Protein AF-L8GTN5-F1 (afdb_monomer_lite)

Radius of gyration: 28.07 Å; chains: 1; bounding box: 106×65×86 Å

Secondary structure (DSSP, 8-state):
--------PPPP--------SS-----TT-HHHHHHHHHHHHHHHHHHHHHHHHHHHHHH-TTS---HHHHHHHHHHHHHHHHHHHH-TT-TTTTEEETT-HHHIIIIITSTTHHHHHHHHT-EE-TTSSEEE--TTT--HHHHHHHHHHHHHHHHHHHHHHHHHHHH----PPP-PPP------SSS-EEEEEE-TTSSS---EEEEETTGGG-TTEEEEEEE-EESSSHHHHHHHHHHHHHHHHHHHHHHHTT---S-HHHHHHHHHHHHHHHHHHHHHHHHHHHT---EE-EEEEEEETTEEEEEEESS-EEEEEETTS-EEE-S----TTSHHHHHHHHHTT--EEEPTTS-EEETTTBS-SB-EE-TTSTTTSB-PPEEEEEEPPTTEEEEEEE-HHHHTTS-HHHHHHHHHHHHHHHHHHHHHHHHHHHHHHHHHHHSSSS-----------------THHHHHHHHHHHHHHHHHHHHHHT--S-EEEEEEE---

pLDDT: mean 77.97, std 21.87, range [24.56, 98.94]

InterPro domains:
  IPR000222 PPM-type phosphatase, divalent cation binding [PS01032] (220-228)
  IPR001932 PPM-type phosphatase-like domain [PF00481] (194-435)
  IPR001932 PPM-type phosphatase-like domain [PS51746] (189-500)
  IPR001932 PPM-type phosphatase-like domain [SM00331] (203-500)
  IPR001932 PPM-type phosphatase-like domain [SM00332] (179-498)
  IPR001932 PPM-type phosphatase-like domain [cd00143] (190-500)
  IPR015655 Protein phosphatase 2C [PTHR47992] (162-500)
  IPR018997 PUB domain [PF09409] (69-130)
  IPR036339 PUB-like domain superfamily [SSF143503] (65-163)
  IPR036457 PPM-type phosphatase-like domain superfamily [G3DSA:3.60.40.10] (186-502)
  IPR036457 PPM-type phosphatase-like domain superfamily [SSF81606] (179-501)

Organism: Acanthamoeba castellanii (strain ATCC 30010 / Neff) (NCBI:txid1257118)

Structure (mmCIF, N/CA/C/O backbone):
data_AF-L8GTN5-F1
#
_entry.id   AF-L8GTN5-F1
#
loop_
_atom_site.group_PDB
_atom_site.id
_atom_site.type_symbol
_atom_site.label_atom_id
_atom_site.label_alt_id
_atom_site.label_comp_id
_atom_site.label_asym_id
_atom_site.label_entity_id
_atom_site.label_seq_id
_atom_site.pdbx_PDB_ins_code
_atom_site.Cartn_x
_atom_site.Cartn_y
_atom_site.Cartn_z
_atom_site.occupancy
_atom_site.B_iso_or_equiv
_atom_site.auth_seq_id
_atom_site.auth_comp_id
_atom_site.auth_asym_id
_atom_site.auth_atom_id
_atom_site.pdbx_PDB_model_num
ATOM 1 N N . MET A 1 1 ? -70.036 39.574 10.432 1.00 33.78 1 MET A N 1
ATOM 2 C CA . MET A 1 1 ? -70.385 38.708 11.567 1.00 33.78 1 MET A CA 1
ATOM 3 C C . MET A 1 1 ? -69.488 37.499 11.488 1.00 33.78 1 MET A C 1
ATOM 5 O O . MET A 1 1 ? -69.437 36.847 10.454 1.00 33.78 1 MET A O 1
ATOM 9 N N . ASP A 1 2 ? -68.700 37.401 12.543 1.00 31.66 2 ASP A N 1
ATOM 10 C CA . ASP A 1 2 ? -67.784 36.365 13.017 1.00 31.66 2 ASP A CA 1
ATOM 11 C C . ASP A 1 2 ? -68.094 34.918 12.585 1.00 31.66 2 ASP A C 1
ATOM 13 O O . ASP A 1 2 ? -69.255 34.544 12.477 1.00 31.66 2 ASP A O 1
ATOM 17 N N . GLU A 1 3 ? -67.070 34.087 12.346 1.00 28.59 3 GLU A N 1
ATOM 18 C CA . GLU A 1 3 ? -66.428 33.228 13.370 1.00 28.59 3 GLU A CA 1
ATOM 19 C C . GLU A 1 3 ? -65.273 32.398 12.743 1.00 28.59 3 GLU A C 1
ATOM 21 O O . GLU A 1 3 ? -65.421 31.800 11.684 1.00 28.59 3 GLU A O 1
ATOM 26 N N . VAL A 1 4 ? -64.019 32.585 13.180 1.00 31.89 4 VAL A N 1
ATOM 27 C CA . VAL A 1 4 ? -63.239 31.791 14.170 1.00 31.89 4 VAL A CA 1
ATOM 28 C C . VAL A 1 4 ? -62.642 30.453 13.656 1.00 31.89 4 VAL A C 1
ATOM 30 O O . VAL A 1 4 ? -63.261 29.401 13.667 1.00 31.89 4 VAL A O 1
ATOM 33 N N . SER A 1 5 ? -61.358 30.540 13.271 1.00 32.38 5 SER A N 1
ATOM 34 C CA . SER A 1 5 ? -60.182 29.716 13.655 1.00 32.38 5 SER A CA 1
ATOM 35 C C . SER A 1 5 ? -60.332 28.230 14.058 1.00 32.38 5 SER A C 1
ATOM 37 O O . SER A 1 5 ? -60.869 27.930 15.119 1.00 32.38 5 SER A O 1
ATOM 39 N N . SER A 1 6 ? -59.603 27.326 13.370 1.00 28.22 6 SER A N 1
ATOM 40 C CA . SER A 1 6 ? -58.582 26.468 14.022 1.00 28.22 6 SER A CA 1
ATOM 41 C C . SER A 1 6 ? -57.629 25.721 13.051 1.00 28.22 6 SER A C 1
ATOM 43 O O . SER A 1 6 ? -58.028 24.919 12.220 1.00 28.22 6 SER A O 1
ATOM 45 N N . LYS A 1 7 ? -56.333 26.038 13.212 1.00 32.94 7 LYS A N 1
ATOM 46 C CA . LYS A 1 7 ? -55.079 25.247 13.128 1.00 32.94 7 LYS A CA 1
ATOM 47 C C . LYS A 1 7 ? -54.987 23.970 12.263 1.00 32.94 7 LYS A C 1
ATOM 49 O O . LYS A 1 7 ? -55.591 22.959 12.592 1.00 32.94 7 LYS A O 1
ATOM 54 N N . GLN A 1 8 ? -53.952 23.926 11.410 1.00 27.81 8 GLN A N 1
ATOM 55 C CA . GLN A 1 8 ? -53.071 22.751 11.279 1.00 27.81 8 GLN A CA 1
ATOM 56 C C . GLN A 1 8 ? -51.621 23.141 10.924 1.00 27.81 8 GLN A C 1
ATOM 58 O O . GLN A 1 8 ? -51.354 24.211 10.387 1.00 27.81 8 GLN A O 1
ATOM 63 N N . ALA A 1 9 ? -50.693 22.298 11.374 1.00 27.42 9 ALA A N 1
ATOM 64 C CA . ALA A 1 9 ? -49.322 22.604 11.771 1.00 27.42 9 ALA A CA 1
ATOM 65 C C . ALA A 1 9 ? -48.277 22.642 10.637 1.00 27.42 9 ALA A C 1
ATOM 67 O O . ALA A 1 9 ? -48.402 21.980 9.612 1.00 27.42 9 ALA A O 1
ATOM 68 N N . THR A 1 10 ? -47.190 23.375 10.883 1.00 31.31 10 THR A N 1
ATOM 69 C CA . THR A 1 10 ? -45.965 23.417 10.073 1.00 31.31 10 THR A CA 1
ATOM 70 C C . THR A 1 10 ? -45.092 22.167 10.256 1.00 31.31 10 THR A C 1
ATOM 72 O O . THR A 1 10 ? -44.859 21.747 11.392 1.00 31.31 10 THR A O 1
ATOM 75 N N . PRO A 1 11 ? -44.455 21.661 9.182 1.00 27.81 11 PRO A N 1
ATOM 76 C CA . PRO A 1 11 ? -43.176 20.968 9.274 1.00 27.81 11 PRO A CA 1
ATOM 77 C C . PRO A 1 11 ? -42.029 21.896 8.855 1.00 27.81 11 PRO A C 1
ATOM 79 O O . PRO A 1 11 ? -42.092 22.633 7.871 1.00 27.81 11 PRO A O 1
ATOM 82 N N . LYS A 1 12 ? -40.971 21.858 9.664 1.00 30.52 12 LYS A N 1
ATOM 83 C CA . LYS A 1 12 ? -39.757 22.671 9.587 1.00 30.52 12 LYS A CA 1
ATOM 84 C C . LYS A 1 12 ? -38.970 22.438 8.289 1.00 30.52 12 LYS A C 1
ATOM 86 O O . LYS A 1 12 ? -38.785 21.308 7.853 1.00 30.52 12 LYS A O 1
ATOM 91 N N . ARG A 1 13 ? -38.426 23.539 7.755 1.00 31.92 13 ARG A N 1
ATOM 92 C CA . ARG A 1 13 ? -37.366 23.611 6.735 1.00 31.92 13 ARG A CA 1
ATOM 93 C C . ARG A 1 13 ? -36.226 22.626 7.024 1.00 31.92 13 ARG A C 1
ATOM 95 O O . ARG A 1 13 ? -35.460 22.857 7.953 1.00 31.92 13 ARG A O 1
ATOM 102 N N . VAL A 1 14 ? -36.039 21.642 6.149 1.00 33.94 14 VAL A N 1
ATOM 103 C CA . VAL A 1 14 ? -34.734 21.026 5.862 1.00 33.94 14 VAL A CA 1
ATOM 104 C C . VAL A 1 14 ? -34.723 20.672 4.376 1.00 33.94 14 VAL A C 1
ATOM 106 O O . VAL A 1 14 ? -35.337 19.686 3.999 1.00 33.94 14 VAL A O 1
ATOM 109 N N . ALA A 1 15 ? -34.093 21.507 3.542 1.00 34.38 15 ALA A N 1
ATOM 110 C CA . ALA A 1 15 ? -33.506 21.151 2.237 1.00 34.38 15 ALA A CA 1
ATOM 111 C C . ALA A 1 15 ? -33.200 22.422 1.426 1.00 34.38 15 ALA A C 1
ATOM 113 O O . ALA A 1 15 ? -34.005 22.863 0.613 1.00 34.38 15 ALA A O 1
ATOM 114 N N . ALA A 1 16 ? -32.025 23.011 1.638 1.00 32.19 16 ALA A N 1
ATOM 115 C CA . ALA A 1 16 ? -31.361 23.858 0.645 1.00 32.19 16 ALA A CA 1
ATOM 116 C C . ALA A 1 16 ? -29.897 24.021 1.068 1.00 32.19 16 ALA A C 1
ATOM 118 O O . ALA A 1 16 ? -29.564 24.903 1.851 1.00 32.19 16 ALA A O 1
ATOM 119 N N . GLY A 1 17 ? -29.033 23.114 0.614 1.00 32.00 17 GLY A N 1
ATOM 120 C CA . GLY A 1 17 ? -27.616 23.149 0.980 1.00 32.00 17 GLY A CA 1
ATOM 121 C C . GLY A 1 17 ? -26.791 22.004 0.405 1.00 32.00 17 GLY A C 1
ATOM 122 O O . GLY A 1 17 ? -25.992 21.425 1.123 1.00 32.00 17 GLY A O 1
ATOM 123 N N . LYS A 1 18 ? -27.009 21.630 -0.861 1.00 34.88 18 LYS A N 1
ATOM 124 C CA . LYS A 1 18 ? -26.117 20.734 -1.620 1.00 34.88 18 LYS A CA 1
ATOM 125 C C . LYS A 1 18 ? -26.179 21.101 -3.101 1.00 34.88 18 LYS A C 1
ATOM 127 O O . LYS A 1 18 ? -26.994 20.546 -3.827 1.00 34.88 18 LYS A O 1
ATOM 132 N N . LYS A 1 19 ? -25.379 22.088 -3.513 1.00 36.09 19 LYS A N 1
ATOM 133 C CA . LYS A 1 19 ? -24.941 22.351 -4.901 1.00 36.09 19 LYS A CA 1
ATOM 134 C C . LYS A 1 19 ? -24.068 23.611 -4.907 1.00 36.09 19 LYS A C 1
ATOM 136 O O . LYS A 1 19 ? -24.586 24.698 -5.110 1.00 36.09 19 LYS A O 1
ATOM 141 N N . ALA A 1 20 ? -22.775 23.452 -4.622 1.00 35.47 20 ALA A N 1
ATOM 142 C CA . ALA A 1 20 ? -21.685 24.346 -5.044 1.00 35.47 20 ALA A CA 1
ATOM 143 C C . ALA A 1 20 ? -20.375 23.890 -4.377 1.00 35.47 20 ALA A C 1
ATOM 145 O O . ALA A 1 20 ? -20.091 24.297 -3.258 1.00 35.47 20 ALA A O 1
ATOM 146 N N . ILE A 1 21 ? -19.588 23.032 -5.038 1.00 37.06 21 ILE A N 1
ATOM 147 C CA . ILE A 1 21 ? -18.191 22.758 -4.624 1.00 37.06 21 ILE A CA 1
ATOM 148 C C . ILE A 1 21 ? -17.182 23.039 -5.763 1.00 37.06 21 ILE A C 1
ATOM 150 O O . ILE A 1 21 ? -15.985 23.093 -5.527 1.00 37.06 21 ILE A O 1
ATOM 154 N N . PHE A 1 22 ? -17.619 23.353 -6.990 1.00 35.91 22 PHE A N 1
ATOM 155 C CA . PHE A 1 22 ? -16.702 23.535 -8.131 1.00 35.91 22 PHE A CA 1
ATOM 156 C C . PHE A 1 22 ? -16.869 24.863 -8.870 1.00 35.91 22 PHE A C 1
ATOM 158 O O . PHE A 1 22 ? -17.058 24.891 -10.081 1.00 35.91 22 PHE A O 1
ATOM 165 N N . ALA A 1 23 ? -16.783 25.980 -8.150 1.00 29.61 23 ALA A N 1
ATOM 166 C CA . ALA A 1 23 ? -16.740 27.296 -8.782 1.00 29.61 23 ALA A CA 1
ATOM 167 C C . ALA A 1 23 ? -15.725 28.206 -8.087 1.00 29.61 23 ALA A C 1
ATOM 169 O O . ALA A 1 23 ? -16.105 29.044 -7.281 1.00 29.61 23 ALA A O 1
ATOM 170 N N . GLN A 1 24 ? -14.442 28.042 -8.414 1.00 32.06 24 GLN A N 1
ATOM 171 C CA . GLN A 1 24 ? -13.442 29.112 -8.345 1.00 32.06 24 GLN A CA 1
ATOM 172 C C . GLN A 1 24 ? -12.302 28.786 -9.325 1.00 32.06 24 GLN A C 1
ATOM 174 O O . GLN A 1 24 ? -11.584 27.802 -9.169 1.00 32.06 24 GLN A O 1
ATOM 179 N N . SER A 1 25 ? -12.201 29.578 -10.393 1.00 33.53 25 SER A N 1
ATOM 180 C CA . SER A 1 25 ? -11.211 29.455 -11.469 1.00 33.53 25 SER A CA 1
ATOM 181 C C . SER A 1 25 ? -9.885 30.130 -11.100 1.00 33.53 25 SER A C 1
ATOM 183 O O . SER A 1 25 ? -9.908 31.254 -10.601 1.00 33.53 25 SER A O 1
ATOM 185 N N . TRP A 1 26 ? -8.751 29.501 -11.427 1.00 33.72 26 TRP A N 1
ATOM 186 C CA . TRP A 1 26 ? -7.403 30.082 -11.308 1.00 33.72 26 TRP A CA 1
ATOM 187 C C . TRP A 1 26 ? -6.815 30.464 -12.688 1.00 33.72 26 TRP A C 1
ATOM 189 O O . TRP A 1 26 ? -7.203 29.863 -13.694 1.00 33.72 26 TRP A O 1
ATOM 199 N N . PRO A 1 27 ? -5.897 31.452 -12.783 1.00 32.97 27 PRO A N 1
ATOM 200 C CA . PRO A 1 27 ? -5.349 31.924 -14.060 1.00 32.97 27 PRO A CA 1
ATOM 201 C C . PRO A 1 27 ? -4.318 30.960 -14.683 1.00 32.97 27 PRO A C 1
ATOM 203 O O . PRO A 1 27 ? -3.435 30.444 -14.006 1.00 32.97 27 PRO A O 1
ATOM 206 N N . ARG A 1 28 ? -4.387 30.798 -16.012 1.00 38.88 28 ARG A N 1
ATOM 207 C CA . ARG A 1 28 ? -3.631 29.862 -16.881 1.00 38.88 28 ARG A CA 1
ATOM 208 C C . ARG A 1 28 ? -2.089 29.978 -16.921 1.00 38.88 28 ARG A C 1
ATOM 210 O O . ARG A 1 28 ? -1.481 29.289 -17.734 1.00 38.88 28 ARG A O 1
ATOM 217 N N . GLN A 1 29 ? -1.431 30.828 -16.132 1.00 37.62 29 GLN A N 1
ATOM 218 C CA . GLN A 1 29 ? -0.026 31.202 -16.392 1.00 37.62 29 GLN A CA 1
ATOM 219 C C . GLN A 1 29 ? 1.077 30.484 -15.589 1.00 37.62 29 GLN A C 1
ATOM 221 O O . GLN A 1 29 ? 2.242 30.768 -15.844 1.00 37.62 29 GLN A O 1
ATOM 226 N N . ASP A 1 30 ? 0.796 29.520 -14.706 1.00 50.03 30 ASP A N 1
ATOM 227 C CA . ASP A 1 30 ? 1.814 29.114 -13.712 1.00 50.03 30 ASP A CA 1
ATOM 228 C C . ASP A 1 30 ? 2.223 27.631 -13.642 1.00 50.03 30 ASP A C 1
ATOM 230 O O . ASP A 1 30 ? 2.991 27.278 -12.755 1.00 50.03 30 ASP A O 1
ATOM 234 N N . LEU A 1 31 ? 1.834 26.737 -14.559 1.00 38.81 31 LEU A N 1
ATOM 235 C CA . LEU A 1 31 ? 2.206 25.311 -14.424 1.00 38.81 31 LEU A CA 1
ATOM 236 C C . LEU A 1 31 ? 3.718 25.043 -14.573 1.00 38.81 31 LEU A C 1
ATOM 238 O O . LEU A 1 31 ? 4.304 24.390 -13.719 1.00 38.81 31 LEU A O 1
ATOM 242 N N . GLN A 1 32 ? 4.395 25.619 -15.572 1.00 40.66 32 GLN A N 1
ATOM 243 C CA . GLN A 1 32 ? 5.855 25.453 -15.749 1.00 40.66 32 GLN A CA 1
ATOM 244 C C . GLN A 1 32 ? 6.697 26.212 -14.705 1.00 40.66 32 GLN A C 1
ATOM 246 O O . GLN A 1 32 ? 7.874 25.917 -14.490 1.00 40.66 32 GLN A O 1
ATOM 251 N N . SER A 1 33 ? 6.115 27.249 -14.104 1.00 40.44 33 SER A N 1
ATOM 252 C CA . SER A 1 33 ? 6.691 28.027 -13.001 1.00 40.44 33 SER A CA 1
ATOM 253 C C . SER A 1 33 ? 6.568 27.243 -11.693 1.00 40.44 33 SER A C 1
ATOM 255 O O . SER A 1 33 ? 7.528 27.159 -10.927 1.00 40.44 33 SER A O 1
ATOM 257 N N . LEU A 1 34 ? 5.426 26.583 -11.485 1.00 40.50 34 LEU A N 1
ATOM 258 C CA . LEU A 1 34 ? 5.172 25.699 -10.357 1.00 40.50 34 LEU A CA 1
ATOM 259 C C . LEU A 1 34 ? 6.001 24.413 -10.445 1.00 40.50 34 LEU A C 1
ATOM 261 O O . LEU A 1 34 ? 6.627 24.057 -9.459 1.00 40.50 34 LEU A O 1
ATOM 265 N N . GLU A 1 35 ? 6.096 23.765 -11.610 1.00 41.09 35 GLU A N 1
ATOM 266 C CA . GLU A 1 35 ? 6.927 22.565 -11.813 1.00 41.09 35 GLU A CA 1
ATOM 267 C C . GLU A 1 35 ? 8.406 22.834 -11.512 1.00 41.09 35 GLU A C 1
ATOM 269 O O . GLU A 1 35 ? 9.045 22.043 -10.821 1.00 41.09 35 GLU A O 1
ATOM 274 N N . ARG A 1 36 ? 8.940 23.982 -11.952 1.00 45.09 36 ARG A N 1
ATOM 275 C CA . ARG A 1 36 ? 10.305 24.404 -11.603 1.00 45.09 36 ARG A CA 1
ATOM 276 C C . ARG A 1 36 ? 10.455 24.694 -10.115 1.00 45.09 36 ARG A C 1
ATOM 278 O O . ARG A 1 36 ? 11.366 24.163 -9.493 1.00 45.09 36 ARG A O 1
ATOM 285 N N . LYS A 1 37 ? 9.533 25.455 -9.516 1.00 42.50 37 LYS A N 1
ATOM 286 C CA . LYS A 1 37 ? 9.549 25.727 -8.068 1.00 42.50 37 LYS A CA 1
ATOM 287 C C . LYS A 1 37 ? 9.463 24.447 -7.239 1.00 42.50 37 LYS A C 1
ATOM 289 O O . LYS A 1 37 ? 10.162 24.346 -6.240 1.00 42.50 37 LYS A O 1
ATOM 294 N N . VAL A 1 38 ? 8.644 23.480 -7.649 1.00 42.56 38 VAL A N 1
ATOM 295 C CA . VAL A 1 38 ? 8.499 22.180 -6.984 1.00 42.56 38 VAL A CA 1
ATOM 296 C C . VAL A 1 38 ? 9.764 21.346 -7.161 1.00 42.56 38 VAL A C 1
ATOM 298 O O . VAL A 1 38 ? 10.240 20.795 -6.179 1.00 42.56 38 VAL A O 1
ATOM 301 N N . ALA A 1 39 ? 10.356 21.295 -8.358 1.00 42.84 39 ALA A N 1
ATOM 302 C CA . ALA A 1 39 ? 11.611 20.579 -8.600 1.00 42.84 39 ALA A CA 1
ATOM 303 C C . ALA A 1 39 ? 12.788 21.170 -7.804 1.00 42.84 39 ALA A C 1
ATOM 305 O O . ALA A 1 39 ? 13.573 20.425 -7.217 1.00 42.84 39 ALA A O 1
ATOM 306 N N . ASP A 1 40 ? 12.884 22.499 -7.730 1.00 43.62 40 ASP A N 1
ATOM 307 C CA . ASP A 1 40 ? 13.907 23.198 -6.947 1.00 43.62 40 ASP A CA 1
ATOM 308 C C . ASP A 1 40 ? 13.683 23.011 -5.439 1.00 43.62 40 ASP A C 1
ATOM 310 O O . ASP A 1 40 ? 14.633 22.775 -4.692 1.00 43.62 40 ASP A O 1
ATOM 314 N N . GLN A 1 41 ? 12.424 23.036 -4.982 1.00 43.22 41 GLN A N 1
ATOM 315 C CA . GLN A 1 41 ? 12.063 22.701 -3.602 1.00 43.22 41 GLN A CA 1
ATOM 316 C C . GLN A 1 41 ? 12.355 21.236 -3.271 1.00 43.22 41 GLN A C 1
ATOM 318 O O . GLN A 1 41 ? 12.826 20.968 -2.170 1.00 43.22 41 GLN A O 1
ATOM 323 N N . LEU A 1 42 ? 12.140 20.304 -4.206 1.00 41.84 42 LEU A N 1
ATOM 324 C CA . LEU A 1 42 ? 12.462 18.888 -4.033 1.00 41.84 42 LEU A CA 1
ATOM 325 C C . LEU A 1 42 ? 13.968 18.680 -3.901 1.00 41.84 42 LEU A C 1
ATOM 327 O O . LEU A 1 42 ? 14.400 18.001 -2.979 1.00 41.84 42 LEU A O 1
ATOM 331 N N . LYS A 1 43 ? 14.771 19.295 -4.778 1.00 47.91 43 LYS A N 1
ATOM 332 C CA . LYS A 1 43 ? 16.237 19.209 -4.714 1.00 47.91 43 LYS A CA 1
ATOM 333 C C . LYS A 1 43 ? 16.783 19.813 -3.423 1.00 47.91 43 LYS A C 1
ATOM 335 O O . LYS A 1 43 ? 17.645 19.214 -2.785 1.00 47.91 43 LYS A O 1
ATOM 340 N N . ALA A 1 44 ? 16.260 20.969 -3.012 1.00 45.81 44 ALA A N 1
ATOM 341 C CA . ALA A 1 44 ? 16.634 21.600 -1.750 1.00 45.81 44 ALA A CA 1
ATOM 342 C C . ALA A 1 44 ? 16.227 20.740 -0.541 1.00 45.81 44 ALA A C 1
ATOM 344 O O . ALA A 1 44 ? 17.033 20.552 0.366 1.00 45.81 44 ALA A O 1
ATOM 345 N N . ALA A 1 45 ? 15.021 20.163 -0.551 1.00 47.06 45 ALA A N 1
ATOM 346 C CA . ALA A 1 45 ? 14.549 19.255 0.492 1.00 47.06 45 ALA A CA 1
ATOM 347 C C . ALA A 1 45 ? 15.351 17.943 0.531 1.00 47.06 45 ALA A C 1
ATOM 349 O O . ALA A 1 45 ? 15.654 17.454 1.611 1.00 47.06 45 ALA A O 1
ATOM 350 N N . GLN A 1 46 ? 15.751 17.394 -0.619 1.00 54.03 46 GLN A N 1
ATOM 351 C CA . GLN A 1 46 ? 16.599 16.201 -0.715 1.00 54.03 46 GLN A CA 1
ATOM 352 C C . GLN A 1 46 ? 18.005 16.457 -0.158 1.00 54.03 46 GLN A C 1
ATOM 354 O O . GLN A 1 46 ? 18.509 15.645 0.616 1.00 54.03 46 GLN A O 1
ATOM 359 N N . ALA A 1 47 ? 18.622 17.595 -0.490 1.00 54.00 47 ALA A N 1
ATOM 360 C CA . ALA A 1 47 ? 19.929 17.980 0.047 1.00 54.00 47 ALA A CA 1
ATOM 361 C C . ALA A 1 47 ? 19.873 18.236 1.566 1.00 54.00 47 ALA A C 1
ATOM 363 O O . ALA A 1 47 ? 20.707 17.725 2.312 1.00 54.00 47 ALA A O 1
ATOM 364 N N . ALA A 1 48 ? 18.846 18.957 2.023 1.00 55.25 48 ALA A N 1
ATOM 365 C CA . ALA A 1 48 ? 18.540 19.177 3.434 1.00 55.25 48 ALA A CA 1
ATOM 366 C C . ALA A 1 48 ? 18.372 17.860 4.203 1.00 55.25 48 ALA A C 1
ATOM 368 O O . ALA A 1 48 ? 19.014 17.646 5.229 1.00 55.25 48 ALA A O 1
ATOM 369 N N . ASN A 1 49 ? 17.554 16.949 3.674 1.00 59.31 49 ASN A N 1
ATOM 370 C CA . ASN A 1 49 ? 17.294 15.655 4.289 1.00 59.31 49 ASN A CA 1
ATOM 371 C C . ASN A 1 49 ? 18.560 14.785 4.321 1.00 59.31 49 ASN A C 1
ATOM 373 O O . ASN A 1 49 ? 18.830 14.141 5.324 1.00 59.31 49 ASN A O 1
ATOM 377 N N . THR A 1 50 ? 19.396 14.832 3.278 1.00 67.50 50 THR A N 1
ATOM 378 C CA . THR A 1 50 ? 20.682 14.111 3.241 1.00 67.50 50 THR A CA 1
ATOM 379 C C . THR A 1 50 ? 21.622 14.569 4.359 1.00 67.50 50 THR A C 1
ATOM 381 O O . THR A 1 50 ? 22.262 13.741 5.004 1.00 67.50 50 THR A O 1
ATOM 384 N N . LEU A 1 51 ? 21.680 15.876 4.630 1.00 61.97 51 LEU A N 1
ATOM 385 C CA . LEU A 1 51 ? 22.525 16.436 5.686 1.00 61.97 51 LEU A CA 1
ATOM 386 C C . LEU A 1 51 ? 22.016 16.065 7.089 1.00 61.97 51 LEU A C 1
ATOM 388 O O . LEU A 1 51 ? 22.811 15.704 7.954 1.00 61.97 51 LEU A O 1
ATOM 392 N N . VAL A 1 52 ? 20.695 16.089 7.295 1.00 64.69 52 VAL A N 1
ATOM 393 C CA . VAL A 1 52 ? 20.063 15.662 8.556 1.00 64.69 52 VAL A CA 1
ATOM 394 C C . VAL A 1 52 ? 20.250 14.162 8.799 1.00 64.69 52 VAL A C 1
ATOM 396 O O . VAL A 1 52 ? 20.581 13.764 9.914 1.00 64.69 52 VAL A O 1
ATOM 399 N N . GLU A 1 53 ? 20.086 13.326 7.771 1.00 65.50 53 GLU A N 1
ATOM 400 C CA . GLU A 1 53 ? 20.290 11.876 7.878 1.00 65.50 53 GLU A CA 1
ATOM 401 C C . GLU A 1 53 ? 21.761 11.516 8.102 1.00 65.50 53 GLU A C 1
ATOM 403 O O . GLU A 1 53 ? 22.043 10.619 8.891 1.00 65.50 53 GLU A O 1
ATOM 408 N N . SER A 1 54 ? 22.705 12.232 7.478 1.00 69.50 54 SER A N 1
ATOM 409 C CA . SER A 1 54 ? 24.137 12.052 7.749 1.00 69.50 54 SER A CA 1
ATOM 410 C C . SER A 1 54 ? 24.461 12.373 9.206 1.00 69.50 54 SER A C 1
ATOM 412 O O . SER A 1 54 ? 25.053 11.546 9.891 1.00 69.50 54 SER A O 1
ATOM 414 N N . ALA A 1 55 ? 23.995 13.520 9.711 1.00 65.75 55 ALA A N 1
ATOM 415 C CA . ALA A 1 55 ? 24.217 13.912 11.100 1.00 65.75 55 ALA A CA 1
ATOM 416 C C . ALA A 1 55 ? 23.590 12.910 12.087 1.00 65.75 55 ALA A C 1
ATOM 418 O O . ALA A 1 55 ? 24.224 12.515 13.060 1.00 65.75 55 ALA A O 1
ATOM 419 N N . LEU A 1 56 ? 22.365 12.438 11.824 1.00 69.38 56 LEU A N 1
ATOM 420 C CA . LEU A 1 56 ? 21.718 11.412 12.651 1.00 69.38 56 LEU A CA 1
ATOM 421 C C . LEU A 1 56 ? 22.411 10.057 12.578 1.00 69.38 56 LEU A C 1
ATOM 423 O O . LEU A 1 56 ? 22.411 9.329 13.568 1.00 69.38 56 LEU A O 1
ATOM 427 N N . LYS A 1 57 ? 22.958 9.696 11.417 1.00 73.19 57 LYS A N 1
ATOM 428 C CA . LYS A 1 57 ? 23.734 8.472 11.248 1.00 73.19 57 LYS A CA 1
ATOM 429 C C . LYS A 1 57 ? 24.997 8.535 12.099 1.00 73.19 57 LYS A C 1
ATOM 431 O O . LYS A 1 57 ? 25.215 7.607 12.871 1.00 73.19 57 LYS A O 1
ATOM 436 N N . ASP A 1 58 ? 25.738 9.637 12.033 1.00 67.81 58 ASP A N 1
ATOM 437 C CA . ASP A 1 58 ? 26.964 9.850 12.812 1.00 67.81 58 ASP A CA 1
ATOM 438 C C . ASP A 1 58 ? 26.679 9.816 14.322 1.00 67.81 58 ASP A C 1
ATOM 440 O O . ASP A 1 58 ? 27.390 9.154 15.082 1.00 67.81 58 ASP A O 1
ATOM 444 N N . MET A 1 59 ? 25.560 10.413 14.751 1.00 64.88 59 MET A N 1
ATOM 445 C CA . MET A 1 59 ? 25.094 10.320 16.137 1.00 64.88 59 MET A CA 1
ATOM 446 C C . MET A 1 59 ? 24.672 8.895 16.551 1.00 64.88 59 MET A C 1
ATOM 448 O O . MET A 1 59 ? 24.585 8.612 17.737 1.00 64.88 59 MET A O 1
ATOM 452 N N . LYS A 1 60 ? 24.357 7.992 15.615 1.00 67.69 60 LYS A N 1
ATOM 453 C CA . LYS A 1 60 ? 23.906 6.615 15.904 1.00 67.69 60 LYS A CA 1
ATOM 454 C C . LYS A 1 60 ? 25.021 5.574 15.790 1.00 67.69 60 LYS A C 1
ATOM 456 O O . LYS A 1 60 ? 24.793 4.416 16.150 1.00 67.69 60 LYS A O 1
ATOM 461 N N . GLU A 1 61 ? 26.193 5.925 15.259 1.00 66.50 61 GLU A N 1
ATOM 462 C CA . GLU A 1 61 ? 27.241 4.938 14.992 1.00 66.50 61 GLU A CA 1
ATOM 463 C C . GLU A 1 61 ? 27.888 4.404 16.289 1.00 66.50 61 GLU A C 1
ATOM 465 O O . GLU A 1 61 ? 28.217 5.189 17.177 1.00 66.50 61 GLU A O 1
ATOM 470 N N . PRO A 1 62 ? 28.168 3.089 16.409 1.00 46.72 62 PRO A N 1
ATOM 471 C CA . PRO A 1 62 ? 28.751 2.483 17.618 1.00 46.72 62 PRO A CA 1
ATOM 472 C C . PRO A 1 62 ? 30.149 2.994 18.008 1.00 46.72 62 PRO A C 1
ATOM 474 O O . PRO A 1 62 ? 30.568 2.831 19.150 1.00 46.72 62 PRO A O 1
ATOM 477 N N . ASN A 1 63 ? 30.880 3.604 17.070 1.00 51.47 63 ASN A N 1
ATOM 478 C CA . ASN A 1 63 ? 32.255 4.083 17.264 1.00 51.47 63 ASN A CA 1
ATOM 479 C C . ASN A 1 63 ? 32.335 5.535 17.767 1.00 51.47 63 ASN A C 1
ATOM 481 O O . ASN A 1 63 ? 33.426 6.074 17.935 1.00 51.47 63 ASN A O 1
ATOM 485 N N . SER A 1 64 ? 31.189 6.170 18.007 1.00 58.50 64 SER A N 1
ATOM 486 C CA . SER A 1 64 ? 31.060 7.593 18.345 1.00 58.50 64 SER A CA 1
ATOM 487 C C . SER A 1 64 ? 31.316 7.922 19.826 1.00 58.50 64 SER A C 1
ATOM 489 O O . SER A 1 64 ? 31.194 9.079 20.229 1.00 58.50 64 SER A O 1
ATOM 491 N N . GLY A 1 65 ? 31.678 6.924 20.642 1.00 59.09 65 GLY A N 1
ATOM 492 C CA . GLY A 1 65 ? 32.193 7.109 22.003 1.00 59.09 65 GLY A CA 1
ATOM 493 C C . GLY A 1 65 ? 31.185 7.578 23.060 1.00 59.09 65 GLY A C 1
ATOM 494 O O . GLY A 1 65 ? 31.597 7.782 24.199 1.00 59.09 65 GLY A O 1
ATOM 495 N N . HIS A 1 66 ? 29.902 7.727 22.719 1.00 68.19 66 HIS A N 1
ATOM 496 C CA . HIS A 1 66 ? 28.843 8.154 23.635 1.00 68.19 66 HIS A CA 1
ATOM 497 C C . HIS A 1 66 ? 27.805 7.045 23.873 1.00 68.19 66 HIS A C 1
ATOM 499 O O . HIS A 1 66 ? 27.601 6.141 23.063 1.00 68.19 66 HIS A O 1
ATOM 505 N N . THR A 1 67 ? 27.155 7.091 25.030 1.00 71.06 67 THR A N 1
ATOM 506 C CA . THR A 1 67 ? 26.118 6.152 25.463 1.00 71.06 67 THR A CA 1
ATOM 507 C C . THR A 1 67 ? 24.756 6.487 24.850 1.00 71.06 67 THR A C 1
ATOM 509 O O . THR A 1 67 ? 24.483 7.612 24.432 1.00 71.06 67 THR A O 1
ATOM 512 N N . ALA A 1 68 ? 23.839 5.516 24.862 1.00 65.69 68 ALA A N 1
ATOM 513 C CA . ALA A 1 68 ? 22.456 5.719 24.423 1.00 65.69 68 ALA A CA 1
ATOM 514 C C . ALA A 1 68 ? 21.720 6.819 25.222 1.00 65.69 68 ALA A C 1
ATOM 516 O O . ALA A 1 68 ? 20.863 7.513 24.675 1.00 65.69 68 ALA A O 1
ATOM 517 N N . GLU A 1 69 ? 22.068 6.994 26.501 1.00 68.00 69 GLU A N 1
ATOM 518 C CA . GLU A 1 69 ? 21.520 8.047 27.362 1.00 68.00 69 GLU A CA 1
ATOM 519 C C . GLU A 1 69 ? 22.052 9.432 26.969 1.00 68.00 69 GLU A C 1
ATOM 521 O O . GLU A 1 69 ? 21.278 10.388 26.897 1.00 68.00 69 GLU A O 1
ATOM 526 N N . GLU A 1 70 ? 23.345 9.535 26.650 1.00 74.06 70 GLU A N 1
ATOM 527 C CA . GLU A 1 70 ? 23.966 10.770 26.153 1.00 74.06 70 GLU A CA 1
ATOM 528 C C . GLU A 1 70 ? 23.392 11.170 24.787 1.00 74.06 70 GLU A C 1
ATOM 530 O O . GLU A 1 70 ? 23.043 12.334 24.589 1.00 74.06 70 GLU A O 1
ATOM 535 N N . PHE A 1 71 ? 23.171 10.205 23.887 1.00 77.62 71 PHE A N 1
ATOM 536 C CA . PHE A 1 71 ? 22.473 10.427 22.616 1.00 77.62 71 PHE A CA 1
ATOM 537 C C . PHE A 1 71 ? 21.060 10.994 22.830 1.00 77.62 71 PHE A C 1
ATOM 539 O O . PHE A 1 71 ? 20.680 12.003 22.231 1.00 77.62 71 PHE A O 1
ATOM 546 N N . GLN A 1 72 ? 20.273 10.396 23.730 1.00 77.31 72 GLN A N 1
ATOM 547 C CA . GLN A 1 72 ? 18.918 10.870 24.022 1.00 77.31 72 GLN A CA 1
ATOM 548 C C . GLN A 1 72 ? 18.920 12.288 24.611 1.00 77.31 72 GLN A C 1
ATOM 550 O O . GLN A 1 72 ? 18.090 13.125 24.242 1.00 77.31 72 GLN A O 1
ATOM 555 N N . GLN A 1 73 ? 19.847 12.573 25.524 1.00 80.00 73 GLN A N 1
ATOM 556 C CA . GLN A 1 73 ? 19.983 13.893 26.136 1.00 80.00 73 GLN A CA 1
ATOM 557 C C . GLN A 1 73 ? 20.417 14.950 25.115 1.00 80.00 73 GLN A C 1
ATOM 559 O O . GLN A 1 73 ? 19.925 16.082 25.182 1.00 80.00 73 GLN A O 1
ATOM 564 N N . ALA A 1 74 ? 21.253 14.584 24.140 1.00 81.44 74 ALA A N 1
ATOM 565 C CA . ALA A 1 74 ? 21.606 15.441 23.013 1.00 81.44 74 ALA A CA 1
ATOM 566 C C . ALA A 1 74 ? 20.374 15.812 22.190 1.00 81.44 74 ALA A C 1
ATOM 568 O O . ALA A 1 74 ? 20.087 16.997 22.016 1.00 81.44 74 ALA A O 1
ATOM 569 N N . LEU A 1 75 ? 19.584 14.817 21.773 1.00 82.56 75 LEU A N 1
ATOM 570 C CA . LEU A 1 75 ? 18.361 15.036 20.998 1.00 82.56 75 LEU A CA 1
ATOM 571 C C . LEU A 1 75 ? 17.351 15.931 21.740 1.00 82.56 75 LEU A C 1
ATOM 573 O O . LEU A 1 75 ? 16.799 16.856 21.146 1.00 82.56 75 LEU A O 1
ATOM 577 N N . GLN A 1 76 ? 17.128 15.703 23.041 1.00 82.56 76 GLN A N 1
ATOM 578 C CA . GLN A 1 76 ? 16.226 16.536 23.859 1.00 82.56 76 GLN A CA 1
ATOM 579 C C . GLN A 1 76 ? 16.716 17.979 23.964 1.00 82.56 76 GLN A C 1
ATOM 581 O O . GLN A 1 76 ? 15.921 18.921 23.910 1.00 82.56 76 GLN A O 1
ATOM 586 N N . THR A 1 77 ? 18.025 18.160 24.118 1.00 84.75 77 THR A N 1
ATOM 587 C CA . THR A 1 77 ? 18.636 19.484 24.271 1.00 84.75 77 THR A CA 1
ATOM 588 C C . THR A 1 77 ? 18.589 20.263 22.969 1.00 84.75 77 THR A C 1
ATOM 590 O O . THR A 1 77 ? 18.187 21.424 22.975 1.00 84.75 77 THR A O 1
ATOM 593 N N . LEU A 1 78 ? 18.904 19.606 21.850 1.00 85.88 78 LEU A N 1
ATOM 594 C CA . LEU A 1 78 ? 18.755 20.173 20.514 1.00 85.88 78 LEU A CA 1
ATOM 595 C C . LEU A 1 78 ? 17.304 20.568 20.244 1.00 85.88 78 LEU A C 1
ATOM 597 O O . LEU A 1 78 ? 17.045 21.712 19.882 1.00 85.88 78 LEU A O 1
ATOM 601 N N . LEU A 1 79 ? 16.348 19.669 20.501 1.00 87.88 79 LEU A N 1
ATOM 602 C CA . LEU A 1 79 ? 14.929 19.961 20.309 1.00 87.88 79 LEU A CA 1
ATOM 603 C C . LEU A 1 79 ? 14.490 21.164 21.152 1.00 87.88 79 LEU A C 1
ATOM 605 O O . LEU A 1 79 ? 13.774 22.032 20.662 1.00 87.88 79 LEU A O 1
ATOM 609 N N . THR A 1 80 ? 14.960 21.249 22.397 1.00 87.56 80 THR A N 1
ATOM 610 C CA . THR A 1 80 ? 14.682 22.387 23.282 1.00 87.56 80 THR A CA 1
ATOM 611 C C . THR A 1 80 ? 15.226 23.692 22.700 1.00 87.56 80 THR A C 1
ATOM 613 O O . THR A 1 80 ? 14.511 24.692 22.677 1.00 87.56 80 THR A O 1
ATOM 616 N N . TYR A 1 81 ? 16.463 23.703 22.196 1.00 88.62 81 TYR A N 1
ATOM 617 C CA . TYR A 1 81 ? 17.038 24.893 21.563 1.00 88.62 81 TYR A CA 1
ATOM 618 C C . TYR A 1 81 ? 16.242 25.327 20.333 1.00 88.62 81 TYR A C 1
ATOM 620 O O . TYR A 1 81 ? 15.881 26.498 20.224 1.00 88.62 81 TYR A O 1
ATOM 628 N N . LEU A 1 82 ? 15.908 24.390 19.446 1.00 91.50 82 LEU A N 1
ATOM 629 C CA . LEU A 1 82 ? 15.181 24.698 18.217 1.00 91.50 82 LEU A CA 1
ATOM 630 C C . LEU A 1 82 ? 13.736 25.147 18.486 1.00 91.50 82 LEU A C 1
ATOM 632 O O . LEU A 1 82 ? 13.280 26.125 17.892 1.00 91.50 82 LEU A O 1
ATOM 636 N N . LEU A 1 83 ? 13.028 24.506 19.422 1.00 85.62 83 LEU A N 1
ATOM 637 C CA . LEU A 1 83 ? 11.681 24.924 19.826 1.00 85.62 83 LEU A CA 1
ATOM 638 C C . LEU A 1 83 ? 11.684 26.313 20.466 1.00 85.62 83 LEU A C 1
ATOM 640 O O . LEU A 1 83 ? 10.803 27.112 20.165 1.00 85.62 83 LEU A O 1
ATOM 644 N N . ASN A 1 84 ? 12.684 26.639 21.288 1.00 91.06 84 ASN A N 1
ATOM 645 C CA . ASN A 1 84 ? 12.798 27.977 21.867 1.00 91.06 84 ASN A CA 1
ATOM 646 C C . ASN A 1 84 ? 12.971 29.053 20.785 1.00 91.06 84 ASN A C 1
ATOM 648 O O . ASN A 1 84 ? 12.348 30.107 20.873 1.00 91.06 84 ASN A O 1
ATOM 652 N N . ILE A 1 85 ? 13.751 28.777 19.733 1.00 90.75 85 ILE A N 1
ATOM 653 C CA . ILE A 1 85 ? 13.899 29.682 18.580 1.00 90.75 85 ILE A CA 1
ATOM 654 C C . ILE A 1 85 ? 12.576 29.807 17.811 1.00 90.75 85 ILE A C 1
ATOM 656 O O . ILE A 1 85 ? 12.192 30.910 17.429 1.00 90.75 85 ILE A O 1
ATOM 660 N N . LYS A 1 86 ? 11.859 28.694 17.602 1.00 89.62 86 LYS A N 1
ATOM 661 C CA . LYS A 1 86 ? 10.566 28.674 16.897 1.00 89.62 86 LYS A CA 1
ATOM 662 C C . LYS A 1 86 ? 9.469 29.424 17.657 1.00 89.62 86 LYS A C 1
ATOM 664 O O . LYS A 1 86 ? 8.667 30.116 17.036 1.00 89.62 86 LYS A O 1
ATOM 669 N N . HIS A 1 87 ? 9.422 29.283 18.979 1.00 87.50 87 HIS A N 1
ATOM 670 C CA . HIS A 1 87 ? 8.402 29.903 19.828 1.00 87.50 87 HIS A CA 1
ATOM 671 C C . HIS A 1 87 ? 8.706 31.361 20.186 1.00 87.50 87 HIS A C 1
ATOM 673 O O . HIS A 1 87 ? 7.769 32.117 20.428 1.00 87.50 87 HIS A O 1
ATOM 679 N N . HIS A 1 88 ? 9.983 31.755 20.191 1.00 89.31 88 HIS A N 1
ATOM 680 C CA . HIS A 1 88 ? 10.433 33.101 20.562 1.00 89.31 88 HIS A CA 1
ATOM 681 C C . HIS A 1 88 ? 11.424 33.677 19.532 1.00 89.31 88 HIS A C 1
ATOM 683 O O . HIS A 1 88 ? 12.579 33.964 19.873 1.00 89.31 88 HIS A O 1
ATOM 689 N N . PRO A 1 89 ? 11.015 33.837 18.258 1.00 85.88 89 PRO A N 1
ATOM 690 C CA . PRO A 1 89 ? 11.908 34.245 17.173 1.00 85.88 89 PRO A CA 1
ATOM 691 C C . PRO A 1 89 ? 12.499 35.649 17.356 1.00 85.88 89 PRO A C 1
ATOM 693 O O . PRO A 1 89 ? 13.545 35.948 16.792 1.00 85.88 89 PRO A O 1
ATOM 696 N N . GLU A 1 90 ? 11.870 36.517 18.140 1.00 86.94 90 GLU A N 1
ATOM 697 C CA . GLU A 1 90 ? 12.343 37.865 18.473 1.00 86.94 90 GLU A CA 1
ATOM 698 C C . GLU A 1 90 ? 13.436 37.895 19.555 1.00 86.94 90 GLU A C 1
ATOM 700 O O . GLU A 1 90 ? 14.125 38.903 19.722 1.00 86.94 90 GLU A O 1
ATOM 705 N N . SER A 1 91 ? 13.617 36.804 20.303 1.00 89.88 91 SER A N 1
ATOM 706 C CA . SER A 1 91 ? 14.532 36.768 21.440 1.00 89.88 91 SER A CA 1
ATOM 707 C C . SER A 1 91 ? 15.951 36.390 21.018 1.00 89.88 91 SER A C 1
ATOM 709 O O . SER A 1 91 ? 16.249 35.244 20.679 1.00 89.88 91 SER A O 1
ATOM 711 N N . ASN A 1 92 ? 16.878 37.343 21.141 1.00 85.88 92 ASN A N 1
ATOM 712 C CA . ASN A 1 92 ? 18.306 37.094 20.915 1.00 85.88 92 ASN A CA 1
ATOM 713 C C . ASN A 1 92 ? 18.929 36.159 21.962 1.00 85.88 92 ASN A C 1
ATOM 715 O O . ASN A 1 92 ? 20.009 35.620 21.734 1.00 85.88 92 ASN A O 1
ATOM 719 N N . HIS A 1 93 ? 18.260 35.938 23.098 1.00 87.94 93 HIS A N 1
ATOM 720 C CA . HIS A 1 93 ? 18.740 35.028 24.133 1.00 87.94 93 HIS A CA 1
ATOM 721 C C . HIS A 1 93 ? 18.810 33.575 23.636 1.00 87.94 93 HIS A C 1
ATOM 723 O O . HIS A 1 93 ? 19.808 32.904 23.871 1.00 87.94 93 HIS A O 1
ATOM 729 N N . TYR A 1 94 ? 17.797 33.104 22.897 1.00 88.88 94 TYR A N 1
ATOM 730 C CA . TYR A 1 94 ? 17.745 31.722 22.393 1.00 88.88 94 TYR A CA 1
ATOM 731 C C . TYR A 1 94 ? 18.585 31.489 21.130 1.00 88.88 94 TYR A C 1
ATOM 733 O O . TYR A 1 94 ? 18.774 30.350 20.713 1.00 88.88 94 TYR A O 1
ATOM 741 N N . LYS A 1 95 ? 19.113 32.562 20.534 1.00 90.19 95 LYS A N 1
ATOM 742 C CA . LYS A 1 95 ? 19.965 32.532 19.337 1.00 90.19 95 LYS A CA 1
ATOM 743 C C . LYS A 1 95 ? 21.459 32.529 19.661 1.00 90.19 95 LYS A C 1
ATOM 745 O O . LYS A 1 95 ? 22.271 32.646 18.747 1.00 90.19 95 LYS A O 1
ATOM 750 N N . ARG A 1 96 ? 21.828 32.430 20.942 1.00 89.62 96 ARG A N 1
ATOM 751 C CA . ARG A 1 96 ? 23.219 32.446 21.413 1.00 89.62 96 ARG A CA 1
ATOM 752 C C . ARG A 1 96 ? 23.466 31.269 22.348 1.00 89.62 96 ARG A C 1
ATOM 754 O O . ARG A 1 96 ? 22.750 31.095 23.332 1.00 89.62 96 ARG A O 1
ATOM 761 N N . ILE A 1 97 ? 24.489 30.472 22.056 1.00 85.56 97 ILE A N 1
ATOM 762 C CA . ILE A 1 97 ? 24.864 29.296 22.845 1.00 85.56 97 ILE A CA 1
ATOM 763 C C . ILE A 1 97 ? 26.357 29.383 23.158 1.00 85.56 97 ILE A C 1
ATOM 765 O O . ILE A 1 97 ? 27.197 29.206 22.280 1.00 85.56 97 ILE A O 1
ATOM 769 N N . GLY A 1 98 ? 26.695 29.646 24.421 1.00 81.88 98 GLY A N 1
ATOM 770 C CA . GLY A 1 98 ? 28.090 29.670 24.861 1.00 81.88 98 GLY A CA 1
ATOM 771 C C . GLY A 1 98 ? 28.719 28.278 24.780 1.00 81.88 98 GLY A C 1
ATOM 772 O O . GLY A 1 98 ? 28.206 27.334 25.382 1.00 81.88 98 GLY A O 1
ATOM 773 N N . VAL A 1 99 ? 29.853 28.152 24.094 1.00 77.12 99 VAL A N 1
ATOM 774 C CA . VAL A 1 99 ? 30.573 26.882 23.892 1.00 77.12 99 VAL A CA 1
ATOM 775 C C . VAL A 1 99 ? 31.123 26.335 25.216 1.00 77.12 99 VAL A C 1
ATOM 777 O O . VAL A 1 99 ? 31.218 25.128 25.418 1.00 77.12 99 VAL A O 1
ATOM 780 N N . HIS A 1 100 ? 31.409 27.218 26.177 1.00 75.12 100 HIS A N 1
ATOM 781 C CA . HIS A 1 100 ? 31.822 26.843 27.531 1.00 75.12 100 HIS A CA 1
ATOM 782 C C . HIS A 1 100 ? 30.659 26.483 28.463 1.00 75.12 100 HIS A C 1
ATOM 784 O O . HIS A 1 100 ? 30.906 26.076 29.600 1.00 75.12 100 HIS A O 1
ATOM 790 N N . ASN A 1 101 ? 29.402 26.622 28.020 1.00 78.88 101 ASN A N 1
ATOM 791 C CA . ASN A 1 101 ? 28.253 26.223 28.823 1.00 78.88 101 ASN A CA 1
ATOM 792 C C . ASN A 1 101 ? 28.360 24.720 29.111 1.00 78.88 101 ASN A C 1
ATOM 794 O O . ASN A 1 101 ? 28.344 23.933 28.161 1.00 78.88 101 ASN A O 1
ATOM 798 N N . PRO A 1 102 ? 28.420 24.300 30.390 1.00 70.56 102 PRO A N 1
ATOM 799 C CA . PRO A 1 102 ? 28.548 22.893 30.728 1.00 70.56 102 PRO A CA 1
ATOM 800 C C . PRO A 1 102 ? 27.470 22.062 30.036 1.00 70.56 102 PRO A C 1
ATOM 802 O O . PRO A 1 102 ? 27.816 21.104 29.360 1.00 70.56 102 PRO A O 1
ATOM 805 N N . ASN A 1 103 ? 26.197 22.482 30.096 1.00 70.06 103 ASN A N 1
ATOM 806 C CA . ASN A 1 103 ? 25.073 21.780 29.465 1.00 70.06 103 ASN A CA 1
ATOM 807 C C . ASN A 1 103 ? 25.233 21.602 27.963 1.00 70.06 103 ASN A C 1
ATOM 809 O O . ASN A 1 103 ? 24.897 20.541 27.456 1.00 70.06 103 ASN A O 1
ATOM 813 N N . PHE A 1 104 ? 25.761 22.599 27.264 1.00 78.06 104 PHE A N 1
ATOM 814 C CA . PHE A 1 104 ? 26.036 22.466 25.841 1.00 78.06 104 PHE A CA 1
ATOM 815 C C . PHE A 1 104 ? 27.201 21.503 25.588 1.00 78.06 104 PHE A C 1
ATOM 817 O O . PHE A 1 104 ? 27.093 20.588 24.773 1.00 78.06 104 PHE A O 1
ATOM 824 N N . LYS A 1 105 ? 28.287 21.655 26.349 1.00 72.75 105 LYS A N 1
ATOM 825 C CA . LYS A 1 105 ? 29.500 20.850 26.215 1.00 72.75 105 LYS A CA 1
ATOM 826 C C . LYS A 1 105 ? 29.255 19.361 26.472 1.00 72.75 105 LYS A C 1
ATOM 828 O O . LYS A 1 105 ? 29.755 18.528 25.727 1.00 72.75 105 LYS A O 1
ATOM 833 N N . TRP A 1 106 ? 28.497 19.023 27.516 1.00 71.25 106 TRP A N 1
ATOM 834 C CA . TRP A 1 106 ? 28.285 17.630 27.920 1.00 71.25 106 TRP A CA 1
ATOM 835 C C . TRP A 1 106 ? 27.071 16.969 27.268 1.00 71.25 106 TRP A C 1
ATOM 837 O O . TRP A 1 106 ? 27.072 15.747 27.152 1.00 71.25 106 TRP A O 1
ATOM 847 N N . LYS A 1 107 ? 26.050 17.736 26.853 1.00 76.12 107 LYS A N 1
ATOM 848 C CA . LYS A 1 107 ? 24.872 17.164 26.179 1.00 76.12 107 LYS A CA 1
ATOM 849 C C . LYS A 1 107 ? 24.964 17.186 24.665 1.00 76.12 107 LYS A C 1
ATOM 851 O O . LYS A 1 107 ? 24.357 16.337 24.040 1.00 76.12 107 LYS A O 1
ATOM 856 N N . VAL A 1 108 ? 25.613 18.184 24.070 1.00 76.50 108 VAL A N 1
ATOM 857 C CA . VAL A 1 108 ? 25.543 18.414 22.618 1.00 76.50 108 VAL A CA 1
ATOM 858 C C . VAL A 1 108 ? 26.918 18.259 21.983 1.00 76.50 108 VAL A C 1
ATOM 860 O O . VAL A 1 108 ? 27.071 17.474 21.063 1.00 76.50 108 VAL A O 1
ATOM 863 N N . GLN A 1 109 ? 27.948 18.936 22.492 1.00 76.38 109 GLN A N 1
ATOM 864 C CA . GLN A 1 109 ? 29.282 18.895 21.877 1.00 76.38 109 GLN A CA 1
ATOM 865 C C . GLN A 1 109 ? 29.981 17.527 21.994 1.00 76.38 109 GLN A C 1
ATOM 867 O O . GLN A 1 109 ? 30.819 17.190 21.164 1.00 76.38 109 GLN A O 1
ATOM 872 N N . SER A 1 110 ? 29.655 16.749 23.025 1.00 71.94 110 SER A N 1
ATOM 873 C CA . SER A 1 110 ? 30.172 15.393 23.255 1.00 71.94 110 SER A CA 1
ATOM 874 C C . SER A 1 110 ? 29.609 14.345 22.289 1.00 71.94 110 SER A C 1
ATOM 876 O O . SER A 1 110 ? 30.139 13.238 22.233 1.00 71.94 110 SER A O 1
ATOM 878 N N . VAL A 1 111 ? 28.555 14.678 21.536 1.00 73.62 111 VAL A N 1
ATOM 879 C CA . VAL A 1 111 ? 27.858 13.762 20.631 1.00 73.62 111 VAL A CA 1
ATOM 880 C C . VAL A 1 111 ? 28.131 14.176 19.185 1.00 73.62 111 VAL A C 1
ATOM 882 O O . VAL A 1 111 ? 27.710 15.240 18.733 1.00 73.62 111 VAL A O 1
ATOM 885 N N . SER A 1 112 ? 28.863 13.330 18.456 1.00 74.50 112 SER A N 1
ATOM 886 C CA . SER A 1 112 ? 29.217 13.561 17.047 1.00 74.50 112 SER A CA 1
ATOM 887 C C . SER A 1 112 ? 27.961 13.730 16.188 1.00 74.50 112 SER A C 1
ATOM 889 O O . SER A 1 112 ? 27.038 12.938 16.327 1.00 74.50 112 SER A O 1
ATOM 891 N N . GLY A 1 113 ? 27.898 14.762 15.339 1.00 70.31 113 GLY A N 1
ATOM 892 C CA . GLY A 1 113 ? 26.732 15.069 14.498 1.00 70.31 113 GLY A CA 1
ATOM 893 C C . GLY A 1 113 ? 25.732 16.054 15.125 1.00 70.31 113 GLY A C 1
ATOM 894 O O . GLY A 1 113 ? 24.913 16.645 14.418 1.00 70.31 113 GLY A O 1
ATOM 895 N N . ALA A 1 114 ? 25.784 16.286 16.442 1.00 76.00 114 ALA A N 1
ATOM 896 C CA . ALA A 1 114 ? 24.813 17.136 17.134 1.00 76.00 114 ALA A CA 1
ATOM 897 C C . ALA A 1 114 ? 25.043 18.643 16.893 1.00 76.00 114 ALA A C 1
ATOM 899 O O . ALA A 1 114 ? 24.089 19.421 16.815 1.00 76.00 114 ALA A O 1
ATOM 900 N N . VAL A 1 115 ? 26.300 19.078 16.751 1.00 77.31 115 VAL A N 1
ATOM 901 C CA . VAL A 1 115 ? 26.640 20.486 16.470 1.00 77.31 115 VAL A CA 1
ATOM 902 C C . VAL A 1 115 ? 26.307 20.831 15.019 1.00 77.31 115 VAL A C 1
ATOM 904 O O . VAL A 1 115 ? 25.805 21.916 14.730 1.00 77.31 115 VAL A O 1
ATOM 907 N N . GLU A 1 116 ? 26.515 19.882 14.112 1.00 79.81 116 GLU A N 1
ATOM 908 C CA . GLU A 1 116 ? 26.244 19.965 12.682 1.00 79.81 116 GLU A CA 1
ATOM 909 C C . GLU A 1 116 ? 24.767 20.286 12.409 1.00 79.81 116 GLU A C 1
ATOM 911 O O . GLU A 1 116 ? 24.467 21.075 11.513 1.00 79.81 116 GLU A O 1
ATOM 916 N N . MET A 1 117 ? 23.846 19.788 13.243 1.00 79.88 117 MET A N 1
ATOM 917 C CA . MET A 1 117 ? 22.423 20.147 13.177 1.00 79.88 117 MET A CA 1
ATOM 918 C C . MET A 1 117 ? 22.166 21.625 13.482 1.00 79.88 117 MET A C 1
ATOM 920 O O . MET A 1 117 ? 21.345 22.260 12.824 1.00 79.88 117 MET A O 1
ATOM 924 N N . LEU A 1 118 ? 22.879 22.211 14.447 1.00 79.19 118 LEU A N 1
ATOM 925 C CA . LEU A 1 118 ? 22.763 23.643 14.739 1.00 79.19 118 LEU A CA 1
ATOM 926 C C . LEU A 1 118 ? 23.348 24.476 13.594 1.00 79.19 118 LEU A C 1
ATOM 928 O O . LEU A 1 118 ? 22.752 25.471 13.174 1.00 79.19 118 LEU A O 1
ATOM 932 N N . LEU A 1 119 ? 24.479 24.045 13.033 1.00 79.19 119 LEU A N 1
ATOM 933 C CA . LEU A 1 119 ? 25.081 24.702 11.871 1.00 79.19 119 LEU A CA 1
ATOM 934 C C . LEU A 1 119 ? 24.142 24.677 10.654 1.00 79.19 119 LEU A C 1
ATOM 936 O O . LEU A 1 119 ? 24.056 25.676 9.932 1.00 79.19 119 LEU A O 1
ATOM 940 N N . ALA A 1 120 ? 23.401 23.582 10.471 1.00 74.31 120 ALA A N 1
ATOM 941 C CA . ALA A 1 120 ? 22.412 23.411 9.410 1.00 74.31 120 ALA A CA 1
ATOM 942 C C . ALA A 1 120 ? 21.227 24.387 9.517 1.00 74.31 120 ALA A C 1
ATOM 944 O O . ALA A 1 120 ? 20.727 24.854 8.498 1.00 74.31 120 ALA A O 1
ATOM 945 N N . VAL A 1 121 ? 20.811 24.745 10.738 1.00 79.62 121 VAL A N 1
ATOM 946 C CA . VAL A 1 121 ? 19.773 25.770 10.986 1.00 79.62 121 VAL A CA 1
ATOM 947 C C . VAL A 1 121 ? 20.281 27.188 10.707 1.00 79.62 121 VAL A C 1
ATOM 949 O O . VAL A 1 121 ? 19.483 28.092 10.459 1.00 79.62 121 VAL A O 1
ATOM 952 N N . GLY A 1 122 ? 21.603 27.388 10.730 1.00 77.25 122 GLY A N 1
ATOM 953 C CA . GLY A 1 122 ? 22.232 28.681 10.463 1.00 77.25 122 GLY A CA 1
ATOM 954 C C . GLY A 1 122 ? 23.134 29.207 11.577 1.00 77.25 122 GLY A C 1
ATOM 955 O O . GLY A 1 122 ? 23.651 30.316 11.446 1.00 77.25 122 GLY A O 1
ATOM 956 N N . PHE A 1 123 ? 23.352 28.449 12.660 1.00 82.56 123 PHE A N 1
ATOM 957 C CA . PHE A 1 123 ? 24.291 28.862 13.706 1.00 82.56 123 PHE A CA 1
ATOM 958 C C . PHE A 1 123 ? 25.712 28.952 13.154 1.00 82.56 123 PHE A C 1
ATOM 960 O O . PHE A 1 123 ? 26.132 28.134 12.332 1.00 82.56 123 PHE A O 1
ATOM 967 N N . ARG A 1 124 ? 26.472 29.943 13.612 1.00 83.31 124 ARG A N 1
ATOM 968 C CA . ARG A 1 124 ? 27.885 30.130 13.272 1.00 83.31 124 ARG A CA 1
ATOM 969 C C . ARG A 1 124 ? 28.665 30.471 14.533 1.00 83.31 124 ARG A C 1
ATOM 971 O O . ARG A 1 124 ? 28.122 31.082 15.445 1.00 83.31 124 ARG A O 1
ATOM 978 N N . LEU A 1 125 ? 29.931 30.075 14.584 1.00 81.62 125 LEU A N 1
ATOM 979 C CA . LEU A 1 125 ? 30.822 30.478 15.666 1.00 81.62 125 LEU A CA 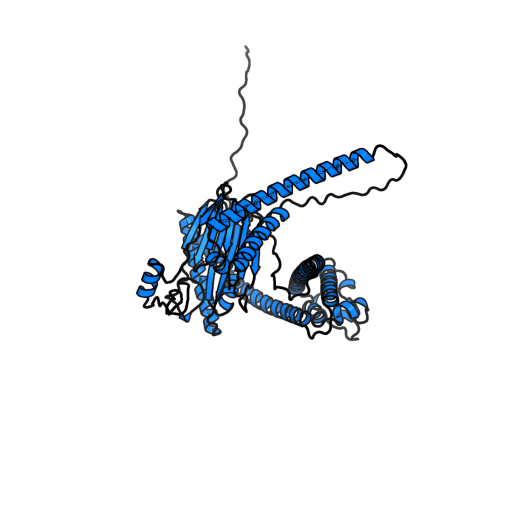1
ATOM 980 C C . LEU A 1 125 ? 31.156 31.968 15.517 1.00 81.62 125 LEU A C 1
ATOM 982 O O . LEU A 1 125 ? 31.419 32.428 14.403 1.00 81.62 125 LEU A O 1
ATOM 986 N N . ASN A 1 126 ? 31.120 32.720 16.614 1.00 80.50 126 ASN A N 1
ATOM 987 C CA . ASN A 1 126 ? 31.540 34.117 16.620 1.00 80.50 126 ASN A CA 1
ATOM 988 C C . ASN A 1 126 ? 33.063 34.247 16.406 1.00 80.50 126 ASN A C 1
ATOM 990 O O . ASN A 1 126 ? 33.812 33.270 16.441 1.00 80.50 126 ASN A O 1
ATOM 994 N N . SER A 1 127 ? 33.536 35.476 16.195 1.00 76.56 127 SER A N 1
ATOM 995 C CA . SER A 1 127 ? 34.956 35.764 15.944 1.00 76.56 127 SER A CA 1
ATOM 996 C C . SER A 1 127 ? 35.891 35.379 17.094 1.00 76.56 127 SER A C 1
ATOM 998 O O . SER A 1 127 ? 37.076 35.162 16.862 1.00 76.56 127 SER A O 1
ATOM 1000 N N . GLU A 1 128 ? 35.371 35.310 18.320 1.00 76.88 128 GLU A N 1
ATOM 1001 C CA . GLU A 1 128 ? 36.126 34.970 19.534 1.00 76.88 128 GLU A CA 1
ATOM 1002 C C . GLU A 1 128 ? 36.179 33.455 19.792 1.00 76.88 128 GLU A C 1
ATOM 1004 O O . GLU A 1 128 ? 37.015 32.988 20.563 1.00 76.88 128 GLU A O 1
ATOM 1009 N N . GLY A 1 129 ? 35.345 32.668 19.106 1.00 74.19 129 GLY A N 1
ATOM 1010 C CA . GLY A 1 129 ? 35.352 31.211 19.193 1.00 74.19 129 GLY A CA 1
ATOM 1011 C C . GLY A 1 129 ? 34.619 30.629 20.405 1.00 74.19 129 GLY A C 1
ATOM 1012 O O . GLY A 1 129 ? 34.666 29.417 20.619 1.00 74.19 129 GLY A O 1
ATOM 1013 N N . ASP A 1 130 ? 33.951 31.458 21.203 1.00 76.94 130 ASP A N 1
ATOM 1014 C CA . ASP A 1 130 ? 33.385 31.090 22.502 1.00 76.94 130 ASP A CA 1
ATOM 1015 C C . ASP A 1 130 ? 31.847 30.987 22.501 1.00 76.94 130 ASP A C 1
ATOM 1017 O O . ASP A 1 130 ? 31.256 30.497 23.471 1.00 76.94 130 ASP A O 1
ATOM 1021 N N . CYS A 1 131 ? 31.185 31.382 21.407 1.00 83.06 131 CYS A N 1
ATOM 1022 C CA . CYS A 1 131 ? 29.728 31.397 21.284 1.00 83.06 131 CYS A CA 1
ATOM 1023 C C . CYS A 1 131 ? 29.251 31.006 19.875 1.00 83.06 131 CYS A C 1
ATOM 1025 O O . CYS A 1 131 ? 29.745 31.522 18.872 1.00 83.06 131 CYS A O 1
ATOM 1027 N N . LEU A 1 132 ? 28.246 30.127 19.794 1.00 84.31 132 LEU A N 1
ATOM 1028 C CA . LEU A 1 132 ? 27.464 29.897 18.578 1.00 84.31 132 LEU A CA 1
ATOM 1029 C C . LEU A 1 132 ? 26.312 30.903 18.506 1.00 84.31 132 LEU A C 1
ATOM 1031 O O . LEU A 1 132 ? 25.483 30.964 19.414 1.00 84.31 132 LEU A O 1
ATOM 1035 N N . GLU A 1 133 ? 26.229 31.644 17.404 1.00 86.19 133 GLU A N 1
ATOM 1036 C CA . GLU A 1 133 ? 25.242 32.698 17.177 1.00 86.19 133 GLU A CA 1
ATOM 1037 C C . GLU A 1 133 ? 24.434 32.453 15.897 1.00 86.19 133 GLU A C 1
ATOM 1039 O O . GLU A 1 133 ? 24.969 32.068 14.855 1.00 86.19 133 GLU A O 1
ATOM 1044 N N . LEU A 1 134 ? 23.124 32.687 15.978 1.00 88.94 134 LEU A N 1
ATOM 1045 C CA . LEU A 1 134 ? 22.185 32.582 14.865 1.00 88.94 134 LEU A CA 1
ATOM 1046 C C . LEU A 1 134 ? 21.660 33.975 14.502 1.00 88.94 134 LEU A C 1
ATOM 1048 O O . LEU A 1 134 ? 20.818 34.536 15.202 1.00 88.94 134 LEU A O 1
ATOM 1052 N N . LEU A 1 135 ? 22.151 34.534 13.396 1.00 87.69 135 LEU A N 1
ATOM 1053 C CA . LEU A 1 135 ? 21.639 35.794 12.851 1.00 87.69 135 LEU A CA 1
ATOM 1054 C C . LEU A 1 135 ? 20.345 35.550 12.068 1.00 87.69 135 LEU A C 1
ATOM 1056 O O . LEU A 1 135 ? 20.211 34.528 11.397 1.00 87.69 135 LEU A O 1
ATOM 1060 N N . ASP A 1 136 ? 19.426 36.517 12.073 1.00 84.19 136 ASP A N 1
ATOM 1061 C CA . ASP A 1 136 ? 18.162 36.414 11.322 1.00 84.19 136 ASP A CA 1
ATOM 1062 C C . ASP A 1 136 ? 18.372 36.203 9.819 1.00 84.19 136 ASP A C 1
ATOM 1064 O O . ASP A 1 136 ? 17.595 35.503 9.176 1.00 84.19 136 ASP A O 1
ATOM 1068 N N . SER A 1 137 ? 19.453 36.758 9.266 1.00 82.19 137 SER A N 1
ATOM 1069 C CA . SER A 1 137 ? 19.858 36.564 7.871 1.00 82.19 137 SER A CA 1
ATOM 1070 C C . SER A 1 137 ? 20.352 35.149 7.562 1.00 82.19 137 SER A C 1
ATOM 1072 O O . SER A 1 137 ? 20.413 34.776 6.394 1.00 82.19 137 SER A O 1
ATOM 1074 N N . HIS A 1 138 ? 20.747 34.381 8.579 1.00 79.81 138 HIS A N 1
ATOM 1075 C CA . HIS A 1 138 ? 21.288 33.028 8.436 1.00 79.81 138 HIS A CA 1
ATOM 1076 C C . HIS A 1 138 ? 20.277 31.942 8.804 1.00 79.81 138 HIS A C 1
ATOM 1078 O O . HIS A 1 138 ? 20.526 30.778 8.505 1.00 79.81 138 HIS A O 1
ATOM 1084 N N . LEU A 1 139 ? 19.159 32.304 9.444 1.00 84.25 139 LEU A N 1
ATOM 1085 C CA . LEU A 1 139 ? 18.132 31.356 9.848 1.00 84.25 139 LEU A CA 1
ATOM 1086 C C . LEU A 1 139 ? 17.443 30.736 8.631 1.00 84.25 139 LEU A C 1
ATOM 1088 O O . LEU A 1 139 ? 16.617 31.368 7.965 1.00 84.25 139 LEU A O 1
ATOM 1092 N N . ASP A 1 140 ? 17.703 29.452 8.415 1.00 80.56 140 ASP A N 1
ATOM 1093 C CA . ASP A 1 140 ? 16.909 28.642 7.507 1.00 80.56 140 ASP A CA 1
ATOM 1094 C C . ASP A 1 140 ? 15.684 28.089 8.250 1.00 80.56 140 ASP A C 1
ATOM 1096 O O . ASP A 1 140 ? 15.738 27.090 8.969 1.00 80.56 140 ASP A O 1
ATOM 1100 N N . LYS A 1 141 ? 14.542 28.765 8.074 1.00 79.94 141 LYS A N 1
ATOM 1101 C CA . LYS A 1 141 ? 13.267 28.376 8.701 1.00 79.94 141 LYS A CA 1
ATOM 1102 C C . LYS A 1 141 ? 12.791 26.987 8.267 1.00 79.94 141 LYS A C 1
ATOM 1104 O O . LYS A 1 141 ? 12.157 26.300 9.059 1.00 79.94 141 LYS A O 1
ATOM 1109 N N . ARG A 1 142 ? 13.097 26.563 7.035 1.00 73.00 142 ARG A N 1
ATOM 1110 C CA . ARG A 1 142 ? 12.696 25.240 6.534 1.00 73.00 142 ARG A CA 1
ATOM 1111 C C . ARG A 1 142 ? 13.526 24.150 7.198 1.00 73.00 142 ARG A C 1
ATOM 1113 O O . ARG A 1 142 ? 12.969 23.138 7.607 1.00 73.00 142 ARG A O 1
ATOM 1120 N N . MET A 1 143 ? 14.829 24.382 7.354 1.00 75.06 143 MET A N 1
ATOM 1121 C CA . MET A 1 143 ? 15.709 23.486 8.108 1.00 75.06 143 MET A CA 1
ATOM 1122 C C . MET A 1 143 ? 15.349 23.432 9.589 1.00 75.06 143 MET A C 1
ATOM 1124 O O . MET A 1 143 ? 15.382 22.352 10.174 1.00 75.06 143 MET A O 1
ATOM 1128 N N . LEU A 1 144 ? 14.965 24.566 10.185 1.00 82.12 144 LEU A N 1
ATOM 1129 C CA . LEU A 1 144 ? 14.487 24.622 11.567 1.00 82.12 144 LEU A CA 1
ATOM 1130 C C . LEU A 1 144 ? 13.268 23.711 11.771 1.00 82.12 144 LEU A C 1
ATOM 1132 O O . LEU A 1 144 ? 13.272 22.888 12.685 1.00 82.12 144 LEU A O 1
ATOM 1136 N N . ASP A 1 145 ? 12.250 23.832 10.915 1.00 77.62 145 ASP A N 1
ATOM 1137 C CA . ASP A 1 145 ? 11.041 23.007 10.999 1.00 77.62 145 ASP A CA 1
ATOM 1138 C C . ASP A 1 145 ? 11.339 21.522 10.735 1.00 77.62 145 ASP A C 1
ATOM 1140 O O . ASP A 1 145 ? 10.909 20.666 11.507 1.00 77.62 145 ASP A O 1
ATOM 1144 N N . LEU A 1 146 ? 12.147 21.215 9.712 1.00 74.62 146 LEU A N 1
ATOM 1145 C CA . LEU A 1 146 ? 12.547 19.844 9.375 1.00 74.62 146 LEU A CA 1
ATOM 1146 C C . LEU A 1 146 ? 13.290 19.154 10.531 1.00 74.62 146 LEU A C 1
ATOM 1148 O O . LEU A 1 146 ? 13.026 17.991 10.838 1.00 74.62 146 LEU A O 1
ATOM 1152 N N . LEU A 1 147 ? 14.217 19.864 11.180 1.00 76.19 147 LEU A N 1
ATOM 1153 C CA . LEU A 1 147 ? 14.986 19.330 12.303 1.00 76.19 147 LEU A CA 1
ATOM 1154 C C . LEU A 1 147 ? 14.135 19.160 13.560 1.00 76.19 147 LEU A C 1
ATOM 1156 O O . LEU A 1 147 ? 14.295 18.156 14.247 1.00 76.19 147 LEU A O 1
ATOM 1160 N N . ILE A 1 148 ? 13.215 20.083 13.856 1.00 78.12 148 ILE A N 1
ATOM 1161 C CA . ILE A 1 148 ? 12.278 19.928 14.981 1.00 78.12 148 ILE A CA 1
ATOM 1162 C C . ILE A 1 148 ? 11.444 18.661 14.796 1.00 78.12 148 ILE A C 1
ATOM 1164 O O . ILE A 1 148 ? 11.433 17.808 15.686 1.00 78.12 148 ILE A O 1
ATOM 1168 N N . ASP A 1 149 ? 10.822 18.505 13.626 1.00 72.06 149 ASP A N 1
ATOM 1169 C CA . ASP A 1 149 ? 10.003 17.336 13.314 1.00 72.06 149 ASP A CA 1
ATOM 1170 C C . ASP A 1 149 ? 10.833 16.051 13.400 1.00 72.06 149 ASP A C 1
ATOM 1172 O O . ASP A 1 149 ? 10.387 15.042 13.954 1.00 72.06 149 ASP A O 1
ATOM 1176 N N . ARG A 1 150 ? 12.074 16.070 12.896 1.00 76.75 150 ARG A N 1
ATOM 1177 C CA . ARG A 1 150 ? 12.923 14.880 12.919 1.00 76.75 150 ARG A CA 1
ATOM 1178 C C . ARG A 1 150 ? 13.409 14.520 14.322 1.00 76.75 150 ARG A C 1
ATOM 1180 O O . ARG A 1 150 ? 13.348 13.349 14.691 1.00 76.75 150 ARG A O 1
ATOM 1187 N N . LEU A 1 151 ? 13.838 15.489 15.127 1.00 77.81 151 LEU A N 1
ATOM 1188 C CA . LEU A 1 151 ? 14.255 15.255 16.513 1.00 77.81 151 LEU A CA 1
ATOM 1189 C C . LEU A 1 151 ? 13.089 14.742 17.371 1.00 77.81 151 LEU A C 1
ATOM 1191 O O . LEU A 1 151 ? 13.279 13.847 18.193 1.00 77.81 151 LEU A O 1
ATOM 1195 N N . GLN A 1 152 ? 11.872 15.251 17.151 1.00 78.69 152 GLN A N 1
ATOM 1196 C CA . GLN A 1 152 ? 10.661 14.740 17.802 1.00 78.69 152 GLN A CA 1
ATOM 1197 C C . GLN A 1 152 ? 10.387 13.274 17.437 1.00 78.69 152 GLN A C 1
ATOM 1199 O O . GLN A 1 152 ? 10.087 12.469 18.326 1.00 78.69 152 GLN A O 1
ATOM 1204 N N . ARG A 1 153 ? 10.544 12.901 16.159 1.00 68.06 153 ARG A N 1
ATOM 1205 C CA . ARG A 1 153 ? 10.427 11.504 15.698 1.00 68.06 153 ARG A CA 1
ATOM 1206 C C . ARG A 1 153 ? 11.477 10.600 16.351 1.00 68.06 153 ARG A C 1
ATOM 1208 O O . ARG A 1 153 ? 11.124 9.552 16.886 1.00 68.06 153 ARG A O 1
ATOM 1215 N N . GLU A 1 154 ? 12.741 11.018 16.375 1.00 71.56 154 GLU A N 1
ATOM 1216 C CA . GLU A 1 154 ? 13.850 10.244 16.960 1.00 71.56 154 GLU A CA 1
ATOM 1217 C C . GLU A 1 154 ? 13.709 10.060 18.479 1.00 71.56 154 GLU A C 1
ATOM 1219 O O . GLU A 1 154 ? 13.945 8.974 19.011 1.00 71.56 154 GLU A O 1
ATOM 1224 N N . LEU A 1 155 ? 13.246 11.087 19.194 1.00 70.19 155 LEU A N 1
ATOM 1225 C CA . LEU A 1 155 ? 12.961 10.971 20.625 1.00 70.19 155 LEU A CA 1
ATOM 1226 C C . LEU A 1 155 ? 11.799 10.021 20.898 1.00 70.19 155 LEU A C 1
ATOM 1228 O O . LEU A 1 155 ? 11.876 9.213 21.824 1.00 70.19 155 LEU A O 1
ATOM 1232 N N . THR A 1 156 ? 10.749 10.081 20.081 1.00 65.94 156 THR A N 1
ATOM 1233 C CA . THR A 1 156 ? 9.593 9.182 20.187 1.00 65.94 156 THR A CA 1
ATOM 1234 C C . THR A 1 156 ? 10.011 7.723 19.988 1.00 65.94 156 THR A C 1
ATOM 1236 O O . THR A 1 156 ? 9.652 6.872 20.804 1.00 65.94 156 THR A O 1
ATOM 1239 N N . LEU A 1 157 ? 10.851 7.456 18.982 1.00 58.53 157 LEU A N 1
ATOM 1240 C CA . LEU A 1 157 ? 11.461 6.146 18.731 1.00 58.53 157 LEU A CA 1
ATOM 1241 C C . LEU A 1 157 ? 12.262 5.632 19.932 1.00 58.53 157 LEU A C 1
ATOM 1243 O O . LEU A 1 157 ? 12.086 4.494 20.374 1.00 58.53 157 LEU A O 1
ATOM 1247 N N . HIS A 1 158 ? 13.112 6.482 20.507 1.00 55.62 158 HIS A N 1
ATOM 1248 C CA . HIS A 1 158 ? 13.946 6.093 21.638 1.00 55.62 158 HIS A CA 1
ATOM 1249 C C . HIS A 1 158 ? 13.120 5.803 22.905 1.00 55.62 158 HIS A C 1
ATOM 1251 O O . HIS A 1 158 ? 13.346 4.793 23.571 1.00 55.62 158 HIS A O 1
ATOM 1257 N N . PHE A 1 159 ? 12.116 6.631 23.225 1.00 49.25 159 PHE A N 1
ATOM 1258 C CA . PHE A 1 159 ? 11.252 6.437 24.401 1.00 49.25 159 PHE A CA 1
ATOM 1259 C C . PHE A 1 159 ? 10.447 5.129 24.355 1.00 49.25 159 PHE A C 1
ATOM 1261 O O . PHE A 1 159 ? 10.196 4.517 25.401 1.00 49.25 159 PHE A O 1
ATOM 1268 N N . GLN A 1 160 ? 10.047 4.686 23.163 1.00 49.03 160 GLN A N 1
ATOM 1269 C CA . GLN A 1 160 ? 9.354 3.411 22.965 1.00 49.03 160 GLN A CA 1
ATOM 1270 C C . GLN A 1 160 ? 10.298 2.220 23.212 1.00 49.03 160 GLN A C 1
ATOM 1272 O O . GLN A 1 160 ? 9.922 1.264 23.898 1.00 49.03 160 GLN A O 1
ATOM 1277 N N . HIS A 1 161 ? 11.558 2.337 22.781 1.00 43.12 161 HIS A N 1
ATOM 1278 C CA . HIS A 1 161 ? 12.614 1.342 22.976 1.00 43.12 161 HIS A CA 1
ATOM 1279 C C . HIS A 1 161 ? 13.005 1.152 24.460 1.00 43.12 161 HIS A C 1
ATOM 1281 O O . HIS A 1 161 ? 13.012 0.025 24.966 1.00 43.12 161 HIS A O 1
ATOM 1287 N N . THR A 1 162 ? 13.237 2.230 25.226 1.00 42.16 162 THR A N 1
ATOM 1288 C CA . THR A 1 162 ? 13.656 2.130 26.645 1.00 42.16 162 THR A CA 1
ATOM 1289 C C . THR A 1 162 ? 12.565 1.531 27.544 1.00 42.16 162 THR A C 1
ATOM 1291 O O . THR A 1 162 ? 12.850 0.807 28.503 1.00 42.16 162 THR A O 1
ATOM 1294 N N . ARG A 1 163 ? 11.288 1.802 27.238 1.00 42.94 163 ARG A N 1
ATOM 1295 C CA . ARG A 1 163 ? 10.134 1.301 28.007 1.00 42.94 163 ARG A CA 1
ATOM 1296 C C . ARG A 1 163 ? 9.854 -0.183 27.740 1.00 42.94 163 ARG A C 1
ATOM 1298 O O . ARG A 1 163 ? 9.358 -0.875 28.632 1.00 42.94 163 ARG A O 1
ATOM 1305 N N . PHE A 1 164 ? 10.199 -0.660 26.545 1.00 39.91 164 PHE A N 1
ATOM 1306 C CA . PHE A 1 164 ? 10.123 -2.064 26.147 1.00 39.91 164 PHE A CA 1
ATOM 1307 C C . PHE A 1 164 ? 11.224 -2.909 26.813 1.00 39.91 164 PHE A C 1
ATOM 1309 O O . PHE A 1 164 ? 10.916 -3.914 27.459 1.00 39.91 164 PHE A O 1
ATOM 1316 N N . LEU A 1 165 ? 12.482 -2.451 26.777 1.00 33.25 165 LEU A N 1
ATOM 1317 C CA . LEU A 1 165 ? 13.627 -3.161 27.372 1.00 33.25 165 LEU A CA 1
ATOM 1318 C C . LEU A 1 165 ? 13.509 -3.318 28.896 1.00 33.25 165 LEU A C 1
ATOM 1320 O O . LEU A 1 165 ? 13.731 -4.403 29.442 1.00 33.25 165 LEU A O 1
ATOM 1324 N N . ARG A 1 166 ? 13.062 -2.265 29.594 1.00 39.88 166 ARG A N 1
ATOM 1325 C CA . ARG A 1 166 ? 12.906 -2.279 31.060 1.00 39.88 166 ARG A CA 1
ATOM 1326 C 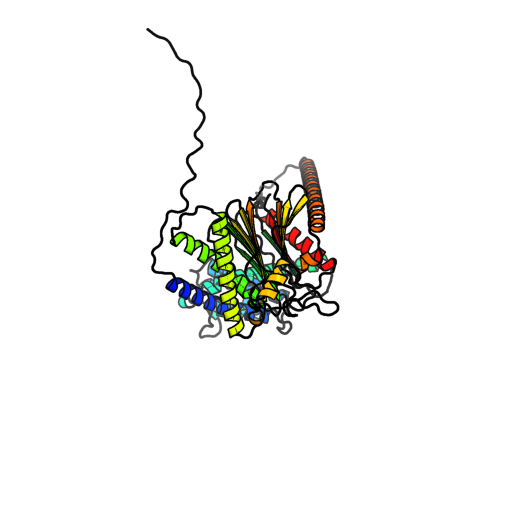C . ARG A 1 166 ? 11.797 -3.221 31.546 1.00 39.88 166 ARG A C 1
ATOM 1328 O O . ARG A 1 166 ? 11.804 -3.620 32.705 1.00 39.88 166 ARG A O 1
ATOM 1335 N N . ARG A 1 167 ? 10.847 -3.586 30.674 1.00 44.62 167 ARG A N 1
ATOM 1336 C CA . ARG A 1 167 ? 9.747 -4.513 30.991 1.00 44.62 167 ARG A CA 1
ATOM 1337 C C . ARG A 1 167 ? 10.094 -5.986 30.792 1.00 44.62 167 ARG A C 1
ATOM 1339 O O . ARG A 1 167 ? 9.370 -6.816 31.332 1.00 44.62 167 ARG A O 1
ATOM 1346 N N . LYS A 1 168 ? 11.146 -6.322 30.035 1.00 35.00 168 LYS A N 1
ATOM 1347 C CA . LYS A 1 168 ? 11.444 -7.723 29.694 1.00 35.00 168 LYS A CA 1
ATOM 1348 C C . LYS A 1 168 ? 12.806 -8.254 30.130 1.00 35.00 168 LYS A C 1
ATOM 1350 O O . LYS A 1 168 ? 12.980 -9.462 30.067 1.00 35.00 168 LYS A O 1
ATOM 1355 N N . GLY A 1 169 ? 13.748 -7.429 30.594 1.00 35.12 169 GLY A N 1
ATOM 1356 C CA . GLY A 1 169 ? 15.043 -7.938 31.080 1.00 35.12 169 GLY A CA 1
ATOM 1357 C C . GLY A 1 169 ? 15.840 -8.725 30.026 1.00 35.12 169 GLY A C 1
ATOM 1358 O O . GLY A 1 169 ? 16.668 -9.558 30.375 1.00 35.12 169 GLY A O 1
ATOM 1359 N N . LEU A 1 170 ? 15.571 -8.483 28.741 1.00 40.19 170 LEU A N 1
ATOM 1360 C CA . LEU A 1 170 ? 16.195 -9.167 27.614 1.00 40.19 170 LEU A CA 1
ATOM 1361 C C . LEU A 1 170 ? 17.249 -8.238 27.002 1.00 40.19 170 LEU A C 1
ATOM 1363 O O . LEU A 1 170 ? 16.907 -7.258 26.344 1.00 40.19 170 LEU A O 1
ATOM 1367 N N . GLN A 1 171 ? 18.527 -8.545 27.229 1.00 36.41 171 GLN A N 1
ATOM 1368 C CA . GLN A 1 171 ? 19.618 -8.093 26.365 1.00 36.41 171 GLN A CA 1
ATOM 1369 C C . GLN A 1 171 ? 19.643 -9.012 25.138 1.00 36.41 171 GLN A C 1
ATOM 1371 O O . GLN A 1 171 ? 20.099 -10.148 25.208 1.00 36.41 171 GLN A O 1
ATOM 1376 N N . GLY A 1 172 ? 19.105 -8.521 24.027 1.00 30.27 172 GLY A N 1
ATOM 1377 C CA . GLY A 1 172 ? 19.148 -9.149 22.711 1.00 30.27 172 GLY A CA 1
ATOM 1378 C C . GLY A 1 172 ? 18.864 -8.079 21.662 1.00 30.27 172 GLY A C 1
ATOM 1379 O O . GLY A 1 172 ? 18.054 -7.188 21.907 1.00 30.27 172 GLY A O 1
ATOM 1380 N N . SER A 1 173 ? 19.596 -8.114 20.552 1.00 29.88 173 SER A N 1
ATOM 1381 C CA . SER A 1 173 ? 19.647 -7.089 19.501 1.00 29.88 173 SER A CA 1
ATOM 1382 C C . SER A 1 173 ? 18.253 -6.597 19.071 1.00 29.88 173 SER A C 1
ATOM 1384 O O . SER A 1 173 ? 17.388 -7.432 18.799 1.00 29.88 173 SER A O 1
ATOM 1386 N N . PRO A 1 174 ? 18.013 -5.276 18.967 1.00 37.50 174 PRO A N 1
ATOM 1387 C CA . PRO A 1 174 ? 16.699 -4.752 18.619 1.00 37.50 174 PRO A CA 1
ATOM 1388 C C . PRO A 1 174 ? 16.378 -4.981 17.137 1.00 37.50 174 PRO A C 1
ATOM 1390 O O . PRO A 1 174 ? 17.124 -4.565 16.248 1.00 37.50 174 PRO A O 1
ATOM 1393 N N . LEU A 1 175 ? 15.236 -5.627 16.897 1.00 41.34 175 LEU A N 1
ATOM 1394 C CA . LEU A 1 175 ? 14.508 -5.591 15.631 1.00 41.34 175 LEU A CA 1
ATOM 1395 C C . LEU A 1 175 ? 14.226 -4.116 15.294 1.00 41.34 175 LEU A C 1
ATOM 1397 O O . LEU A 1 175 ? 13.781 -3.354 16.153 1.00 41.34 175 LEU A O 1
ATOM 1401 N N . ARG A 1 176 ? 14.580 -3.687 14.080 1.00 38.25 176 ARG A N 1
ATOM 1402 C CA . ARG A 1 176 ? 14.449 -2.291 13.642 1.00 38.25 176 ARG A CA 1
ATOM 1403 C C . ARG A 1 176 ? 12.996 -2.018 13.240 1.00 38.25 176 ARG A C 1
ATOM 1405 O O . ARG A 1 176 ? 12.638 -2.260 12.096 1.00 38.25 176 ARG A O 1
ATOM 1412 N N . ASP A 1 177 ? 12.184 -1.517 14.166 1.00 43.25 177 ASP A N 1
ATOM 1413 C CA . ASP A 1 177 ? 10.836 -1.007 13.875 1.00 43.25 177 ASP A CA 1
ATOM 1414 C C . ASP A 1 177 ? 10.905 0.462 13.379 1.00 43.25 177 ASP A C 1
ATOM 1416 O O . ASP A 1 177 ? 11.653 1.274 13.942 1.00 43.25 177 ASP A O 1
ATOM 1420 N N . ARG A 1 178 ? 10.128 0.837 12.345 1.00 40.12 178 ARG A N 1
ATOM 1421 C CA . ARG A 1 178 ? 9.858 2.252 11.995 1.00 40.12 178 ARG A CA 1
ATOM 1422 C C . ARG A 1 178 ? 8.863 2.864 13.009 1.00 40.12 178 ARG A C 1
ATOM 1424 O O . ARG A 1 178 ? 8.066 2.136 13.600 1.00 40.12 178 ARG A O 1
ATOM 1431 N N . PRO A 1 179 ? 8.880 4.193 13.253 1.00 38.19 179 PRO A N 1
ATOM 1432 C CA . PRO A 1 179 ? 7.942 4.816 14.186 1.00 38.19 179 PRO A CA 1
ATOM 1433 C C . PRO A 1 179 ? 6.504 4.727 13.673 1.00 38.19 179 PRO A C 1
ATOM 1435 O O . PRO A 1 179 ? 6.257 4.863 12.478 1.00 38.19 179 PRO A O 1
ATOM 1438 N N . VAL A 1 180 ? 5.565 4.580 14.607 1.00 39.38 180 VAL A N 1
ATOM 1439 C CA . VAL A 1 180 ? 4.120 4.654 14.360 1.00 39.38 180 VAL A CA 1
ATOM 1440 C C . VAL A 1 180 ? 3.743 6.077 13.924 1.00 39.38 180 VAL A C 1
ATOM 1442 O O . VAL A 1 180 ? 3.820 6.999 14.737 1.00 39.38 180 VAL A O 1
ATOM 1445 N N . GLU A 1 181 ? 3.310 6.277 12.675 1.00 42.59 181 GLU A N 1
ATOM 1446 C CA . GLU A 1 181 ? 2.579 7.493 12.283 1.00 42.59 181 GLU A CA 1
ATOM 1447 C C . GLU A 1 181 ? 1.094 7.275 12.615 1.00 42.59 181 GLU A C 1
ATOM 1449 O O . GLU A 1 181 ? 0.407 6.485 11.968 1.00 42.59 181 GLU A O 1
ATOM 1454 N N . LEU A 1 182 ? 0.601 7.926 13.673 1.00 49.59 182 LEU A N 1
ATOM 1455 C CA . LEU A 1 182 ? -0.827 7.939 14.001 1.00 49.59 182 LEU A CA 1
ATOM 1456 C C . LEU A 1 182 ? -1.521 9.010 13.138 1.00 49.59 182 LEU A C 1
ATOM 1458 O O . LEU A 1 182 ? -1.061 10.147 13.075 1.00 49.59 182 LEU A O 1
ATOM 1462 N N . SER A 1 183 ? -2.581 8.578 12.446 1.00 54.03 183 SER A N 1
ATOM 1463 C CA . SER A 1 183 ? -3.314 9.212 11.334 1.00 54.03 183 SER A CA 1
ATOM 1464 C C . SER A 1 183 ? -3.130 10.725 11.066 1.00 54.03 183 SER A C 1
ATOM 1466 O O . SER A 1 183 ? -3.566 11.551 11.868 1.00 54.03 183 SER A O 1
ATOM 1468 N N . PRO A 1 184 ? -2.660 11.112 9.860 1.00 62.75 184 PRO A N 1
ATOM 1469 C CA . PRO A 1 184 ? -2.848 12.454 9.300 1.00 62.75 184 PRO A CA 1
ATOM 1470 C C . PRO A 1 184 ? -4.251 12.681 8.684 1.00 62.75 184 PRO A C 1
ATOM 1472 O O . PRO A 1 184 ? -4.520 13.775 8.187 1.00 62.75 184 PRO A O 1
ATOM 1475 N N . SER A 1 185 ? -5.141 11.673 8.656 1.00 74.38 185 SER A N 1
ATOM 1476 C CA . SER A 1 185 ? -6.522 11.808 8.153 1.00 74.38 185 SER A CA 1
ATOM 1477 C C . SER A 1 185 ? -7.436 12.415 9.216 1.00 74.38 185 SER A C 1
ATOM 1479 O O . SER A 1 185 ? -7.434 11.999 10.374 1.00 74.38 185 SER A O 1
ATOM 1481 N N . LEU A 1 186 ? -8.269 13.376 8.804 1.00 73.81 186 LEU A N 1
ATOM 1482 C CA . LEU A 1 186 ? -9.324 13.943 9.653 1.00 73.81 186 LEU A CA 1
ATOM 1483 C C . LEU A 1 186 ? -10.587 13.079 9.706 1.00 73.81 186 LEU A C 1
ATOM 1485 O O . LEU A 1 186 ? -11.516 13.405 10.446 1.00 73.81 186 LEU A O 1
ATOM 1489 N N . ARG A 1 187 ? -10.657 12.025 8.891 1.00 81.94 187 ARG A N 1
ATOM 1490 C CA . ARG A 1 187 ? -11.893 11.287 8.652 1.00 81.94 187 ARG A CA 1
ATOM 1491 C C . ARG A 1 187 ? -11.851 9.863 9.166 1.00 81.94 187 ARG A C 1
ATOM 1493 O O . ARG A 1 187 ? -12.832 9.421 9.757 1.00 81.94 187 ARG A O 1
ATOM 1500 N N . TYR A 1 188 ? -10.753 9.162 8.922 1.00 89.19 188 TYR A N 1
ATOM 1501 C CA . TYR A 1 188 ? -10.602 7.775 9.325 1.00 89.19 188 TYR A CA 1
ATOM 1502 C C . TYR A 1 188 ? -9.334 7.612 10.160 1.00 89.19 188 TYR A C 1
ATOM 1504 O O . TYR A 1 188 ? -8.276 8.130 9.792 1.00 89.19 188 TYR A O 1
ATOM 1512 N N . PRO A 1 189 ? -9.398 6.890 11.287 1.00 89.75 189 PRO A N 1
ATOM 1513 C CA . PRO A 1 189 ? -8.190 6.451 11.953 1.00 89.75 189 PRO A CA 1
ATOM 1514 C C . PRO A 1 189 ? -7.425 5.471 11.057 1.00 89.75 189 PRO A C 1
ATOM 1516 O O . PRO A 1 189 ? -7.979 4.482 10.575 1.00 89.75 189 PRO A O 1
ATOM 1519 N N . ILE A 1 190 ? -6.147 5.759 10.826 1.00 89.19 190 ILE A N 1
ATOM 1520 C CA . ILE A 1 190 ? -5.240 4.932 10.029 1.00 89.19 190 ILE A CA 1
ATOM 1521 C C . ILE A 1 190 ? -4.048 4.569 10.905 1.00 89.19 190 ILE A C 1
ATOM 1523 O O . ILE A 1 190 ? -3.472 5.438 11.566 1.00 89.19 190 ILE A O 1
ATOM 1527 N N . GLY A 1 191 ? -3.692 3.290 10.900 1.00 87.75 191 GLY A N 1
ATOM 1528 C CA . GLY A 1 191 ? -2.481 2.774 11.523 1.00 87.75 191 GLY A CA 1
ATOM 1529 C C . GLY A 1 191 ? -1.821 1.751 10.610 1.00 87.75 191 GLY A C 1
ATOM 1530 O O . GLY A 1 191 ? -2.496 1.063 9.849 1.00 87.75 191 GLY A O 1
ATOM 1531 N N . TYR A 1 192 ? -0.501 1.654 10.668 1.00 92.19 192 TYR A N 1
ATOM 1532 C CA . TYR A 1 192 ? 0.258 0.675 9.899 1.00 92.19 192 TYR A CA 1
ATOM 1533 C C . TYR A 1 192 ? 1.385 0.094 10.743 1.00 92.19 192 TYR A C 1
ATOM 1535 O O . TYR A 1 192 ? 1.830 0.709 11.712 1.00 92.19 192 TYR A O 1
ATOM 1543 N N . ALA A 1 193 ? 1.848 -1.085 10.364 1.00 89.81 193 ALA A N 1
ATOM 1544 C CA . ALA A 1 193 ? 3.048 -1.693 10.902 1.00 89.81 193 ALA A CA 1
ATOM 1545 C C . ALA A 1 193 ? 3.842 -2.285 9.743 1.00 89.81 193 ALA A C 1
ATOM 1547 O O . ALA A 1 193 ? 3.257 -2.826 8.806 1.00 89.81 193 ALA A O 1
ATOM 1548 N N . ASP A 1 194 ? 5.161 -2.187 9.829 1.00 92.00 194 ASP A N 1
ATOM 1549 C CA . ASP A 1 194 ? 6.072 -2.851 8.915 1.00 92.00 194 ASP A CA 1
ATOM 1550 C C . ASP A 1 194 ? 7.182 -3.577 9.683 1.00 92.00 194 ASP A C 1
ATOM 1552 O O . ASP A 1 194 ? 7.439 -3.309 10.862 1.00 92.00 194 ASP A O 1
ATOM 1556 N N . MET A 1 195 ? 7.806 -4.555 9.032 1.00 87.19 195 MET A N 1
ATOM 1557 C CA . MET A 1 195 ? 9.052 -5.154 9.479 1.00 87.19 195 MET A CA 1
ATOM 1558 C C . MET A 1 195 ? 9.881 -5.617 8.285 1.00 87.19 195 MET A C 1
ATOM 1560 O O . MET A 1 195 ? 9.360 -6.174 7.325 1.00 87.19 195 MET A O 1
ATOM 1564 N N . THR A 1 196 ? 11.203 -5.477 8.390 1.00 88.75 196 THR A N 1
ATOM 1565 C CA . THR A 1 196 ? 12.140 -6.064 7.416 1.00 88.75 196 THR A CA 1
ATOM 1566 C C . THR A 1 196 ? 12.038 -7.595 7.366 1.00 88.75 196 THR A C 1
ATOM 1568 O O . THR A 1 196 ? 12.412 -8.220 6.376 1.00 88.75 196 THR A O 1
ATOM 1571 N N . GLY A 1 197 ? 11.540 -8.215 8.439 1.00 86.25 197 GLY A N 1
ATOM 1572 C CA . GLY A 1 197 ? 11.431 -9.663 8.536 1.00 86.25 197 GLY A CA 1
ATOM 1573 C C . GLY A 1 197 ? 12.809 -10.320 8.480 1.00 86.25 197 GLY A C 1
ATOM 1574 O O . GLY A 1 197 ? 13.718 -9.940 9.222 1.00 86.25 197 GLY A O 1
ATOM 1575 N N . ARG A 1 198 ? 12.956 -11.331 7.620 1.00 86.56 198 ARG A N 1
ATOM 1576 C CA . ARG A 1 198 ? 14.206 -12.104 7.474 1.00 86.56 198 ARG A CA 1
ATOM 1577 C C . ARG A 1 198 ? 15.058 -11.655 6.287 1.00 86.56 198 ARG A C 1
ATOM 1579 O O . ARG A 1 198 ? 16.147 -12.197 6.085 1.00 86.56 198 ARG A O 1
ATOM 1586 N N . ARG A 1 199 ? 14.589 -10.669 5.519 1.00 81.50 199 ARG A N 1
ATOM 1587 C CA . ARG A 1 199 ? 15.351 -10.055 4.430 1.00 81.50 199 ARG A CA 1
ATOM 1588 C C . ARG A 1 199 ? 16.500 -9.200 4.986 1.00 81.50 199 ARG A C 1
ATOM 1590 O O . ARG A 1 199 ? 16.423 -8.697 6.107 1.00 81.50 199 ARG A O 1
ATOM 1597 N N . PRO A 1 200 ? 17.582 -9.005 4.215 1.00 81.19 200 PRO A N 1
ATOM 1598 C CA . PRO A 1 200 ? 18.678 -8.120 4.611 1.00 81.19 200 PRO A CA 1
ATOM 1599 C C . PRO A 1 200 ? 18.327 -6.627 4.491 1.00 81.19 200 PRO A C 1
ATOM 1601 O O . PRO A 1 200 ? 18.944 -5.796 5.160 1.00 81.19 200 PRO A O 1
ATOM 1604 N N . THR A 1 201 ? 17.365 -6.280 3.634 1.00 85.00 201 THR A N 1
ATOM 1605 C CA . THR A 1 201 ? 16.956 -4.912 3.294 1.00 85.00 201 THR A CA 1
ATOM 1606 C C . THR A 1 201 ? 15.447 -4.755 3.447 1.00 85.00 201 THR A C 1
ATOM 1608 O O . THR A 1 201 ? 14.712 -5.730 3.327 1.00 85.00 201 THR A O 1
ATOM 1611 N N . MET A 1 202 ? 15.007 -3.533 3.772 1.00 92.19 202 MET A N 1
ATOM 1612 C CA . MET A 1 202 ? 13.600 -3.124 3.748 1.00 92.19 202 MET A CA 1
ATOM 1613 C C . MET A 1 202 ? 13.368 -2.343 2.459 1.00 92.19 202 MET A C 1
ATOM 1615 O O . MET A 1 202 ? 13.860 -1.214 2.340 1.00 92.19 202 MET A O 1
ATOM 1619 N N . GLU A 1 203 ? 12.676 -2.959 1.512 1.00 92.25 203 GLU A N 1
ATOM 1620 C CA . GLU A 1 203 ? 12.418 -2.424 0.177 1.00 92.25 203 GLU A CA 1
ATOM 1621 C C . GLU A 1 203 ? 10.985 -1.894 0.045 1.00 92.25 203 GLU A C 1
ATOM 1623 O O . GLU A 1 203 ? 10.777 -0.989 -0.766 1.00 92.25 203 GLU A O 1
ATOM 1628 N N . ASP A 1 204 ? 10.051 -2.298 0.923 1.00 97.44 204 ASP A N 1
ATOM 1629 C CA . ASP A 1 204 ? 8.703 -1.724 0.917 1.00 97.44 204 ASP A CA 1
ATOM 1630 C C . ASP A 1 204 ? 8.693 -0.237 1.303 1.00 97.44 204 ASP A C 1
ATOM 1632 O O . ASP A 1 204 ? 9.473 0.259 2.134 1.00 97.44 204 ASP A O 1
ATOM 1636 N N . GLN A 1 205 ? 7.717 0.478 0.749 1.00 95.06 205 GLN A N 1
ATOM 1637 C CA . GLN A 1 205 ? 7.341 1.823 1.151 1.00 95.06 205 GLN A CA 1
ATOM 1638 C C . GLN A 1 205 ? 5.837 1.945 1.369 1.00 95.06 205 GLN A C 1
ATOM 1640 O O . GLN A 1 205 ? 5.017 1.373 0.653 1.00 95.06 205 GLN A O 1
ATOM 1645 N N . ILE A 1 206 ? 5.477 2.778 2.343 1.00 94.56 206 ILE A N 1
ATOM 1646 C CA . ILE A 1 206 ? 4.099 3.147 2.658 1.00 94.56 206 ILE A CA 1
ATOM 1647 C C . ILE A 1 206 ? 3.968 4.663 2.535 1.00 94.56 206 ILE A C 1
ATOM 1649 O O . ILE A 1 206 ? 4.827 5.420 2.988 1.00 94.56 206 ILE A O 1
ATOM 1653 N N . VAL A 1 207 ? 2.862 5.119 1.952 1.00 91.69 207 VAL A N 1
ATOM 1654 C CA . VAL A 1 207 ? 2.495 6.534 1.894 1.00 91.69 207 VAL A CA 1
ATOM 1655 C C . VAL A 1 207 ? 1.085 6.705 2.414 1.00 91.69 207 VAL A C 1
ATOM 1657 O O . VAL A 1 207 ? 0.144 6.157 1.852 1.00 91.69 207 VAL A O 1
ATOM 1660 N N . ILE A 1 208 ? 0.926 7.536 3.440 1.00 90.38 208 ILE A N 1
ATOM 1661 C CA . ILE A 1 208 ? -0.380 7.979 3.922 1.00 90.38 208 ILE A CA 1
ATOM 1662 C C . ILE A 1 208 ? -0.432 9.504 3.794 1.00 90.38 208 ILE A C 1
ATOM 1664 O O . ILE A 1 208 ? 0.466 10.235 4.226 1.00 90.38 208 ILE A O 1
ATOM 1668 N N . ARG A 1 209 ? -1.476 10.001 3.133 1.00 85.19 209 ARG A N 1
ATOM 1669 C CA . ARG A 1 209 ? -1.755 11.427 2.948 1.00 85.19 209 ARG A CA 1
ATOM 1670 C C . ARG A 1 209 ? -3.204 11.675 3.314 1.00 85.19 209 ARG A C 1
ATOM 1672 O O . ARG A 1 209 ? -4.095 11.527 2.479 1.00 85.19 209 ARG A O 1
ATOM 1679 N N . GLY A 1 210 ? -3.408 12.043 4.572 1.00 84.06 210 GLY A N 1
ATOM 1680 C CA . GLY A 1 210 ? -4.697 12.529 5.021 1.00 84.06 210 GLY A CA 1
ATOM 1681 C C . GLY A 1 210 ? -5.010 13.908 4.453 1.00 84.06 210 GLY A C 1
ATOM 1682 O O . GLY A 1 210 ? -4.091 14.661 4.113 1.00 84.06 210 GLY A O 1
ATOM 1683 N N . MET A 1 211 ? -6.297 14.227 4.323 1.00 82.38 211 MET A N 1
ATOM 1684 C CA . MET A 1 211 ? -6.756 15.456 3.662 1.00 82.38 211 MET A CA 1
ATOM 1685 C C . MET A 1 211 ? -6.146 15.642 2.264 1.00 82.38 211 MET A C 1
ATOM 1687 O O . MET A 1 211 ? -5.646 16.717 1.904 1.00 82.38 211 MET A O 1
ATOM 1691 N N . TYR A 1 212 ? -6.106 14.569 1.482 1.00 83.94 212 TYR A N 1
ATOM 1692 C CA . TYR A 1 212 ? -5.454 14.556 0.186 1.00 83.94 212 TYR A CA 1
ATOM 1693 C C . TYR A 1 212 ? -6.000 15.674 -0.722 1.00 83.94 212 TYR A C 1
ATOM 1695 O O . TYR A 1 212 ? -7.195 15.969 -0.763 1.00 83.94 212 TYR A O 1
ATOM 1703 N N . ARG A 1 213 ? -5.090 16.371 -1.419 1.00 84.19 213 ARG A N 1
ATOM 1704 C CA . ARG A 1 213 ? -5.374 17.586 -2.217 1.00 84.19 213 ARG A CA 1
ATOM 1705 C C . ARG A 1 213 ? -6.005 18.745 -1.420 1.00 84.19 213 ARG A C 1
ATOM 1707 O O . ARG A 1 213 ? -6.551 19.666 -2.023 1.00 84.19 213 ARG A O 1
ATOM 1714 N N . GLY A 1 214 ? -5.913 18.716 -0.089 1.00 75.44 214 GLY A N 1
ATOM 1715 C CA . GLY A 1 214 ? -6.476 19.714 0.822 1.00 75.44 214 GLY A CA 1
ATOM 1716 C C . GLY A 1 214 ? -7.949 19.492 1.181 1.00 75.44 214 GLY A C 1
ATOM 1717 O O . GLY A 1 214 ? -8.547 20.372 1.799 1.00 75.44 214 GLY A O 1
ATOM 1718 N N . TYR A 1 215 ? -8.545 18.356 0.803 1.00 75.06 215 TYR A N 1
ATOM 1719 C CA . TYR A 1 215 ? -9.957 18.066 1.059 1.00 75.06 215 TYR A CA 1
ATOM 1720 C C . TYR A 1 215 ? -10.114 17.128 2.260 1.00 75.06 215 TYR A C 1
ATOM 1722 O O . TYR A 1 215 ? -9.553 16.038 2.239 1.00 75.06 215 TYR A O 1
ATOM 1730 N N . PRO A 1 216 ? -10.877 17.504 3.304 1.00 76.56 216 PRO A N 1
ATOM 1731 C CA . PRO A 1 216 ? -11.004 16.706 4.528 1.00 76.56 216 PRO A CA 1
ATOM 1732 C C . PRO A 1 216 ? -11.743 15.375 4.335 1.00 76.56 216 PRO A C 1
ATOM 1734 O O . PRO A 1 216 ? -11.693 14.517 5.209 1.00 76.56 216 PRO A O 1
ATOM 1737 N N . ASP A 1 217 ? -12.457 15.208 3.223 1.00 83.12 217 ASP A N 1
ATOM 1738 C CA . ASP A 1 217 ? -13.152 13.981 2.846 1.00 83.12 217 ASP A CA 1
ATOM 1739 C C . ASP A 1 217 ? -12.366 13.119 1.851 1.00 83.12 217 ASP A C 1
ATOM 1741 O O . ASP A 1 217 ? -12.931 12.163 1.307 1.00 83.12 217 ASP A O 1
ATOM 1745 N N . GLU A 1 218 ? -11.084 13.428 1.649 1.00 88.81 218 GLU A N 1
ATOM 1746 C CA . GLU A 1 218 ? -10.183 12.668 0.797 1.00 88.81 218 GLU A CA 1
ATOM 1747 C C . GLU A 1 218 ? -8.933 12.200 1.535 1.00 88.81 218 GLU A C 1
ATOM 1749 O O . GLU A 1 218 ? -8.267 12.984 2.204 1.00 88.81 218 GLU A O 1
ATOM 1754 N N . ASP A 1 219 ? -8.559 10.942 1.323 1.00 92.62 219 ASP A N 1
ATOM 1755 C CA . ASP A 1 219 ? -7.309 10.370 1.815 1.00 92.62 219 ASP A CA 1
ATOM 1756 C C . ASP A 1 219 ? -6.644 9.551 0.704 1.00 92.62 219 ASP A C 1
ATOM 1758 O O . ASP A 1 219 ? -7.317 8.877 -0.080 1.00 92.62 219 ASP A O 1
ATOM 1762 N N . PHE A 1 220 ? -5.315 9.590 0.637 1.00 95.62 220 PHE A N 1
ATOM 1763 C CA . PHE A 1 220 ? -4.523 8.711 -0.221 1.00 95.62 220 PHE A CA 1
ATOM 1764 C C . PHE A 1 220 ? -3.687 7.775 0.647 1.00 95.62 220 PHE A C 1
ATOM 1766 O O . PHE A 1 220 ? -2.971 8.221 1.547 1.00 95.62 220 PHE A O 1
ATOM 1773 N N . VAL A 1 221 ? -3.759 6.484 0.343 1.00 97.38 221 VAL A N 1
ATOM 1774 C CA . VAL A 1 221 ? -2.963 5.427 0.961 1.00 97.38 221 VAL A CA 1
ATOM 1775 C C . VAL A 1 221 ? -2.291 4.639 -0.158 1.00 97.38 221 VAL A C 1
ATOM 1777 O O . VAL A 1 221 ? -2.965 4.181 -1.076 1.00 97.38 221 VAL A O 1
ATOM 1780 N N . GLY A 1 222 ? -0.972 4.498 -0.102 1.00 97.44 222 GLY A N 1
ATOM 1781 C CA . GLY A 1 222 ? -0.179 3.735 -1.060 1.00 97.44 222 GLY A CA 1
ATOM 1782 C C . GLY A 1 222 ? 0.748 2.761 -0.347 1.00 97.44 222 GLY A C 1
ATOM 1783 O O . GLY A 1 222 ? 1.315 3.101 0.692 1.00 97.44 222 GLY A O 1
ATOM 1784 N N . MET A 1 223 ? 0.897 1.575 -0.918 1.00 98.25 223 MET A N 1
ATOM 1785 C CA . MET A 1 223 ? 1.846 0.545 -0.524 1.00 98.25 223 MET A CA 1
ATOM 1786 C C . MET A 1 223 ? 2.610 0.100 -1.767 1.00 98.25 223 MET A C 1
ATOM 1788 O O . MET A 1 223 ? 2.012 -0.123 -2.822 1.00 98.25 223 MET A O 1
ATOM 1792 N N . PHE A 1 224 ? 3.926 0.033 -1.628 1.00 98.62 224 PHE A N 1
ATOM 1793 C CA . PHE A 1 224 ? 4.859 -0.227 -2.711 1.00 98.62 224 PHE A CA 1
ATOM 1794 C C . PHE A 1 224 ? 5.841 -1.279 -2.223 1.00 98.62 224 PHE A C 1
ATOM 1796 O O . PHE A 1 224 ? 6.705 -0.956 -1.417 1.00 98.62 224 PHE A O 1
ATOM 1803 N N . ASP A 1 225 ? 5.659 -2.524 -2.642 1.00 98.62 225 ASP A N 1
ATOM 1804 C CA . ASP A 1 225 ? 6.552 -3.638 -2.311 1.00 98.62 225 ASP A CA 1
ATOM 1805 C C . ASP A 1 225 ? 7.719 -3.622 -3.297 1.00 98.62 225 ASP A C 1
ATOM 1807 O O . ASP A 1 225 ? 7.482 -3.671 -4.506 1.00 98.62 225 ASP A O 1
ATOM 1811 N N . GLY A 1 226 ? 8.934 -3.373 -2.819 1.00 98.25 226 GLY A N 1
ATOM 1812 C CA . GLY A 1 226 ? 10.099 -3.131 -3.668 1.00 98.25 226 GLY A CA 1
ATOM 1813 C C . GLY A 1 226 ? 10.904 -4.401 -3.911 1.00 98.25 226 GLY A C 1
ATOM 1814 O O . GLY A 1 226 ? 11.067 -5.213 -3.009 1.00 98.25 226 GLY A O 1
ATOM 1815 N N . HIS A 1 227 ? 11.479 -4.537 -5.105 1.00 96.69 227 HIS A N 1
ATOM 1816 C CA . HIS A 1 227 ? 12.378 -5.644 -5.423 1.00 96.69 227 HIS A CA 1
ATOM 1817 C C . HIS A 1 227 ? 13.559 -5.197 -6.283 1.00 96.69 227 HIS A C 1
ATOM 1819 O O . HIS A 1 227 ? 13.486 -4.241 -7.056 1.00 96.69 227 HIS A O 1
ATOM 1825 N N . GLY A 1 228 ? 14.676 -5.919 -6.169 1.00 89.56 228 GLY A N 1
ATOM 1826 C CA . GLY A 1 228 ? 15.911 -5.572 -6.882 1.00 89.56 228 GLY A CA 1
ATOM 1827 C C . GLY A 1 228 ? 16.561 -4.282 -6.366 1.00 89.56 228 GLY A C 1
ATOM 1828 O O . GLY A 1 228 ? 17.407 -3.709 -7.051 1.00 89.56 228 GLY A O 1
ATOM 1829 N N . GLY A 1 229 ? 16.178 -3.832 -5.165 1.00 89.38 229 GLY A N 1
ATOM 1830 C CA . GLY A 1 229 ? 16.523 -2.538 -4.590 1.00 89.38 229 GLY A CA 1
ATOM 1831 C C . GLY A 1 229 ? 15.286 -1.668 -4.346 1.00 89.38 229 GLY A C 1
ATOM 1832 O O . GLY A 1 229 ? 14.213 -1.883 -4.893 1.00 89.38 229 GLY A O 1
ATOM 1833 N N . LYS A 1 230 ? 15.436 -0.623 -3.526 1.00 90.69 230 LYS A N 1
ATOM 1834 C CA . LYS A 1 230 ? 14.313 0.242 -3.110 1.00 90.69 230 LYS A CA 1
ATOM 1835 C C . LYS A 1 230 ? 14.032 1.441 -4.027 1.00 90.69 230 LYS A C 1
ATOM 1837 O O . LYS A 1 230 ? 13.177 2.262 -3.701 1.00 90.69 230 LYS A O 1
ATOM 1842 N N . GLY A 1 231 ? 14.777 1.604 -5.123 1.00 85.31 231 GLY A N 1
ATOM 1843 C CA . GLY A 1 231 ? 14.732 2.804 -5.968 1.00 85.31 231 GLY A CA 1
ATOM 1844 C C . GLY A 1 231 ? 13.349 3.051 -6.572 1.00 85.31 231 GLY A C 1
ATOM 1845 O O . GLY A 1 231 ? 12.792 4.143 -6.430 1.00 85.31 231 GLY A O 1
ATOM 1846 N N . ALA A 1 232 ? 12.760 2.024 -7.186 1.00 95.81 232 ALA A N 1
ATOM 1847 C CA . ALA A 1 232 ? 11.412 2.086 -7.744 1.00 95.81 232 ALA A CA 1
ATOM 1848 C C . ALA A 1 232 ? 10.340 2.382 -6.681 1.00 95.81 232 ALA A C 1
ATOM 1850 O O . ALA A 1 232 ? 9.521 3.279 -6.890 1.00 95.81 232 ALA A O 1
ATOM 1851 N N . ALA A 1 233 ? 10.379 1.696 -5.532 1.00 96.31 233 ALA A N 1
ATOM 1852 C CA . ALA A 1 233 ? 9.445 1.906 -4.423 1.00 96.31 233 ALA A CA 1
ATOM 1853 C C . ALA A 1 233 ? 9.544 3.329 -3.840 1.00 96.31 233 ALA A C 1
ATOM 1855 O O . ALA A 1 233 ? 8.526 4.007 -3.679 1.00 96.31 233 ALA A O 1
ATOM 1856 N N . ASP A 1 234 ? 10.763 3.834 -3.606 1.00 89.75 234 ASP A N 1
ATOM 1857 C CA . ASP A 1 234 ? 11.008 5.199 -3.121 1.00 89.75 234 ASP A CA 1
ATOM 1858 C C . ASP A 1 234 ? 10.473 6.252 -4.116 1.00 89.75 234 ASP A C 1
ATOM 1860 O O . ASP A 1 234 ? 9.832 7.233 -3.719 1.00 89.75 234 ASP A O 1
ATOM 1864 N N . LEU A 1 235 ? 10.689 6.055 -5.423 1.00 87.50 235 LEU A N 1
ATOM 1865 C CA . LEU A 1 235 ? 10.184 6.967 -6.453 1.00 87.50 235 LEU A CA 1
ATOM 1866 C C . LEU A 1 235 ? 8.659 6.890 -6.599 1.00 87.50 235 LEU A C 1
ATOM 1868 O O . LEU A 1 235 ? 8.014 7.933 -6.740 1.00 87.50 235 LEU A O 1
ATOM 1872 N N . ALA A 1 236 ? 8.064 5.697 -6.545 1.00 95.56 236 ALA A N 1
ATOM 1873 C CA . ALA A 1 236 ? 6.615 5.511 -6.601 1.00 95.56 236 ALA A CA 1
ATOM 1874 C C . ALA A 1 236 ? 5.925 6.199 -5.415 1.00 95.56 236 ALA A C 1
ATOM 1876 O O . ALA A 1 236 ? 5.006 7.004 -5.616 1.00 95.56 236 ALA A O 1
ATOM 1877 N N . ALA A 1 237 ? 6.458 5.996 -4.207 1.00 91.25 237 ALA A N 1
ATOM 1878 C CA . ALA A 1 237 ? 6.022 6.667 -2.989 1.00 91.25 237 ALA A CA 1
ATOM 1879 C C . ALA A 1 237 ? 6.118 8.201 -3.093 1.00 91.25 237 ALA A C 1
ATOM 1881 O O . ALA A 1 237 ? 5.225 8.927 -2.646 1.00 91.25 237 ALA A O 1
ATOM 1882 N N . ALA A 1 238 ? 7.169 8.721 -3.731 1.00 85.25 238 ALA A N 1
ATOM 1883 C CA . ALA A 1 238 ? 7.358 10.158 -3.900 1.00 85.25 238 ALA A CA 1
ATOM 1884 C C . ALA A 1 238 ? 6.449 10.795 -4.970 1.00 85.25 238 ALA A C 1
ATOM 1886 O O . ALA A 1 238 ? 6.223 12.007 -4.914 1.00 85.25 238 ALA A O 1
ATOM 1887 N N . THR A 1 239 ? 5.933 10.027 -5.939 1.00 86.62 239 THR A N 1
ATOM 1888 C CA . THR A 1 239 ? 5.367 10.594 -7.180 1.00 86.62 239 THR A CA 1
ATOM 1889 C C . THR A 1 239 ? 3.924 10.204 -7.498 1.00 86.62 239 THR A C 1
ATOM 1891 O O . THR A 1 239 ? 3.213 11.036 -8.065 1.00 86.62 239 THR A O 1
ATOM 1894 N N . LEU A 1 240 ? 3.444 9.005 -7.142 1.00 97.81 240 LEU A N 1
ATOM 1895 C CA . LEU A 1 240 ? 2.128 8.520 -7.595 1.00 97.81 240 LEU A CA 1
ATOM 1896 C C . LEU A 1 240 ? 0.973 9.436 -7.164 1.00 97.81 240 LEU A C 1
ATOM 1898 O O . LEU A 1 240 ? 0.145 9.832 -7.983 1.00 97.81 240 LEU A O 1
ATOM 1902 N N . TYR A 1 241 ? 0.953 9.849 -5.895 1.00 93.25 241 TYR A N 1
ATOM 1903 C CA . TYR A 1 241 ? -0.075 10.759 -5.381 1.00 93.25 241 TYR A CA 1
ATOM 1904 C C . TYR A 1 241 ? -0.008 12.158 -6.024 1.00 93.25 241 TYR A C 1
ATOM 1906 O O . TYR A 1 241 ? -1.015 12.861 -6.070 1.00 93.25 241 TYR A O 1
ATOM 1914 N N . LEU A 1 242 ? 1.147 12.592 -6.538 1.00 90.56 242 LEU A N 1
ATOM 1915 C CA . LEU A 1 242 ? 1.264 13.864 -7.261 1.00 90.56 242 LEU A CA 1
ATOM 1916 C C . LEU A 1 242 ? 0.719 13.736 -8.685 1.00 90.56 242 LEU A C 1
ATOM 1918 O O . LEU A 1 242 ? -0.024 14.608 -9.139 1.00 90.56 242 LEU A O 1
ATOM 1922 N N . GLU A 1 243 ? 1.032 12.636 -9.374 1.00 96.12 243 GLU A N 1
ATOM 1923 C CA . GLU A 1 243 ? 0.503 12.371 -10.714 1.00 96.12 243 GLU A CA 1
ATOM 1924 C C . GLU A 1 243 ? -1.015 12.193 -10.691 1.00 96.12 243 GLU A C 1
ATOM 1926 O O . GLU A 1 243 ? -1.706 12.776 -11.527 1.00 96.12 243 GLU A O 1
ATOM 1931 N N . LEU A 1 244 ? -1.557 11.481 -9.700 1.00 95.94 244 LEU A N 1
ATOM 1932 C CA . LEU A 1 244 ? -3.003 11.358 -9.528 1.00 95.94 244 LEU A CA 1
ATOM 1933 C C . LEU A 1 244 ? -3.666 12.739 -9.396 1.00 95.94 244 LEU A C 1
ATOM 1935 O O . LEU A 1 244 ? -4.627 13.038 -10.108 1.00 95.94 244 LEU A O 1
ATOM 1939 N N . TRP A 1 245 ? -3.112 13.630 -8.565 1.00 91.69 245 TRP A N 1
ATOM 1940 C CA . TRP A 1 245 ? -3.627 14.995 -8.420 1.00 91.69 245 TRP A CA 1
ATOM 1941 C C . TRP A 1 245 ? -3.543 15.762 -9.745 1.00 91.69 245 TRP A C 1
ATOM 1943 O O . TRP A 1 245 ? -4.520 16.391 -10.172 1.00 91.69 245 TRP A O 1
ATOM 1953 N N . LYS A 1 246 ? -2.409 15.680 -10.443 1.00 90.00 246 LYS A N 1
ATOM 1954 C CA . LYS A 1 246 ? -2.232 16.309 -11.754 1.00 90.00 246 LYS A CA 1
ATOM 1955 C C . LYS A 1 246 ? -3.325 15.874 -12.735 1.00 90.00 246 LYS A C 1
ATOM 1957 O O . LYS A 1 246 ? -3.981 16.741 -13.311 1.00 90.00 246 LYS A O 1
ATOM 1962 N N . TYR A 1 247 ? -3.571 14.574 -12.902 1.00 91.44 247 TYR A N 1
ATOM 1963 C CA . TYR A 1 247 ? -4.581 14.092 -13.854 1.00 91.44 247 TYR A CA 1
ATOM 1964 C C . TYR A 1 247 ? -6.011 14.442 -13.433 1.00 91.44 247 TYR A C 1
ATOM 1966 O O . TYR A 1 247 ? -6.797 14.861 -14.283 1.00 91.44 247 TYR A O 1
ATOM 1974 N N . ILE A 1 248 ? -6.335 14.407 -12.135 1.00 88.44 248 ILE A N 1
ATOM 1975 C CA . ILE A 1 248 ? -7.617 14.925 -11.623 1.00 88.44 248 ILE A CA 1
ATOM 1976 C C . ILE A 1 248 ? -7.807 16.402 -12.015 1.00 88.44 248 ILE A C 1
ATOM 1978 O O . ILE A 1 248 ? -8.894 16.808 -12.433 1.00 88.44 248 ILE A O 1
ATOM 1982 N N . THR A 1 249 ? -6.756 17.217 -11.898 1.00 86.12 249 THR A N 1
ATOM 1983 C CA . THR A 1 249 ? -6.799 18.655 -12.218 1.00 86.12 249 THR A CA 1
ATOM 1984 C C . THR A 1 249 ? -6.955 18.892 -13.719 1.00 86.12 249 THR A C 1
ATOM 1986 O O . THR A 1 249 ? -7.834 19.647 -14.132 1.00 86.12 249 THR A O 1
ATOM 1989 N N . LEU A 1 250 ? -6.185 18.182 -14.547 1.00 84.62 250 LEU A N 1
ATOM 1990 C CA . LEU A 1 250 ? -6.250 18.302 -16.006 1.00 84.62 250 LEU A CA 1
ATOM 1991 C C . LEU A 1 250 ? -7.635 17.952 -16.566 1.00 84.62 250 LEU A C 1
ATOM 1993 O O . LEU A 1 250 ? -8.108 18.615 -17.491 1.00 84.62 250 LEU A O 1
ATOM 1997 N N . GLN A 1 251 ? -8.312 16.933 -16.024 1.00 81.19 251 GLN A N 1
ATOM 1998 C CA . GLN A 1 251 ? -9.667 16.604 -16.480 1.00 81.19 251 GLN A CA 1
ATOM 1999 C C . GLN A 1 251 ? -10.675 17.713 -16.127 1.00 81.19 251 GLN A C 1
ATOM 2001 O O . GLN A 1 251 ? -11.537 18.024 -16.950 1.00 81.19 251 GLN A O 1
ATOM 2006 N N . LYS A 1 252 ? -10.534 18.372 -14.965 1.00 72.06 252 LYS A N 1
ATOM 2007 C CA . LYS A 1 252 ? -11.367 19.535 -14.595 1.00 72.06 252 LYS A CA 1
ATOM 2008 C C . LYS A 1 252 ? -11.156 20.711 -15.550 1.00 72.06 252 LYS A C 1
ATOM 2010 O O . LYS A 1 252 ? -12.125 21.330 -15.984 1.00 72.06 252 LYS A O 1
ATOM 2015 N N . GLU A 1 253 ? -9.909 21.001 -15.913 1.00 76.31 253 GLU A N 1
ATOM 2016 C CA . GLU A 1 253 ? -9.562 22.113 -16.811 1.00 76.31 253 GLU A CA 1
ATOM 2017 C C . GLU A 1 253 ? -10.062 21.921 -18.246 1.00 76.31 253 GLU A C 1
ATOM 2019 O O . GLU A 1 253 ? -10.391 22.893 -18.927 1.00 76.31 253 GLU A O 1
ATOM 2024 N N . ARG A 1 254 ? -10.149 20.669 -18.709 1.00 78.62 254 ARG A N 1
ATOM 2025 C CA . ARG A 1 254 ? -10.672 20.334 -20.042 1.00 78.62 254 ARG A CA 1
ATOM 2026 C C . ARG A 1 254 ? -12.173 20.598 -20.185 1.00 78.62 254 ARG A C 1
ATOM 2028 O O . ARG A 1 254 ? -12.670 20.559 -21.307 1.00 78.62 254 ARG A O 1
ATOM 2035 N N . GLY A 1 255 ? -12.891 20.863 -19.088 1.00 65.62 255 GLY A N 1
ATOM 2036 C CA . GLY A 1 255 ? -14.316 21.205 -19.110 1.00 65.62 255 GLY A CA 1
ATOM 2037 C C . GLY A 1 255 ? -15.201 20.115 -19.720 1.00 65.62 255 GLY A C 1
ATOM 2038 O O . GLY A 1 255 ? -16.303 20.410 -20.180 1.00 65.62 255 GLY A O 1
ATOM 2039 N N . GLN A 1 256 ? -14.718 18.867 -19.764 1.00 65.69 256 GLN A N 1
ATOM 2040 C CA . GLN A 1 256 ? -15.500 17.747 -20.271 1.00 65.69 256 GLN A CA 1
ATOM 2041 C C . GLN A 1 256 ? -16.691 17.521 -19.344 1.00 65.69 256 GLN A C 1
ATOM 2043 O O . GLN A 1 256 ? -16.556 17.493 -18.120 1.00 65.69 256 GLN A O 1
ATOM 2048 N N . LYS A 1 257 ? -17.875 17.383 -19.938 1.00 67.94 257 LYS A N 1
ATOM 2049 C CA . LYS A 1 257 ? -19.083 17.042 -19.199 1.00 67.94 257 LYS A CA 1
ATOM 2050 C C . LYS A 1 257 ? -18.873 15.658 -18.583 1.00 67.94 257 LYS A C 1
ATOM 2052 O O . LYS A 1 257 ? -18.666 14.688 -19.305 1.00 67.94 257 LYS A O 1
ATOM 2057 N N . ILE A 1 258 ? -18.872 15.591 -17.256 1.00 67.44 258 ILE A N 1
ATOM 2058 C CA . ILE A 1 258 ? -18.735 14.332 -16.522 1.00 67.44 258 ILE A CA 1
ATOM 2059 C C . ILE A 1 258 ? -20.092 13.634 -16.594 1.00 67.44 258 ILE A C 1
ATOM 2061 O O . ILE A 1 258 ? -21.035 14.052 -15.924 1.00 67.44 258 ILE A O 1
ATOM 2065 N N . GLU A 1 259 ? -20.210 12.638 -17.468 1.00 71.75 259 GLU A N 1
ATOM 2066 C CA . GLU A 1 259 ? -21.428 11.825 -17.596 1.00 71.75 259 GLU A CA 1
ATOM 2067 C C . GLU A 1 259 ? -21.396 10.613 -16.658 1.00 71.75 259 GLU A C 1
ATOM 2069 O O . GLU A 1 259 ? -22.428 10.250 -16.101 1.00 71.75 259 GLU A O 1
ATOM 2074 N N . ASP A 1 260 ? -20.200 10.068 -16.418 1.00 88.00 260 ASP A N 1
ATOM 2075 C CA . ASP A 1 260 ? -19.934 8.967 -15.495 1.00 88.00 260 ASP A CA 1
ATOM 2076 C C . ASP A 1 260 ? -18.696 9.298 -14.641 1.00 88.00 260 ASP A C 1
ATOM 2078 O O . ASP A 1 260 ? -17.588 9.496 -15.151 1.00 88.00 260 ASP A O 1
ATOM 2082 N N . GLU A 1 261 ? -18.909 9.416 -13.330 1.00 88.44 261 GLU A N 1
ATOM 2083 C CA . GLU A 1 261 ? -17.859 9.720 -12.357 1.00 88.44 261 GLU A CA 1
ATOM 2084 C C . GLU A 1 261 ? -16.877 8.555 -12.194 1.00 88.44 261 GLU A C 1
ATOM 2086 O O . GLU A 1 261 ? -15.674 8.791 -12.086 1.00 88.44 261 GLU A O 1
ATOM 2091 N N . ASP A 1 262 ? -17.356 7.310 -12.222 1.00 93.25 262 ASP A N 1
ATOM 2092 C CA . ASP A 1 262 ? -16.512 6.134 -12.005 1.00 93.25 262 ASP A CA 1
ATOM 2093 C C . ASP A 1 262 ? -15.614 5.904 -13.221 1.00 93.25 262 ASP A C 1
ATOM 2095 O O . ASP A 1 262 ? -14.409 5.710 -13.067 1.00 93.25 262 ASP A O 1
ATOM 2099 N N . ALA A 1 263 ? -16.147 6.071 -14.435 1.00 92.38 263 ALA A N 1
ATOM 2100 C CA . ALA A 1 263 ? -15.338 6.044 -15.654 1.00 92.38 263 ALA A CA 1
ATOM 2101 C C . ALA A 1 263 ? -14.244 7.129 -15.654 1.00 92.38 263 ALA A C 1
ATOM 2103 O O . ALA A 1 263 ? -13.114 6.885 -16.095 1.00 92.38 263 ALA A O 1
ATOM 2104 N N . LEU A 1 264 ? -14.550 8.325 -15.135 1.00 91.25 264 LEU A N 1
ATOM 2105 C CA . LEU A 1 264 ? -13.565 9.394 -14.986 1.00 91.25 264 LEU A CA 1
ATOM 2106 C C . LEU A 1 264 ? -12.482 9.025 -13.966 1.00 91.25 264 LEU A C 1
ATOM 2108 O O . LEU A 1 264 ? -11.300 9.206 -14.262 1.00 91.25 264 LEU A O 1
ATOM 2112 N N . ILE A 1 265 ? -12.869 8.502 -12.799 1.00 94.88 265 ILE A N 1
ATOM 2113 C CA . ILE A 1 265 ? -11.942 8.027 -11.762 1.00 94.88 265 ILE A CA 1
ATOM 2114 C C . ILE A 1 265 ? -11.022 6.948 -12.341 1.00 94.88 265 ILE A C 1
ATOM 2116 O O . ILE A 1 265 ? -9.800 7.065 -12.256 1.00 94.88 265 ILE A O 1
ATOM 2120 N N . THR A 1 266 ? -11.584 5.938 -13.006 1.00 96.75 266 THR A N 1
ATOM 2121 C CA . THR A 1 266 ? -10.822 4.874 -13.665 1.00 96.75 266 THR A CA 1
ATOM 2122 C C . THR A 1 266 ? -9.815 5.440 -14.665 1.00 96.75 266 THR A C 1
ATOM 2124 O O . THR A 1 266 ? -8.659 5.013 -14.690 1.00 96.75 266 THR A O 1
ATOM 2127 N N . LYS A 1 267 ? -10.220 6.429 -15.469 1.00 95.25 267 LYS A N 1
ATOM 2128 C CA . LYS A 1 267 ? -9.335 7.085 -16.434 1.00 95.25 267 LYS A CA 1
ATOM 2129 C C . LYS A 1 267 ? -8.178 7.818 -15.753 1.00 95.25 267 LYS A C 1
ATOM 2131 O O . LYS A 1 267 ? -7.037 7.592 -16.142 1.00 95.25 267 LYS A O 1
ATOM 2136 N N . VAL A 1 268 ? -8.440 8.665 -14.751 1.00 96.25 268 VAL A N 1
ATOM 2137 C CA . VAL A 1 268 ? -7.373 9.447 -14.089 1.00 96.25 268 VAL A CA 1
ATOM 2138 C C . VAL A 1 268 ? -6.406 8.561 -13.317 1.00 96.25 268 VAL A C 1
ATOM 2140 O O . VAL A 1 268 ? -5.206 8.821 -13.339 1.00 96.25 268 VAL A O 1
ATOM 2143 N N . VAL A 1 269 ? -6.902 7.492 -12.688 1.00 98.50 269 VAL A N 1
ATOM 2144 C CA . VAL A 1 269 ? -6.059 6.508 -12.003 1.00 98.50 269 VAL A CA 1
ATOM 2145 C C . VAL A 1 269 ? -5.148 5.821 -13.015 1.00 98.50 269 VAL A C 1
ATOM 2147 O O . VAL A 1 269 ? -3.931 5.862 -12.850 1.00 98.50 269 VAL A O 1
ATOM 2150 N N . ARG A 1 270 ? -5.695 5.289 -14.113 1.00 98.62 270 ARG A N 1
ATOM 2151 C CA . ARG A 1 270 ? -4.893 4.646 -15.164 1.00 98.62 270 ARG A CA 1
ATOM 2152 C C . ARG A 1 270 ? -3.864 5.606 -15.779 1.00 98.62 270 ARG A C 1
ATOM 2154 O O . ARG A 1 270 ? -2.688 5.265 -15.860 1.00 98.62 270 ARG A O 1
ATOM 2161 N N . GLU A 1 271 ? -4.270 6.824 -16.150 1.00 98.19 271 GLU A N 1
ATOM 2162 C CA . GLU A 1 271 ? -3.360 7.855 -16.679 1.00 98.19 271 GLU A CA 1
ATOM 2163 C C . GLU A 1 271 ? -2.230 8.181 -15.681 1.00 98.19 271 GLU A C 1
ATOM 2165 O O . GLU A 1 271 ? -1.068 8.296 -16.080 1.00 98.19 271 GLU A O 1
ATOM 2170 N N . SER A 1 272 ? -2.544 8.262 -14.382 1.00 98.56 272 SER A N 1
ATOM 2171 C CA . SER A 1 272 ? -1.546 8.489 -13.333 1.00 98.56 272 SER A CA 1
ATOM 2172 C C . SER A 1 272 ? -0.553 7.334 -13.201 1.00 98.56 272 SER A C 1
ATOM 2174 O O . SER A 1 272 ? 0.645 7.595 -13.172 1.00 98.56 272 SER A O 1
ATOM 2176 N N . PHE A 1 273 ? -1.008 6.076 -13.235 1.00 98.81 273 PHE A N 1
ATOM 2177 C CA . PHE A 1 273 ? -0.139 4.898 -13.136 1.00 98.81 273 PHE A CA 1
ATOM 2178 C C . PHE A 1 273 ? 0.847 4.824 -14.309 1.00 98.81 273 PHE A C 1
ATOM 2180 O O . PHE A 1 273 ? 2.055 4.715 -14.102 1.00 98.81 273 PHE A O 1
ATOM 2187 N N . HIS A 1 274 ? 0.360 4.976 -15.545 1.00 98.75 274 HIS A N 1
ATOM 2188 C CA . HIS A 1 274 ? 1.223 4.983 -16.731 1.00 98.75 274 HIS A CA 1
ATOM 2189 C C . HIS A 1 274 ? 2.230 6.142 -16.718 1.00 98.75 274 HIS A C 1
ATOM 2191 O O . HIS A 1 274 ? 3.403 5.950 -17.051 1.00 98.75 274 HIS A O 1
ATOM 2197 N N . SER A 1 275 ? 1.789 7.344 -16.331 1.00 98.38 275 SER A N 1
ATOM 2198 C CA . SER A 1 275 ? 2.649 8.530 -16.254 1.00 98.38 275 SER A CA 1
ATOM 2199 C C . SER A 1 275 ? 3.729 8.381 -15.183 1.00 98.38 275 SER A C 1
ATOM 2201 O O . SER A 1 275 ? 4.902 8.653 -15.450 1.00 98.38 275 SER A O 1
ATOM 2203 N N . THR A 1 276 ? 3.355 7.901 -13.993 1.00 98.25 276 THR A N 1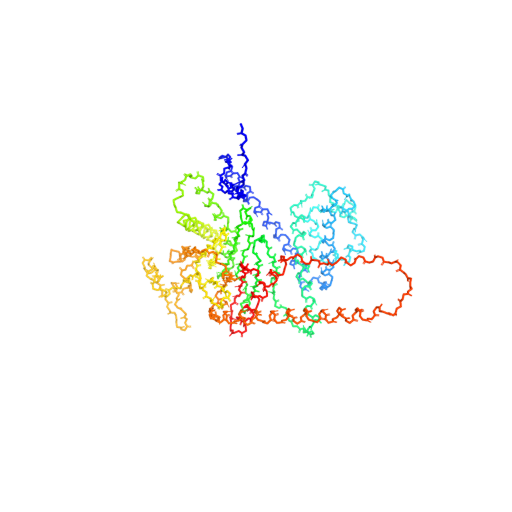
ATOM 2204 C CA . THR A 1 276 ? 4.284 7.609 -12.898 1.00 98.25 276 THR A CA 1
ATOM 2205 C C . THR A 1 276 ? 5.307 6.565 -13.323 1.00 98.25 276 THR A C 1
ATOM 2207 O O . THR A 1 276 ? 6.502 6.847 -13.253 1.00 98.25 276 THR A O 1
ATOM 2210 N N . ASN A 1 277 ? 4.870 5.415 -13.848 1.00 98.75 277 ASN A N 1
ATOM 2211 C CA . ASN A 1 277 ? 5.787 4.366 -14.288 1.00 98.75 277 ASN A CA 1
ATOM 2212 C C . ASN A 1 277 ? 6.777 4.866 -15.348 1.00 98.75 277 ASN A C 1
ATOM 2214 O O . ASN A 1 277 ? 7.975 4.626 -15.239 1.00 98.75 277 ASN A O 1
ATOM 2218 N N . SER A 1 278 ? 6.296 5.625 -16.338 1.00 98.12 278 SER A N 1
ATOM 2219 C CA . SER A 1 278 ? 7.151 6.173 -17.400 1.00 98.12 278 SER A CA 1
ATOM 2220 C C . SER A 1 278 ? 8.267 7.061 -16.834 1.00 98.12 278 SER A C 1
ATOM 2222 O O . SER A 1 278 ? 9.421 6.950 -17.247 1.00 98.12 278 SER A O 1
ATOM 2224 N N . LYS A 1 279 ? 7.946 7.915 -15.850 1.00 94.62 279 LYS A N 1
ATOM 2225 C CA . LYS A 1 279 ? 8.920 8.786 -15.169 1.00 94.62 279 LYS A CA 1
ATOM 2226 C C . LYS A 1 279 ? 9.903 8.002 -14.305 1.00 94.62 279 LYS A C 1
ATOM 2228 O O . LYS A 1 279 ? 11.084 8.346 -14.275 1.00 94.62 279 LYS A O 1
ATOM 2233 N N . ILE A 1 280 ? 9.426 6.971 -13.611 1.00 95.19 280 ILE A N 1
ATOM 2234 C CA . ILE A 1 280 ? 10.265 6.079 -12.805 1.00 95.19 280 ILE A CA 1
ATOM 2235 C C . ILE A 1 280 ? 11.257 5.362 -13.716 1.00 95.19 280 ILE A C 1
ATOM 2237 O O . ILE A 1 280 ? 12.456 5.500 -13.522 1.00 95.19 280 ILE A O 1
ATOM 2241 N N . CYS A 1 281 ? 10.782 4.709 -14.773 1.00 94.94 281 CYS A N 1
ATOM 2242 C CA . CYS A 1 281 ? 11.623 3.957 -15.703 1.00 94.94 281 CYS A CA 1
ATOM 2243 C C . CYS A 1 281 ? 12.665 4.827 -16.393 1.00 94.94 281 CYS A C 1
ATOM 2245 O O . CYS A 1 281 ? 13.821 4.431 -16.500 1.00 94.94 281 CYS A O 1
ATOM 2247 N N . GLN A 1 282 ? 12.286 6.037 -16.817 1.00 89.06 282 GLN A N 1
ATOM 2248 C CA . GLN A 1 282 ? 13.246 6.990 -17.368 1.00 89.06 282 GLN A CA 1
ATOM 2249 C C . GLN A 1 282 ? 14.339 7.329 -16.346 1.00 89.06 282 GLN A C 1
ATOM 2251 O O . GLN A 1 282 ? 15.515 7.364 -16.694 1.00 89.06 282 GLN A O 1
ATOM 2256 N N . THR A 1 283 ? 13.952 7.577 -15.094 1.00 85.25 283 THR A N 1
ATOM 2257 C CA . THR A 1 283 ? 14.873 7.957 -14.015 1.00 85.25 283 THR A CA 1
ATOM 2258 C C . THR A 1 283 ? 15.820 6.813 -13.661 1.00 85.25 283 THR A C 1
ATOM 2260 O O . THR A 1 283 ? 17.030 7.014 -13.622 1.00 85.25 283 THR A O 1
ATOM 2263 N N . LEU A 1 284 ? 15.270 5.619 -13.452 1.00 82.69 284 LEU A N 1
ATOM 2264 C CA . LEU A 1 284 ? 15.984 4.395 -13.101 1.00 82.69 284 LEU A CA 1
ATOM 2265 C C . LEU A 1 284 ? 16.966 3.963 -14.198 1.00 82.69 284 LEU A C 1
ATOM 2267 O O . LEU A 1 284 ? 18.134 3.705 -13.915 1.00 82.69 284 LEU A O 1
ATOM 2271 N N . ASN A 1 285 ? 16.545 4.016 -15.465 1.00 88.50 285 ASN A N 1
ATOM 2272 C CA . ASN A 1 285 ? 17.417 3.724 -16.604 1.00 88.50 285 ASN A CA 1
ATOM 2273 C C . ASN A 1 285 ? 18.603 4.703 -16.697 1.00 88.50 285 ASN A C 1
ATOM 2275 O O . ASN A 1 285 ? 19.726 4.295 -16.979 1.00 88.50 285 ASN A O 1
ATOM 2279 N N . LEU A 1 286 ? 18.390 5.994 -16.407 1.00 83.06 286 LEU A N 1
ATOM 2280 C CA . LEU A 1 286 ? 19.469 6.994 -16.419 1.00 83.06 286 LEU A CA 1
ATOM 2281 C C . LEU A 1 286 ? 20.547 6.738 -15.357 1.00 83.06 286 LEU A C 1
ATOM 2283 O O . LEU A 1 286 ? 21.694 7.135 -15.562 1.00 83.06 286 LEU A O 1
ATOM 2287 N N . ILE A 1 287 ? 20.187 6.111 -14.235 1.00 81.69 287 ILE A N 1
ATOM 2288 C CA . ILE A 1 287 ? 21.112 5.817 -13.129 1.00 81.69 287 ILE A CA 1
ATOM 2289 C C . ILE A 1 287 ? 21.566 4.351 -13.090 1.00 81.69 287 ILE A C 1
ATOM 2291 O O . ILE A 1 287 ? 22.373 3.998 -12.234 1.00 81.69 287 ILE A O 1
ATOM 2295 N N . GLY A 1 288 ? 21.085 3.511 -14.014 1.00 84.56 288 GLY A N 1
ATOM 2296 C CA . GLY A 1 288 ? 21.412 2.084 -14.075 1.00 84.56 288 GLY A CA 1
ATOM 2297 C C . GLY A 1 288 ? 20.846 1.260 -12.913 1.00 84.56 288 GLY A C 1
ATOM 2298 O O . GLY A 1 288 ? 21.461 0.272 -12.521 1.00 84.56 288 GLY A O 1
ATOM 2299 N N . ASP A 1 289 ? 19.713 1.676 -12.345 1.00 86.38 289 ASP A N 1
ATOM 2300 C CA . ASP A 1 289 ? 19.030 0.985 -11.246 1.00 86.38 289 ASP A CA 1
ATOM 2301 C C . ASP A 1 289 ? 17.884 0.135 -11.809 1.00 86.38 289 ASP A C 1
ATOM 2303 O O . ASP A 1 289 ? 16.916 0.677 -12.326 1.00 86.38 289 ASP A O 1
ATOM 2307 N N . PHE A 1 290 ? 17.994 -1.189 -11.725 1.00 91.94 290 PHE A N 1
ATOM 2308 C CA . PHE A 1 290 ? 17.015 -2.138 -12.274 1.00 91.94 290 PHE A CA 1
ATOM 2309 C C . PHE A 1 290 ? 15.921 -2.525 -11.270 1.00 91.94 290 PHE A C 1
ATOM 2311 O O . PHE A 1 290 ? 15.256 -3.537 -11.460 1.00 91.94 290 PHE A O 1
ATOM 2318 N N . SER A 1 291 ? 15.748 -1.763 -10.187 1.00 95.69 291 SER A N 1
ATOM 2319 C CA . SER A 1 291 ? 14.687 -2.042 -9.222 1.00 95.69 291 SER A CA 1
ATOM 2320 C C . SER A 1 291 ? 13.290 -1.897 -9.824 1.00 95.69 291 SER A C 1
ATOM 2322 O O . SER A 1 291 ? 13.037 -1.130 -10.765 1.00 95.69 291 SER A O 1
ATOM 2324 N N . GLY A 1 292 ? 12.360 -2.620 -9.216 1.00 98.56 292 GLY A N 1
ATOM 2325 C CA . GLY A 1 292 ? 10.940 -2.548 -9.491 1.00 98.56 292 GLY A CA 1
ATOM 2326 C C . GLY A 1 292 ? 10.130 -2.502 -8.210 1.00 98.56 292 GLY A C 1
ATOM 2327 O O . GLY A 1 292 ? 10.663 -2.556 -7.100 1.00 98.56 292 GLY A O 1
ATOM 2328 N N . THR A 1 293 ? 8.828 -2.304 -8.362 1.00 98.81 293 THR A N 1
ATOM 2329 C CA . THR A 1 293 ? 7.913 -2.332 -7.229 1.00 98.81 293 THR A CA 1
ATOM 2330 C C . THR A 1 293 ? 6.497 -2.698 -7.648 1.00 98.81 293 THR A C 1
ATOM 2332 O O . THR A 1 293 ? 6.020 -2.285 -8.713 1.00 98.81 293 THR A O 1
ATOM 2335 N N . THR A 1 294 ? 5.796 -3.437 -6.794 1.00 98.81 294 THR A N 1
ATOM 2336 C CA . THR A 1 294 ? 4.338 -3.541 -6.874 1.00 98.81 294 THR A CA 1
ATOM 2337 C C . THR A 1 294 ? 3.695 -2.230 -6.430 1.00 98.81 294 THR A C 1
ATOM 2339 O O . THR A 1 294 ? 4.320 -1.364 -5.819 1.00 98.81 294 THR A O 1
ATOM 2342 N N . VAL A 1 295 ? 2.424 -2.043 -6.769 1.00 98.81 295 VAL A N 1
ATOM 2343 C CA . VAL A 1 295 ? 1.696 -0.820 -6.450 1.00 98.81 295 VAL A CA 1
ATOM 2344 C C . VAL A 1 295 ? 0.290 -1.170 -6.016 1.00 98.81 295 VAL A C 1
ATOM 2346 O O . VAL A 1 295 ? -0.540 -1.542 -6.845 1.00 98.81 295 VAL A O 1
ATOM 2349 N N . LEU A 1 296 ? -0.004 -0.947 -4.740 1.00 98.94 296 LEU A N 1
ATOM 2350 C CA . LEU A 1 296 ? -1.354 -0.988 -4.199 1.00 98.94 296 LEU A CA 1
ATOM 2351 C C . LEU A 1 296 ? -1.741 0.394 -3.674 1.00 98.94 296 LEU A C 1
ATOM 2353 O O . LEU A 1 296 ? -1.122 0.938 -2.763 1.00 98.94 296 LEU A O 1
ATOM 2357 N N . MET A 1 297 ? -2.798 0.965 -4.239 1.00 98.50 297 MET A N 1
ATOM 2358 C CA . MET A 1 297 ? -3.302 2.289 -3.893 1.00 98.50 297 MET A CA 1
ATOM 2359 C C . MET A 1 297 ? -4.758 2.206 -3.435 1.00 98.50 297 MET A C 1
ATOM 2361 O O . MET A 1 297 ? -5.589 1.586 -4.094 1.00 98.50 297 MET A O 1
ATOM 2365 N N . SER A 1 298 ? -5.080 2.918 -2.357 1.00 98.44 298 SER A N 1
ATOM 2366 C CA . SER A 1 298 ? -6.437 3.294 -1.976 1.00 98.44 298 SER A CA 1
ATOM 2367 C C . SER A 1 298 ? -6.572 4.815 -1.994 1.00 98.44 298 SER A C 1
ATOM 2369 O O . SER A 1 298 ? -5.955 5.514 -1.189 1.00 98.44 298 SER A O 1
ATOM 2371 N N . TRP A 1 299 ? -7.420 5.332 -2.879 1.00 98.12 299 TRP A N 1
ATOM 2372 C CA . TRP A 1 299 ? -7.899 6.710 -2.818 1.00 98.12 299 TRP A CA 1
ATOM 2373 C C . TRP A 1 299 ? -9.318 6.712 -2.252 1.00 98.12 299 TRP A C 1
ATOM 2375 O O . TRP A 1 299 ? -10.265 6.213 -2.861 1.00 98.12 299 TRP A O 1
ATOM 2385 N N . ILE A 1 300 ? -9.451 7.246 -1.044 1.00 96.06 300 ILE A N 1
ATOM 2386 C CA . ILE A 1 300 ? -10.733 7.425 -0.372 1.00 96.06 300 ILE A CA 1
ATOM 2387 C C . ILE A 1 300 ? -11.239 8.801 -0.781 1.00 96.06 300 ILE A C 1
ATOM 2389 O O . ILE A 1 300 ? -10.560 9.792 -0.534 1.00 96.06 300 ILE A O 1
ATOM 2393 N N . VAL A 1 301 ? -12.404 8.872 -1.421 1.00 93.62 301 VAL A N 1
ATOM 2394 C CA . VAL A 1 301 ? -12.986 10.135 -1.901 1.00 93.62 301 VAL A CA 1
ATOM 2395 C C . VAL A 1 301 ? -14.483 10.142 -1.661 1.00 93.62 301 VAL A C 1
ATOM 2397 O O . VAL A 1 301 ? -15.223 9.305 -2.183 1.00 93.62 301 VAL A O 1
ATOM 2400 N N . GLY A 1 302 ? -14.952 11.067 -0.819 1.00 90.38 302 GLY A N 1
ATOM 2401 C CA . GLY A 1 302 ? -16.348 11.058 -0.386 1.00 90.38 302 GLY A CA 1
ATOM 2402 C C . GLY A 1 302 ? -16.721 9.674 0.164 1.00 90.38 302 GLY A C 1
ATOM 2403 O O . GLY A 1 302 ? -15.981 9.090 0.945 1.00 90.38 302 GLY A O 1
ATOM 2404 N N . GLN A 1 303 ? -17.843 9.084 -0.236 1.00 91.44 303 GLN A N 1
ATOM 2405 C CA . GLN A 1 303 ? -18.240 7.747 0.245 1.00 91.44 303 GLN A CA 1
ATOM 2406 C C . GLN A 1 303 ? -17.754 6.592 -0.648 1.00 91.44 303 GLN A C 1
ATOM 2408 O O . GLN A 1 303 ? -18.402 5.550 -0.677 1.00 91.44 303 GLN A O 1
ATOM 2413 N N . LYS A 1 304 ? -16.654 6.761 -1.391 1.00 96.00 304 LYS A N 1
ATOM 2414 C CA . LYS A 1 304 ? -16.091 5.727 -2.271 1.00 96.00 304 LYS A CA 1
ATOM 2415 C C . LYS A 1 304 ? -14.683 5.328 -1.829 1.00 96.00 304 LYS A C 1
ATOM 2417 O O . LYS A 1 304 ? -13.884 6.182 -1.446 1.00 96.00 304 LYS A O 1
ATOM 2422 N N . LEU A 1 305 ? -14.393 4.034 -1.931 1.00 97.88 305 LEU A N 1
ATOM 2423 C CA . LEU A 1 305 ? -13.042 3.482 -1.935 1.00 97.88 305 LEU A CA 1
ATOM 2424 C C . LEU A 1 305 ? -12.657 3.202 -3.383 1.00 97.88 305 LEU A C 1
ATOM 2426 O O . LEU A 1 305 ? -13.330 2.428 -4.065 1.00 97.88 305 LEU A O 1
ATOM 2430 N N . VAL A 1 306 ? -11.578 3.825 -3.840 1.00 98.75 306 VAL A N 1
ATOM 2431 C CA . VAL A 1 306 ? -10.968 3.556 -5.141 1.00 98.75 306 VAL A CA 1
ATOM 2432 C C . VAL A 1 306 ? -9.706 2.745 -4.892 1.00 98.75 306 VAL A C 1
ATOM 2434 O O . VAL A 1 306 ? -8.694 3.298 -4.464 1.00 98.75 306 VAL A O 1
ATOM 2437 N N . ILE A 1 307 ? -9.773 1.441 -5.145 1.00 98.88 307 ILE A N 1
ATOM 2438 C CA . ILE A 1 307 ? -8.637 0.525 -5.033 1.00 98.88 307 ILE A CA 1
ATOM 2439 C C . ILE A 1 307 ? -8.020 0.340 -6.415 1.00 98.88 307 ILE A C 1
ATOM 2441 O O . ILE A 1 307 ? -8.730 0.028 -7.370 1.00 98.88 307 ILE A O 1
ATOM 2445 N N . ALA A 1 308 ? -6.708 0.516 -6.524 1.00 98.88 308 ALA A N 1
ATOM 2446 C CA . ALA A 1 308 ? -5.952 0.231 -7.736 1.00 98.88 308 ALA A CA 1
ATOM 2447 C C . ALA A 1 308 ? -4.735 -0.630 -7.397 1.00 98.88 308 ALA A C 1
ATOM 2449 O O . ALA A 1 308 ? -3.970 -0.264 -6.507 1.00 98.88 308 ALA A O 1
ATOM 2450 N N . ASN A 1 309 ? -4.567 -1.756 -8.092 1.00 98.88 309 ASN A N 1
ATOM 2451 C CA . ASN A 1 309 ? -3.469 -2.691 -7.852 1.00 98.88 309 ASN A CA 1
ATOM 2452 C C . ASN A 1 309 ? -2.726 -3.057 -9.141 1.00 98.88 309 ASN A C 1
ATOM 2454 O O . ASN A 1 309 ? -3.365 -3.396 -10.137 1.00 98.88 309 ASN A O 1
ATOM 2458 N N . ALA A 1 310 ? -1.397 -3.046 -9.096 1.00 98.81 310 ALA A N 1
ATOM 2459 C CA . ALA A 1 310 ? -0.499 -3.574 -10.119 1.00 98.81 310 ALA A CA 1
ATOM 2460 C C . ALA A 1 310 ? 0.638 -4.341 -9.419 1.00 98.81 310 ALA A C 1
ATOM 2462 O O . ALA A 1 310 ? 1.513 -3.728 -8.817 1.00 98.81 310 ALA A O 1
ATOM 2463 N N . GLY A 1 311 ? 0.588 -5.673 -9.471 1.00 98.62 311 GLY A N 1
ATOM 2464 C CA . GLY A 1 311 ? 1.443 -6.580 -8.695 1.00 98.62 311 GLY A CA 1
ATOM 2465 C C . GLY A 1 311 ? 0.615 -7.507 -7.806 1.00 98.62 311 GLY A C 1
ATOM 2466 O O . GLY A 1 311 ? -0.568 -7.723 -8.086 1.00 98.62 311 GLY A O 1
ATOM 2467 N N . ASP A 1 312 ? 1.215 -8.053 -6.755 1.00 98.06 312 ASP A N 1
ATOM 2468 C CA . ASP A 1 312 ? 0.656 -9.081 -5.861 1.00 98.06 312 ASP A CA 1
ATOM 2469 C C . ASP A 1 312 ? 0.486 -8.642 -4.394 1.00 98.06 312 ASP A C 1
ATOM 2471 O O . ASP A 1 312 ? 0.004 -9.416 -3.568 1.00 98.06 312 ASP A O 1
ATOM 2475 N N . SER A 1 313 ? 0.724 -7.362 -4.092 1.00 98.56 313 SER A N 1
ATOM 2476 C CA . SER A 1 313 ? 0.123 -6.718 -2.920 1.00 98.56 313 SER A CA 1
ATOM 2477 C C . SER A 1 313 ? -1.410 -6.780 -2.986 1.00 98.56 313 SER A C 1
ATOM 2479 O O . SER A 1 313 ? -2.016 -6.738 -4.063 1.00 98.56 313 SER A O 1
ATOM 2481 N N . ARG A 1 314 ? -2.074 -6.833 -1.824 1.00 98.69 314 ARG A N 1
ATOM 2482 C CA . ARG A 1 314 ? -3.525 -7.069 -1.756 1.00 98.69 314 ARG A CA 1
ATOM 2483 C C . ARG A 1 314 ? -4.260 -6.166 -0.772 1.00 98.69 314 ARG A C 1
ATOM 2485 O O . ARG A 1 314 ? -3.780 -5.874 0.323 1.00 98.69 314 ARG A O 1
ATOM 2492 N N . ALA A 1 315 ? -5.460 -5.745 -1.178 1.00 98.75 315 ALA A N 1
ATOM 2493 C CA . ALA A 1 315 ? -6.415 -5.018 -0.348 1.00 98.75 315 ALA A CA 1
ATOM 2494 C C . ALA A 1 315 ? -7.659 -5.868 -0.070 1.00 98.75 315 ALA A C 1
ATOM 2496 O O . ALA A 1 315 ? -8.290 -6.389 -0.997 1.00 98.75 315 ALA A O 1
ATOM 2497 N N . VAL A 1 316 ? -8.061 -5.936 1.198 1.00 98.62 316 VAL A N 1
ATOM 2498 C CA . VAL A 1 316 ? -9.284 -6.613 1.644 1.00 98.62 316 VAL A CA 1
ATOM 2499 C C . VAL A 1 316 ? -10.114 -5.716 2.559 1.00 98.62 316 VAL A C 1
ATOM 2501 O O . VAL A 1 316 ? -9.598 -4.866 3.284 1.00 98.62 316 VAL A O 1
ATOM 2504 N N . LEU A 1 317 ? -11.425 -5.924 2.536 1.00 98.12 317 LEU A N 1
ATOM 2505 C CA . LEU A 1 317 ? -12.403 -5.236 3.363 1.00 98.12 317 LEU A CA 1
ATOM 2506 C C . LEU A 1 317 ? -12.962 -6.207 4.398 1.00 98.12 317 LEU A C 1
ATOM 2508 O O . LEU A 1 317 ? -13.610 -7.193 4.047 1.00 98.12 317 LEU A O 1
ATOM 2512 N N . TYR A 1 318 ? -12.732 -5.917 5.672 1.00 97.75 318 TYR A N 1
ATOM 2513 C CA . TYR A 1 318 ? -13.318 -6.646 6.786 1.00 97.75 318 TYR A CA 1
ATOM 2514 C C . TYR A 1 318 ? -14.619 -5.971 7.229 1.00 97.75 318 TYR A C 1
ATOM 2516 O O . TYR A 1 318 ? -14.653 -4.774 7.544 1.00 97.75 318 TYR A O 1
ATOM 2524 N N . LYS A 1 319 ? -15.691 -6.760 7.280 1.00 95.69 319 LYS A N 1
ATOM 2525 C CA . LYS A 1 319 ? -17.035 -6.326 7.666 1.00 95.69 319 LYS A CA 1
ATOM 2526 C C . LYS A 1 319 ? -17.341 -6.643 9.127 1.00 95.69 319 LYS A C 1
ATOM 2528 O O . LYS A 1 319 ? -16.798 -7.585 9.702 1.00 95.69 319 LYS A O 1
ATOM 2533 N N . ASP A 1 320 ? -18.262 -5.900 9.735 1.00 91.62 320 ASP A N 1
ATOM 2534 C CA . ASP A 1 320 ? -18.710 -6.147 11.113 1.00 91.62 320 ASP A CA 1
ATOM 2535 C C . ASP A 1 320 ? -19.328 -7.540 11.293 1.00 91.62 320 ASP A C 1
ATOM 2537 O O . ASP A 1 320 ? -19.190 -8.138 12.361 1.00 91.62 320 ASP A O 1
ATOM 2541 N N . SER A 1 321 ? -19.924 -8.083 10.230 1.00 90.31 321 SER A N 1
ATOM 2542 C CA . SER A 1 321 ? -20.377 -9.477 10.140 1.00 90.31 321 SER A CA 1
ATOM 2543 C C . SER A 1 321 ? -19.265 -10.533 10.277 1.00 90.31 321 SER A C 1
ATOM 2545 O O . SER A 1 321 ? -19.575 -11.713 10.419 1.00 90.31 321 SER A O 1
ATOM 2547 N N . GLY A 1 322 ? -17.987 -10.140 10.230 1.00 90.88 322 GLY A N 1
ATOM 2548 C CA . GLY A 1 322 ? -16.831 -11.043 10.213 1.00 90.88 322 GLY A CA 1
ATOM 2549 C C . GLY A 1 322 ? -16.412 -11.484 8.809 1.00 90.88 322 GLY A C 1
ATOM 2550 O O . GLY A 1 322 ? -15.395 -12.154 8.657 1.00 90.88 322 GLY A O 1
ATOM 2551 N N . LYS A 1 323 ? -17.168 -11.096 7.773 1.00 94.06 323 LYS A N 1
ATOM 2552 C CA . LYS A 1 323 ? -16.847 -11.408 6.377 1.00 94.06 323 LYS A CA 1
ATOM 2553 C C . LYS A 1 323 ? -15.650 -10.585 5.895 1.00 94.06 323 LYS A C 1
ATOM 2555 O O . LYS A 1 323 ? -15.619 -9.370 6.093 1.00 94.06 323 LYS A O 1
ATOM 2560 N N . VAL A 1 324 ? -14.735 -11.237 5.184 1.00 97.19 324 VAL A N 1
ATOM 2561 C CA . VAL A 1 324 ? -13.648 -10.592 4.436 1.00 97.19 324 VAL A CA 1
ATOM 2562 C C . VAL A 1 324 ? -14.008 -10.573 2.952 1.00 97.19 324 VAL A C 1
ATOM 2564 O O . VAL A 1 324 ? -14.569 -11.534 2.424 1.00 97.19 324 VAL A O 1
ATOM 2567 N N . VAL A 1 325 ? -13.781 -9.438 2.294 1.00 98.00 325 VAL A N 1
ATOM 2568 C CA . VAL A 1 325 ? -14.041 -9.248 0.864 1.00 98.00 325 VAL A CA 1
ATOM 2569 C C . VAL A 1 325 ? -12.797 -8.671 0.214 1.00 98.00 325 VAL A C 1
ATOM 2571 O O . VAL A 1 325 ? -12.417 -7.538 0.504 1.00 98.00 325 VAL A O 1
ATOM 2574 N N . ARG A 1 326 ? -12.185 -9.423 -0.694 1.00 98.38 326 ARG A N 1
ATOM 2575 C CA . ARG A 1 326 ? -11.076 -8.934 -1.505 1.00 98.38 326 ARG A CA 1
ATOM 2576 C C . ARG A 1 326 ? -11.508 -7.784 -2.415 1.00 98.38 326 ARG A C 1
ATOM 2578 O O . ARG A 1 326 ? -12.539 -7.870 -3.081 1.00 98.38 326 ARG A O 1
ATOM 2585 N N . LEU A 1 327 ? -10.718 -6.711 -2.443 1.00 98.62 327 LEU A N 1
ATOM 2586 C CA . LEU A 1 327 ? -10.975 -5.526 -3.267 1.00 98.62 327 LEU A CA 1
ATOM 2587 C C . LEU A 1 327 ? -9.989 -5.355 -4.429 1.00 98.62 327 LEU A C 1
ATOM 2589 O O . LEU A 1 327 ? -10.286 -4.576 -5.333 1.00 98.62 327 LEU A O 1
ATOM 2593 N N . SER A 1 328 ? -8.856 -6.060 -4.417 1.00 98.62 328 SER A N 1
ATOM 2594 C CA . SER A 1 328 ? -7.844 -6.061 -5.481 1.00 98.62 328 SER A CA 1
ATOM 2595 C C . SER A 1 328 ? -7.738 -7.420 -6.186 1.00 98.62 328 SER A C 1
ATOM 2597 O O . SER A 1 328 ? -8.229 -8.434 -5.694 1.00 98.62 328 SER A O 1
ATOM 2599 N N . LYS A 1 329 ? -7.055 -7.457 -7.331 1.00 98.19 329 LYS A N 1
ATOM 2600 C CA . LYS A 1 329 ? -6.638 -8.681 -8.028 1.00 98.19 329 LYS A CA 1
ATOM 2601 C C . LYS A 1 329 ? -5.112 -8.716 -8.032 1.00 98.19 329 LYS A C 1
ATOM 2603 O O . LYS A 1 329 ? -4.518 -7.704 -8.403 1.00 98.19 329 LYS A O 1
ATOM 2608 N N . ASP A 1 330 ? -4.510 -9.816 -7.587 1.00 98.25 330 ASP A N 1
ATOM 2609 C CA . ASP A 1 330 ? -3.056 -9.994 -7.702 1.00 98.25 330 ASP A CA 1
ATOM 2610 C C . ASP A 1 330 ? -2.728 -10.319 -9.156 1.00 98.25 330 ASP A C 1
ATOM 2612 O O . ASP A 1 330 ? -3.571 -10.864 -9.869 1.00 98.25 330 ASP A O 1
ATOM 2616 N N . HIS A 1 331 ? -1.530 -9.960 -9.594 1.00 98.56 331 HIS A N 1
ATOM 2617 C CA . HIS A 1 331 ? -1.108 -10.122 -10.977 1.00 98.56 331 HIS A CA 1
ATOM 2618 C C . HIS A 1 331 ? 0.145 -10.982 -11.050 1.00 98.56 331 HIS A C 1
ATOM 2620 O O . HIS A 1 331 ? 1.267 -10.475 -10.930 1.00 98.56 331 HIS A O 1
ATOM 2626 N N . ARG A 1 332 ? -0.064 -12.283 -11.255 1.00 97.50 332 ARG A N 1
ATOM 2627 C CA . ARG A 1 332 ? 1.009 -13.269 -11.367 1.00 97.50 332 ARG A CA 1
ATOM 2628 C C . ARG A 1 332 ? 1.190 -13.702 -12.827 1.00 97.50 332 ARG A C 1
ATOM 2630 O O . ARG A 1 332 ? 0.206 -13.789 -13.563 1.00 97.50 332 ARG A O 1
ATOM 2637 N N . PRO A 1 333 ? 2.423 -13.976 -13.292 1.00 97.81 333 PRO A N 1
ATOM 2638 C CA . PRO A 1 333 ? 2.684 -14.395 -14.669 1.00 97.81 333 PRO A CA 1
ATOM 2639 C C . PRO A 1 333 ? 1.870 -15.615 -15.123 1.00 97.81 333 PRO A C 1
ATOM 2641 O O . PRO A 1 333 ? 1.545 -15.722 -16.301 1.00 97.81 333 PRO A O 1
ATOM 2644 N N . GLU A 1 334 ? 1.539 -16.534 -14.219 1.00 95.88 334 GLU A N 1
ATOM 2645 C CA . GLU A 1 334 ? 0.742 -17.730 -14.497 1.00 95.88 334 GLU A CA 1
ATOM 2646 C C . GLU A 1 334 ? -0.762 -17.492 -14.651 1.00 95.88 334 GLU A C 1
ATOM 2648 O O . GLU A 1 334 ? -1.459 -18.390 -15.138 1.00 95.88 334 GLU A O 1
ATOM 2653 N N . ASP A 1 335 ? -1.267 -16.313 -14.280 1.00 97.38 335 ASP A N 1
ATOM 2654 C CA . ASP A 1 335 ? -2.675 -15.983 -14.467 1.00 97.38 335 ASP A CA 1
ATOM 2655 C C . ASP A 1 335 ? -3.014 -16.041 -15.965 1.00 97.38 335 ASP A C 1
ATOM 2657 O O . ASP A 1 335 ? -2.296 -15.442 -16.768 1.00 97.38 335 ASP A O 1
ATOM 2661 N N . PRO A 1 336 ? -4.105 -16.714 -16.387 1.00 97.94 336 PRO A N 1
ATOM 2662 C CA . PRO A 1 336 ? -4.378 -16.936 -17.809 1.00 97.94 336 PRO A CA 1
ATOM 2663 C C . PRO A 1 336 ? -4.378 -15.657 -18.660 1.00 97.94 336 PRO A C 1
ATOM 2665 O O . PRO A 1 336 ? -3.775 -15.634 -19.730 1.00 97.94 336 PRO A O 1
ATOM 2668 N N . GLU A 1 337 ? -4.997 -14.585 -18.155 1.00 97.62 337 GLU A N 1
ATOM 2669 C CA . GLU A 1 337 ? -5.043 -13.272 -18.817 1.00 97.62 337 GLU A CA 1
ATOM 2670 C C . GLU A 1 337 ? -3.655 -12.614 -18.904 1.00 97.62 337 GLU A C 1
ATOM 2672 O O . GLU A 1 337 ? -3.323 -11.977 -19.905 1.00 97.62 337 GLU A O 1
ATOM 2677 N N . GLU A 1 338 ? -2.824 -12.775 -17.871 1.00 98.56 338 GLU A N 1
ATOM 2678 C CA . GLU A 1 338 ? -1.482 -12.193 -17.833 1.00 98.56 338 GLU A CA 1
ATOM 2679 C C . GLU A 1 338 ? -0.522 -12.963 -18.727 1.00 98.56 338 GLU A C 1
ATOM 2681 O O . GLU A 1 338 ? 0.217 -12.346 -19.491 1.00 98.56 338 GLU A O 1
ATOM 2686 N N . LYS A 1 339 ? -0.580 -14.295 -18.699 1.00 98.31 339 LYS A N 1
ATOM 2687 C CA . LYS A 1 339 ? 0.192 -15.156 -19.589 1.00 98.31 339 LYS A CA 1
ATOM 2688 C C . LYS A 1 339 ? -0.103 -14.851 -21.054 1.00 98.31 339 LYS A C 1
ATOM 2690 O O . LYS A 1 339 ? 0.833 -14.643 -21.822 1.00 98.31 339 LYS A O 1
ATOM 2695 N N . GLU A 1 340 ? -1.381 -14.770 -21.429 1.00 98.44 340 GLU A N 1
ATOM 2696 C CA . GLU A 1 340 ? -1.789 -14.417 -22.793 1.00 98.44 340 GLU A CA 1
ATOM 2697 C C . GLU A 1 340 ? -1.246 -13.038 -23.194 1.00 98.44 340 GLU A C 1
ATOM 2699 O O . GLU A 1 340 ? -0.647 -12.889 -24.262 1.00 98.44 340 GLU A O 1
ATOM 2704 N N . ARG A 1 341 ? -1.372 -12.035 -22.312 1.00 98.44 341 ARG A N 1
ATOM 2705 C CA . ARG A 1 341 ? -0.840 -10.685 -22.548 1.00 98.44 341 ARG A CA 1
ATOM 2706 C C . ARG A 1 341 ? 0.683 -10.681 -22.717 1.00 98.44 341 ARG A C 1
ATOM 2708 O O . ARG A 1 341 ? 1.192 -9.995 -23.601 1.00 98.44 341 ARG A O 1
ATOM 2715 N N . ILE A 1 342 ? 1.410 -11.412 -21.874 1.00 98.62 342 ILE A N 1
ATOM 2716 C CA . ILE A 1 342 ? 2.876 -11.510 -21.912 1.00 98.62 342 ILE A CA 1
ATOM 2717 C C . ILE A 1 342 ? 3.331 -12.166 -23.221 1.00 98.62 342 ILE A C 1
ATOM 2719 O O . ILE A 1 342 ? 4.202 -11.627 -23.906 1.00 98.62 342 ILE A O 1
ATOM 2723 N N . GLU A 1 343 ? 2.728 -13.295 -23.593 1.00 97.81 343 GLU A N 1
ATOM 2724 C CA . GLU A 1 343 ? 3.073 -14.040 -24.810 1.00 97.81 343 GLU A CA 1
ATOM 2725 C C . GLU A 1 343 ? 2.732 -13.245 -26.082 1.00 97.81 343 GLU A C 1
ATOM 2727 O O . GLU A 1 343 ? 3.521 -13.230 -27.030 1.00 97.81 343 GLU A O 1
ATOM 2732 N N . ALA A 1 344 ? 1.622 -12.494 -26.086 1.00 98.19 344 ALA A N 1
ATOM 2733 C CA . ALA A 1 344 ? 1.252 -11.599 -27.186 1.00 98.19 344 ALA A CA 1
ATOM 2734 C C . ALA A 1 344 ? 2.256 -10.449 -27.404 1.00 98.19 344 ALA A C 1
ATOM 2736 O O . ALA A 1 344 ? 2.384 -9.941 -28.520 1.00 98.19 344 ALA A O 1
ATOM 2737 N N . LEU A 1 345 ? 2.991 -10.053 -26.361 1.00 97.88 345 LEU A N 1
ATOM 2738 C CA . LEU A 1 345 ? 4.060 -9.048 -26.421 1.00 97.88 345 LEU A CA 1
ATOM 2739 C C . LEU A 1 345 ? 5.441 -9.657 -26.729 1.00 97.88 345 LEU A C 1
ATOM 2741 O O . LEU A 1 345 ? 6.442 -8.942 -26.725 1.00 97.88 345 LEU A O 1
ATOM 2745 N N . GLY A 1 346 ? 5.508 -10.963 -27.012 1.00 96.94 346 GLY A N 1
ATOM 2746 C CA . GLY A 1 346 ? 6.748 -11.687 -27.304 1.00 96.94 346 GLY A CA 1
ATOM 2747 C C . GLY A 1 346 ? 7.545 -12.108 -26.065 1.00 96.94 346 GLY A C 1
ATOM 2748 O O . GLY A 1 346 ? 8.638 -12.664 -26.209 1.00 96.94 346 GLY A O 1
ATOM 2749 N N . GLY A 1 347 ? 7.010 -11.867 -24.866 1.00 97.50 347 GLY A N 1
ATOM 2750 C CA . GLY A 1 347 ? 7.544 -12.386 -23.612 1.00 97.50 347 GLY A CA 1
ATOM 2751 C C . GLY A 1 347 ? 7.213 -13.864 -23.408 1.00 97.50 347 GLY A C 1
ATOM 2752 O O . GLY A 1 347 ? 6.586 -14.515 -24.246 1.00 97.50 347 GLY A O 1
ATOM 2753 N N . ARG A 1 348 ? 7.658 -14.422 -22.282 1.00 96.81 348 ARG A N 1
ATOM 2754 C CA . ARG A 1 348 ? 7.409 -15.819 -21.904 1.00 96.81 348 ARG A CA 1
ATOM 2755 C C . ARG A 1 348 ? 7.138 -15.933 -20.416 1.00 96.81 348 ARG A C 1
ATOM 2757 O O . ARG A 1 348 ? 7.730 -15.210 -19.623 1.00 96.81 348 ARG A O 1
ATOM 2764 N N . VAL A 1 349 ? 6.317 -16.903 -20.039 1.00 97.06 349 VAL A N 1
ATOM 2765 C CA . VAL A 1 349 ? 6.174 -17.335 -18.645 1.00 97.06 349 VAL A CA 1
ATOM 2766 C C . VAL A 1 349 ? 7.014 -18.593 -18.465 1.00 97.06 349 VAL A C 1
ATOM 2768 O O . VAL A 1 349 ? 6.761 -19.612 -19.110 1.00 97.06 349 VAL A O 1
ATOM 2771 N N . VAL A 1 350 ? 8.061 -18.502 -17.647 1.00 94.94 350 VAL A N 1
ATOM 2772 C CA . VAL A 1 350 ? 9.067 -19.557 -17.479 1.00 94.94 350 VAL A CA 1
ATOM 2773 C C . VAL A 1 350 ? 9.026 -20.070 -16.048 1.00 94.94 350 VAL A C 1
ATOM 2775 O O . VAL A 1 350 ? 9.166 -19.296 -15.109 1.00 94.94 350 VAL A O 1
ATOM 2778 N N . THR A 1 351 ? 8.876 -21.380 -15.881 1.00 93.81 351 THR A N 1
ATOM 2779 C CA . THR A 1 351 ? 8.959 -22.044 -14.575 1.00 93.81 351 THR A CA 1
ATOM 2780 C C . THR A 1 351 ? 10.326 -22.701 -14.438 1.00 93.81 351 THR A C 1
ATOM 2782 O O . THR A 1 351 ? 10.668 -23.592 -15.221 1.00 93.81 351 THR A O 1
ATOM 2785 N N . LEU A 1 352 ? 11.118 -22.258 -13.460 1.00 85.88 352 LEU A N 1
ATOM 2786 C CA . LEU A 1 352 ? 12.378 -22.909 -13.102 1.00 85.88 352 LEU A CA 1
ATOM 2787 C C . LEU A 1 352 ? 12.109 -24.090 -12.147 1.00 85.88 352 LEU A C 1
ATOM 2789 O O . LEU A 1 352 ? 11.071 -24.121 -11.483 1.00 85.88 352 LEU A O 1
ATOM 2793 N N . PRO A 1 353 ? 12.998 -25.100 -12.071 1.00 85.81 353 PRO A N 1
ATOM 2794 C CA . PRO A 1 353 ? 12.817 -26.214 -11.144 1.00 85.81 353 PRO A CA 1
ATOM 2795 C C . PRO A 1 353 ? 12.656 -25.724 -9.698 1.00 85.81 353 PRO A C 1
ATOM 2797 O O . PRO A 1 353 ? 13.538 -25.040 -9.193 1.00 85.81 353 PRO A O 1
ATOM 2800 N N . GLN A 1 354 ? 11.567 -26.135 -9.035 1.00 77.06 354 GLN A N 1
ATOM 2801 C CA . GLN A 1 354 ? 11.244 -25.786 -7.637 1.00 77.06 354 GLN A CA 1
ATOM 2802 C C . GLN A 1 354 ? 10.980 -24.287 -7.394 1.00 77.06 354 GLN A C 1
ATOM 2804 O O . GLN A 1 354 ? 11.095 -23.828 -6.262 1.00 77.06 354 GLN A O 1
ATOM 2809 N N . ASP A 1 355 ? 10.599 -23.543 -8.432 1.00 83.12 355 ASP A N 1
ATOM 2810 C CA . ASP A 1 355 ? 10.279 -22.116 -8.349 1.00 83.12 355 ASP A CA 1
ATOM 2811 C C . ASP A 1 355 ? 8.877 -21.833 -8.911 1.00 83.12 355 ASP A C 1
ATOM 2813 O O . ASP A 1 355 ? 8.304 -22.645 -9.648 1.00 83.12 355 ASP A O 1
ATOM 2817 N N . ALA A 1 356 ? 8.329 -20.670 -8.568 1.00 87.69 356 ALA A N 1
ATOM 2818 C CA . ALA A 1 356 ? 7.086 -20.182 -9.149 1.00 87.69 356 ALA A CA 1
ATOM 2819 C C . ALA A 1 356 ? 7.288 -19.786 -10.629 1.00 87.69 356 ALA A C 1
ATOM 2821 O O . ALA A 1 356 ? 8.415 -19.517 -11.061 1.00 87.69 356 ALA A O 1
ATOM 2822 N N . PRO A 1 357 ? 6.222 -19.759 -11.450 1.00 93.69 357 PRO A N 1
ATOM 2823 C CA . PRO A 1 357 ? 6.287 -19.207 -12.799 1.00 93.69 357 PRO A CA 1
ATOM 2824 C C . PRO A 1 357 ? 6.725 -17.736 -12.785 1.00 93.69 357 PRO A C 1
ATOM 2826 O O . PRO A 1 357 ? 6.231 -16.930 -12.004 1.00 93.69 357 PRO A O 1
ATOM 2829 N N . ARG A 1 358 ? 7.661 -17.381 -13.669 1.00 96.31 358 ARG A N 1
ATOM 2830 C CA . ARG A 1 358 ? 8.244 -16.037 -13.737 1.00 96.31 358 ARG A CA 1
ATOM 2831 C C . ARG A 1 358 ? 8.092 -15.401 -15.109 1.00 96.31 358 ARG A C 1
ATOM 2833 O O . ARG A 1 358 ? 8.301 -16.051 -16.139 1.00 96.31 358 ARG A O 1
ATOM 2840 N N . LEU A 1 359 ? 7.819 -14.101 -15.126 1.00 96.31 359 LEU A N 1
ATOM 2841 C CA . LEU A 1 359 ? 7.869 -13.258 -16.312 1.00 96.31 359 LEU A CA 1
ATOM 2842 C C . LEU A 1 359 ? 9.302 -13.234 -16.856 1.00 96.31 359 LEU A C 1
ATOM 2844 O O . LEU A 1 359 ? 10.232 -12.806 -16.175 1.00 96.31 359 LEU A O 1
ATOM 2848 N N . ASN A 1 360 ? 9.469 -13.718 -18.085 1.00 94.50 360 ASN A N 1
ATOM 2849 C CA . ASN A 1 360 ? 10.743 -13.894 -18.783 1.00 94.50 360 ASN A CA 1
ATOM 2850 C C . ASN A 1 360 ? 11.805 -14.667 -17.975 1.00 94.50 360 ASN A C 1
ATOM 2852 O O . ASN A 1 360 ? 12.992 -14.563 -18.263 1.00 94.50 360 ASN A O 1
ATOM 2856 N N . GLY A 1 361 ? 11.384 -15.470 -16.989 1.00 93.06 361 GLY A N 1
ATOM 2857 C CA . GLY A 1 361 ? 12.287 -16.170 -16.069 1.00 93.06 361 GLY A CA 1
ATOM 2858 C C . GLY A 1 361 ? 12.869 -15.302 -14.947 1.00 93.06 361 GLY A C 1
ATOM 2859 O O . GLY A 1 361 ? 13.695 -15.805 -14.193 1.00 93.06 361 GLY A O 1
ATOM 2860 N N . THR A 1 362 ? 12.433 -14.044 -14.815 1.00 92.38 362 THR A N 1
ATOM 2861 C CA . THR A 1 362 ? 12.992 -13.065 -13.868 1.00 92.38 362 THR A CA 1
ATOM 2862 C C . THR A 1 362 ? 12.029 -12.741 -12.720 1.00 92.38 362 THR A C 1
ATOM 2864 O O . THR A 1 362 ? 12.341 -13.012 -11.560 1.00 92.38 362 THR A O 1
ATOM 2867 N N . LEU A 1 363 ? 10.840 -12.200 -13.011 1.00 94.75 363 LEU A N 1
ATOM 2868 C CA . LEU A 1 363 ? 9.935 -11.654 -11.984 1.00 94.75 363 LEU A CA 1
ATOM 2869 C C . LEU A 1 363 ? 8.773 -12.585 -11.646 1.00 94.75 363 LEU A C 1
ATOM 2871 O O . LEU A 1 363 ? 8.183 -13.172 -12.546 1.00 94.75 363 LEU A O 1
ATOM 2875 N N . SER A 1 364 ? 8.400 -12.662 -10.368 1.00 94.75 364 SER A N 1
ATOM 2876 C CA . SER A 1 364 ? 7.206 -13.375 -9.879 1.00 94.75 364 SER A CA 1
ATOM 2877 C C . SER A 1 364 ? 5.898 -12.596 -10.068 1.00 94.75 364 SER A C 1
ATOM 2879 O O . SER A 1 364 ? 4.827 -13.151 -9.854 1.00 94.75 364 SER A O 1
ATOM 2881 N N . VAL A 1 365 ? 5.969 -11.340 -10.522 1.00 97.69 365 VAL A N 1
ATOM 2882 C CA . VAL A 1 365 ? 4.814 -10.480 -10.823 1.00 97.69 365 VAL A CA 1
ATOM 2883 C C . VAL A 1 365 ? 4.733 -10.155 -12.313 1.00 97.69 365 VAL A C 1
ATOM 2885 O O . VAL A 1 365 ? 5.748 -10.069 -13.007 1.00 97.69 365 VAL A O 1
ATOM 2888 N N . SER A 1 366 ? 3.516 -9.960 -12.826 1.00 98.44 366 SER A N 1
ATOM 2889 C CA . SER A 1 366 ? 3.279 -9.574 -14.227 1.00 98.44 366 SER A CA 1
ATOM 2890 C C . SER A 1 366 ? 2.965 -8.086 -14.412 1.00 98.44 366 SER A C 1
ATOM 2892 O O . SER A 1 366 ? 2.976 -7.582 -15.544 1.00 98.44 366 SER A O 1
ATOM 2894 N N . ARG A 1 367 ? 2.696 -7.369 -13.315 1.00 98.81 367 ARG A N 1
ATOM 2895 C CA . ARG A 1 367 ? 2.393 -5.934 -13.298 1.00 98.81 367 ARG A CA 1
ATOM 2896 C C . ARG A 1 367 ? 3.140 -5.225 -12.170 1.00 98.81 367 ARG A C 1
ATOM 2898 O O . ARG A 1 367 ? 3.367 -5.823 -11.128 1.00 98.81 367 ARG A O 1
ATOM 2905 N N . GLY A 1 368 ? 3.498 -3.962 -12.380 1.00 98.56 368 GLY A N 1
ATOM 2906 C CA . GLY A 1 368 ? 4.284 -3.165 -11.433 1.00 98.56 368 GLY A CA 1
ATOM 2907 C C . GLY A 1 368 ? 4.875 -1.908 -12.076 1.00 98.56 368 GLY A C 1
ATOM 2908 O O . GLY A 1 368 ? 4.603 -1.614 -13.245 1.00 98.56 368 GLY A O 1
ATOM 2909 N N . PHE A 1 369 ? 5.665 -1.158 -11.307 1.00 98.81 369 PHE A N 1
ATOM 2910 C CA . PHE A 1 369 ? 6.459 -0.020 -11.784 1.00 98.81 369 PHE A CA 1
ATOM 2911 C C . PHE A 1 369 ? 7.956 -0.340 -11.764 1.00 98.81 369 PHE A C 1
ATOM 2913 O O . PHE A 1 369 ? 8.408 -1.120 -10.936 1.00 98.81 369 PHE A O 1
ATOM 2920 N N . GLY A 1 370 ? 8.735 0.334 -12.613 1.00 98.25 370 GLY A N 1
ATOM 2921 C CA . GLY A 1 370 ? 10.173 0.076 -12.733 1.00 98.25 370 GLY A CA 1
ATOM 2922 C C . GLY A 1 370 ? 10.462 -1.072 -13.699 1.00 98.25 370 GLY A C 1
ATOM 2923 O O . GLY A 1 370 ? 9.796 -1.149 -14.739 1.00 98.25 370 GLY A O 1
ATOM 2924 N N . ASP A 1 371 ? 11.487 -1.879 -13.385 1.00 97.50 371 ASP A N 1
ATOM 2925 C CA . ASP A 1 371 ? 11.988 -3.002 -14.207 1.00 97.50 371 ASP A CA 1
ATOM 2926 C C . ASP A 1 371 ? 11.960 -2.667 -15.706 1.00 97.50 371 ASP A C 1
ATOM 2928 O O . ASP A 1 371 ? 11.290 -3.305 -16.529 1.00 97.50 371 ASP A O 1
ATOM 2932 N N . PHE A 1 372 ? 12.593 -1.546 -16.059 1.00 94.75 372 PHE A N 1
ATOM 2933 C CA . PHE A 1 372 ? 12.430 -0.929 -17.375 1.00 94.75 372 PHE A CA 1
ATOM 2934 C C . PHE A 1 372 ? 12.889 -1.844 -18.523 1.00 94.75 372 PHE A C 1
ATOM 2936 O O . PHE A 1 372 ? 12.457 -1.664 -19.661 1.00 94.75 372 PHE A O 1
ATOM 2943 N N . ASP A 1 373 ? 13.745 -2.822 -18.232 1.00 94.06 373 ASP A N 1
ATOM 2944 C CA . ASP A 1 373 ? 14.244 -3.852 -19.138 1.00 94.06 373 ASP A CA 1
ATOM 2945 C C . ASP A 1 373 ? 13.221 -4.963 -19.432 1.00 94.06 373 ASP A C 1
ATOM 2947 O O . ASP A 1 373 ? 13.340 -5.656 -20.443 1.00 94.06 373 ASP A O 1
ATOM 2951 N N . LEU A 1 374 ? 12.184 -5.103 -18.602 1.00 96.31 374 LEU A N 1
ATOM 2952 C CA . LEU A 1 374 ? 11.104 -6.080 -18.774 1.00 96.31 374 LEU A CA 1
ATOM 2953 C C . LEU A 1 374 ? 9.841 -5.482 -19.402 1.00 96.31 374 LEU A C 1
ATOM 2955 O O . LEU A 1 374 ? 8.862 -6.196 -19.657 1.00 96.31 374 LEU A O 1
ATOM 2959 N N . GLN A 1 375 ? 9.850 -4.187 -19.711 1.00 94.50 375 GLN A N 1
ATOM 2960 C CA . GLN A 1 375 ? 8.762 -3.546 -20.442 1.00 94.50 375 GLN A CA 1
ATOM 2961 C C . GLN A 1 375 ? 8.818 -3.868 -21.944 1.00 94.50 375 GLN A C 1
ATOM 2963 O O . GLN A 1 375 ? 9.899 -3.964 -22.522 1.00 94.50 375 GLN A O 1
ATOM 2968 N N . PRO A 1 376 ? 7.660 -4.029 -22.616 1.00 95.75 376 PRO A N 1
ATOM 2969 C CA . PRO A 1 376 ? 6.297 -3.810 -22.115 1.00 95.75 376 PRO A CA 1
ATOM 2970 C C . PRO A 1 376 ? 5.641 -5.052 -21.477 1.00 95.75 376 PRO A C 1
ATOM 2972 O O . PRO A 1 376 ? 4.443 -5.028 -21.194 1.00 95.75 376 PRO A O 1
ATOM 2975 N N . CYS A 1 377 ? 6.375 -6.155 -21.284 1.00 97.69 377 CYS A N 1
ATOM 2976 C CA . CYS A 1 377 ? 5.790 -7.382 -20.738 1.00 97.69 377 CYS A CA 1
ATOM 2977 C C . CYS A 1 377 ? 5.372 -7.210 -19.269 1.00 97.69 377 CYS A C 1
ATOM 2979 O O . CYS A 1 377 ? 4.302 -7.692 -18.894 1.00 97.69 377 CYS A O 1
ATOM 2981 N N . LEU A 1 378 ? 6.137 -6.455 -18.474 1.00 98.44 378 LEU A N 1
ATOM 2982 C CA . LEU A 1 378 ? 5.668 -5.922 -17.194 1.00 98.44 378 LEU A CA 1
ATOM 2983 C C . LEU A 1 378 ? 4.738 -4.725 -17.451 1.00 98.44 378 LEU A C 1
ATOM 2985 O O . LEU A 1 378 ? 5.155 -3.724 -18.037 1.00 98.44 378 LEU A O 1
ATOM 2989 N N . SER A 1 379 ? 3.472 -4.826 -17.039 1.00 98.56 379 SER A N 1
ATOM 2990 C CA . SER A 1 379 ? 2.478 -3.770 -17.285 1.00 98.56 379 SER A CA 1
ATOM 2991 C C . SER A 1 379 ? 2.272 -2.868 -16.062 1.00 98.56 379 SER A C 1
ATOM 2993 O O . SER A 1 379 ? 2.042 -3.385 -14.972 1.00 98.56 379 SER A O 1
ATOM 2995 N N . PRO A 1 380 ? 2.243 -1.531 -16.214 1.00 98.62 380 PRO A N 1
ATOM 2996 C CA . PRO A 1 380 ? 1.824 -0.631 -15.141 1.00 98.62 380 PRO A CA 1
ATOM 2997 C C . PRO A 1 380 ? 0.299 -0.453 -15.064 1.00 98.62 380 PRO A C 1
ATOM 2999 O O . PRO A 1 380 ? -0.169 0.318 -14.232 1.00 98.62 380 PRO A O 1
ATOM 3002 N N . ASP A 1 381 ? -0.479 -1.082 -15.954 1.00 98.56 381 ASP A N 1
ATOM 3003 C CA . ASP A 1 381 ? -1.936 -0.919 -15.998 1.00 98.56 381 ASP A CA 1
ATOM 3004 C C . ASP A 1 381 ? -2.592 -1.594 -14.781 1.00 98.56 381 ASP A C 1
ATOM 3006 O O . ASP A 1 381 ? -2.478 -2.815 -14.639 1.00 98.56 381 ASP A O 1
ATOM 3010 N N . PRO A 1 382 ? -3.282 -0.862 -13.891 1.00 98.69 382 PRO A N 1
ATOM 3011 C CA . PRO A 1 382 ? -3.823 -1.456 -12.679 1.00 98.69 382 PRO A CA 1
ATOM 3012 C C . PRO A 1 382 ? -5.173 -2.144 -12.902 1.00 98.69 382 PRO A C 1
ATOM 3014 O O . PRO A 1 382 ? -6.008 -1.703 -13.697 1.00 98.69 382 PRO A O 1
ATOM 3017 N N . PHE A 1 383 ? -5.449 -3.163 -12.090 1.00 98.75 383 PHE A N 1
ATOM 3018 C CA . PHE A 1 383 ? -6.827 -3.527 -11.768 1.00 98.75 383 PHE A CA 1
ATOM 3019 C C . PHE A 1 383 ? -7.426 -2.422 -10.894 1.00 98.75 383 PHE A C 1
ATOM 3021 O O . PHE A 1 383 ? -6.856 -2.097 -9.853 1.00 98.75 383 PHE A O 1
ATOM 3028 N N . ILE A 1 384 ? -8.560 -1.847 -11.304 1.00 98.81 384 ILE A N 1
ATOM 3029 C CA . ILE A 1 384 ? -9.232 -0.756 -10.585 1.00 98.81 384 ILE A CA 1
ATOM 3030 C C . ILE A 1 384 ? -10.608 -1.230 -10.133 1.00 98.81 384 ILE A C 1
ATOM 3032 O O . ILE A 1 384 ? -11.410 -1.679 -10.950 1.00 98.81 384 ILE A O 1
ATOM 3036 N N . ASN A 1 385 ? -10.895 -1.061 -8.847 1.00 98.69 385 ASN A N 1
ATOM 3037 C CA . ASN A 1 385 ? -12.183 -1.356 -8.245 1.00 98.69 385 ASN A CA 1
ATOM 3038 C C . ASN A 1 385 ? -12.681 -0.135 -7.465 1.00 98.69 385 ASN A C 1
ATOM 3040 O O . ASN A 1 385 ? -11.979 0.386 -6.598 1.00 98.69 385 ASN A O 1
ATOM 3044 N N . ILE A 1 386 ? -13.887 0.330 -7.788 1.00 98.50 386 ILE A N 1
ATOM 3045 C CA . ILE A 1 386 ? -14.521 1.483 -7.145 1.00 98.50 386 ILE A CA 1
ATOM 3046 C C . ILE A 1 386 ? -15.745 0.964 -6.403 1.00 98.50 386 ILE A C 1
ATOM 3048 O O . ILE A 1 386 ? -16.692 0.484 -7.023 1.00 98.50 386 ILE A O 1
ATOM 3052 N N . VAL A 1 387 ? -15.728 1.049 -5.074 1.00 97.31 387 VAL A N 1
ATOM 3053 C CA . VAL A 1 387 ? -16.812 0.529 -4.232 1.00 97.31 387 VAL A CA 1
ATOM 3054 C C . VAL A 1 387 ? -17.329 1.595 -3.266 1.00 97.31 387 VAL A C 1
ATOM 3056 O O . VAL A 1 387 ? -16.539 2.374 -2.727 1.00 97.31 387 VAL A O 1
ATOM 3059 N N . PRO A 1 388 ? -18.649 1.669 -3.022 1.00 97.12 388 PRO A N 1
ATOM 3060 C CA . PRO A 1 388 ? -19.188 2.542 -1.992 1.00 97.12 388 PRO A CA 1
ATOM 3061 C C . PRO A 1 388 ? -18.842 2.007 -0.597 1.00 97.12 388 PRO A C 1
ATOM 3063 O O . PRO A 1 388 ? -18.910 0.803 -0.355 1.00 97.12 388 PRO A O 1
ATOM 3066 N N . ILE A 1 389 ? -18.541 2.912 0.332 1.00 95.81 389 ILE A N 1
ATOM 3067 C CA . ILE A 1 389 ? -18.356 2.586 1.749 1.00 95.81 389 ILE A CA 1
ATOM 3068 C C . ILE A 1 389 ? -19.731 2.298 2.360 1.00 95.81 389 ILE A C 1
ATOM 3070 O O . ILE A 1 389 ? -20.619 3.154 2.370 1.00 95.81 389 ILE A O 1
ATOM 3074 N N . SER A 1 390 ? -19.908 1.083 2.865 1.00 94.12 390 SER A N 1
ATOM 3075 C CA . SER A 1 390 ? -21.116 0.596 3.523 1.00 94.12 390 SER A CA 1
ATOM 3076 C C . SER A 1 390 ? -21.036 0.762 5.047 1.00 94.12 390 SER A C 1
ATOM 3078 O O . SER A 1 390 ? -19.958 0.632 5.620 1.00 94.12 390 SER A O 1
ATOM 3080 N N . PRO A 1 391 ? -22.166 0.939 5.760 1.00 92.00 39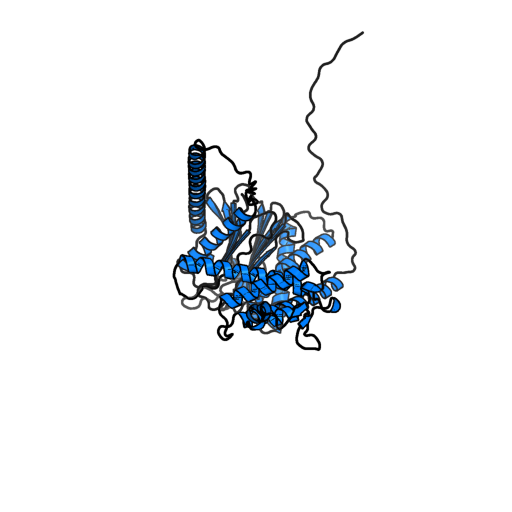1 PRO A N 1
ATOM 3081 C CA . PRO A 1 391 ? -22.188 0.939 7.230 1.00 92.00 391 PRO A CA 1
ATOM 3082 C C . PRO A 1 391 ? -21.735 -0.372 7.903 1.00 92.00 391 PRO A C 1
ATOM 3084 O O . PRO A 1 391 ? -21.523 -0.390 9.120 1.00 92.00 391 PRO A O 1
ATOM 3087 N N . ASP A 1 392 ? -21.655 -1.474 7.149 1.00 93.94 392 ASP A N 1
ATOM 3088 C CA . ASP A 1 392 ? -21.117 -2.765 7.612 1.00 93.94 392 ASP A CA 1
ATOM 3089 C C . ASP A 1 392 ? -19.590 -2.863 7.433 1.00 93.94 392 ASP A C 1
ATOM 3091 O O . ASP A 1 392 ? -18.969 -3.781 7.959 1.00 93.94 392 ASP A O 1
ATOM 3095 N N . ASP A 1 393 ? -18.965 -1.931 6.710 1.00 96.38 393 ASP A N 1
ATOM 3096 C CA . ASP A 1 393 ? -17.520 -1.935 6.485 1.00 96.38 393 ASP A CA 1
ATOM 3097 C C . ASP A 1 393 ? -16.797 -1.400 7.721 1.00 96.38 393 ASP A C 1
ATOM 3099 O O . ASP A 1 393 ? -17.060 -0.288 8.182 1.00 96.38 393 ASP A O 1
ATOM 3103 N N . ARG A 1 394 ? -15.890 -2.207 8.282 1.00 95.31 394 ARG A N 1
ATOM 3104 C CA . ARG A 1 394 ? -15.215 -1.894 9.546 1.00 95.31 394 ARG A CA 1
ATOM 3105 C C . ARG A 1 394 ? -13.750 -1.540 9.340 1.00 95.31 394 ARG A C 1
ATOM 3107 O O . ARG A 1 394 ? -13.325 -0.491 9.819 1.00 95.31 394 ARG A O 1
ATOM 3114 N N . TYR A 1 395 ? -12.998 -2.383 8.633 1.00 97.31 395 TYR A N 1
ATOM 3115 C CA . TYR A 1 395 ? -11.588 -2.122 8.336 1.00 97.31 395 TYR A CA 1
ATOM 3116 C C . TYR A 1 395 ? -11.283 -2.372 6.866 1.00 97.31 395 TYR A C 1
ATOM 3118 O O . TYR A 1 395 ? -11.656 -3.408 6.320 1.00 97.31 395 TYR A O 1
ATOM 3126 N N . LEU A 1 396 ? -10.559 -1.447 6.250 1.00 98.25 396 LEU A N 1
ATOM 3127 C CA . LEU A 1 396 ? -9.831 -1.695 5.012 1.00 98.25 396 LEU A CA 1
ATOM 3128 C C . LEU A 1 396 ? -8.392 -2.066 5.387 1.00 98.25 396 LEU A C 1
ATOM 3130 O O . LEU A 1 396 ? -7.756 -1.350 6.158 1.00 98.25 396 LEU A O 1
ATOM 3134 N N . ILE A 1 397 ? -7.901 -3.186 4.863 1.00 98.56 397 ILE A N 1
ATOM 3135 C CA . ILE A 1 397 ? -6.575 -3.735 5.155 1.00 98.56 397 ILE A CA 1
ATOM 3136 C C . ILE A 1 397 ? -5.808 -3.827 3.841 1.00 98.56 397 ILE A C 1
ATOM 3138 O O . ILE A 1 397 ? -6.295 -4.442 2.893 1.00 98.56 397 ILE A O 1
ATOM 3142 N N . LEU A 1 398 ? -4.631 -3.213 3.785 1.00 98.69 398 LEU A N 1
ATOM 3143 C CA . LEU A 1 398 ? -3.682 -3.324 2.678 1.00 98.69 398 LEU A CA 1
ATOM 3144 C C . LEU A 1 398 ? -2.446 -4.050 3.202 1.00 98.69 398 LEU A C 1
ATOM 3146 O O . LEU A 1 398 ? -1.978 -3.719 4.291 1.00 98.69 398 LEU A O 1
ATOM 3150 N N . GLY A 1 399 ? -1.914 -5.000 2.442 1.00 98.38 399 GLY A N 1
ATOM 3151 C CA . GLY A 1 399 ? -0.667 -5.682 2.789 1.00 98.38 399 GLY A CA 1
ATOM 3152 C C . GLY A 1 399 ? 0.141 -6.092 1.562 1.00 98.38 399 GLY A C 1
ATOM 3153 O O . GLY A 1 399 ? -0.443 -6.256 0.485 1.00 98.38 399 GLY A O 1
ATOM 3154 N N . CYS A 1 400 ? 1.450 -6.252 1.741 1.00 98.44 400 CYS A N 1
ATOM 3155 C CA . CYS A 1 400 ? 2.345 -6.839 0.745 1.00 98.44 400 CYS A CA 1
ATOM 3156 C C . CYS A 1 400 ? 2.278 -8.375 0.763 1.00 98.44 400 CYS A C 1
ATOM 3158 O O . CYS A 1 400 ? 1.594 -8.966 1.611 1.00 98.44 400 CYS A O 1
ATOM 3160 N N . ASP A 1 401 ? 2.955 -9.029 -0.179 1.00 96.94 401 ASP A N 1
ATOM 3161 C CA . ASP A 1 401 ? 2.961 -10.492 -0.291 1.00 96.94 401 ASP A CA 1
ATOM 3162 C C . ASP A 1 401 ? 3.548 -11.173 0.960 1.00 96.94 401 ASP A C 1
ATOM 3164 O O . ASP A 1 401 ? 3.045 -12.208 1.393 1.00 96.94 401 ASP A O 1
ATOM 3168 N N . GLY A 1 402 ? 4.464 -10.508 1.668 1.00 97.19 402 GLY A N 1
ATOM 3169 C CA . GLY A 1 402 ? 4.996 -10.964 2.945 1.00 97.19 402 GLY A CA 1
ATOM 3170 C C . GLY A 1 402 ? 3.942 -11.152 4.039 1.00 97.19 402 GLY A C 1
ATOM 3171 O O . GLY A 1 402 ? 4.226 -11.828 5.030 1.00 97.19 402 GLY A O 1
ATOM 3172 N N . LEU A 1 403 ? 2.729 -10.596 3.889 1.00 97.69 403 LEU A N 1
ATOM 3173 C CA . LEU A 1 403 ? 1.532 -11.003 4.639 1.00 97.69 403 LEU A CA 1
ATOM 3174 C C . LEU A 1 403 ? 0.753 -12.098 3.896 1.00 97.69 403 LEU A C 1
ATOM 3176 O O . LEU A 1 403 ? 0.378 -13.108 4.490 1.00 97.69 403 LEU A O 1
ATOM 3180 N N . TRP A 1 404 ? 0.430 -11.847 2.630 1.00 97.38 404 TRP A N 1
ATOM 3181 C CA . TRP A 1 404 ? -0.603 -12.580 1.897 1.00 97.38 404 TRP A CA 1
ATOM 3182 C C . TRP A 1 404 ? -0.199 -13.960 1.384 1.00 97.38 404 TRP A C 1
ATOM 3184 O O . TRP A 1 404 ? -1.095 -14.738 1.050 1.00 97.38 404 TRP A O 1
ATOM 3194 N N . ASP A 1 405 ? 1.095 -14.265 1.345 1.00 94.44 405 ASP A N 1
ATOM 3195 C CA . ASP A 1 405 ? 1.606 -15.603 1.045 1.00 94.44 405 ASP A CA 1
ATOM 3196 C C . ASP A 1 405 ? 1.513 -16.547 2.256 1.00 94.44 405 ASP A C 1
ATOM 3198 O O . ASP A 1 405 ? 1.430 -17.761 2.085 1.00 94.44 405 ASP A O 1
ATOM 3202 N N . GLU A 1 406 ? 1.450 -16.008 3.479 1.00 93.81 406 GLU A N 1
ATOM 3203 C CA . GLU A 1 406 ? 1.379 -16.803 4.717 1.00 93.81 406 GLU A CA 1
ATOM 3204 C C . GLU A 1 406 ? -0.008 -16.799 5.371 1.00 93.81 406 GLU A C 1
ATOM 3206 O O . GLU A 1 406 ? -0.344 -17.689 6.159 1.00 93.81 406 GLU A O 1
ATOM 3211 N N . VAL A 1 407 ? -0.815 -15.765 5.112 1.00 93.00 407 VAL A N 1
ATOM 3212 C CA . VAL A 1 407 ? -2.086 -15.544 5.809 1.00 93.00 407 VAL A CA 1
ATOM 3213 C C . VAL A 1 407 ? -3.235 -15.427 4.816 1.00 93.00 407 VAL A C 1
ATOM 3215 O O . VAL A 1 407 ? -3.415 -14.410 4.148 1.00 93.00 407 VAL A O 1
ATOM 3218 N N . GLU A 1 408 ? -4.067 -16.467 4.778 1.00 95.25 408 GLU A N 1
ATOM 3219 C CA . GLU A 1 408 ? -5.303 -16.482 3.993 1.00 95.25 408 GLU A CA 1
ATOM 3220 C C . GLU A 1 408 ? -6.319 -15.437 4.490 1.00 95.25 408 GLU A C 1
ATOM 3222 O O . GLU A 1 408 ? -6.370 -15.078 5.673 1.00 95.25 408 GLU A O 1
ATOM 3227 N N . GLU A 1 409 ? -7.179 -14.965 3.586 1.00 94.94 409 GLU A N 1
ATOM 3228 C CA . GLU A 1 409 ? -8.164 -13.911 3.858 1.00 94.94 409 GLU A CA 1
ATOM 3229 C C . GLU A 1 409 ? -9.157 -14.326 4.958 1.00 94.94 409 GLU A C 1
ATOM 3231 O O . GLU A 1 409 ? -9.477 -13.544 5.859 1.00 94.94 409 GLU A O 1
ATOM 3236 N N . GLU A 1 410 ? -9.592 -15.585 4.947 1.00 94.25 410 GLU A N 1
ATOM 3237 C CA . GLU A 1 410 ? -10.435 -16.186 5.979 1.00 94.25 410 GLU A CA 1
ATOM 3238 C C . GLU A 1 410 ? -9.743 -16.144 7.342 1.00 94.25 410 GLU A C 1
ATOM 3240 O O . GLU A 1 410 ? -10.365 -15.799 8.356 1.00 94.25 410 GLU A O 1
ATOM 3245 N N . LYS A 1 411 ? -8.433 -16.422 7.370 1.00 95.19 411 LYS A N 1
ATOM 3246 C CA . LYS A 1 411 ? -7.654 -16.413 8.604 1.00 95.19 411 LYS A CA 1
ATOM 3247 C C . LYS A 1 411 ? -7.543 -15.013 9.193 1.00 95.19 411 LYS A C 1
ATOM 3249 O O . LYS A 1 411 ? -7.687 -14.851 10.408 1.00 95.19 411 LYS A O 1
ATOM 3254 N N . VAL A 1 412 ? -7.359 -13.996 8.350 1.00 94.50 412 VAL A N 1
ATOM 3255 C CA . VAL A 1 412 ? -7.432 -12.586 8.765 1.00 94.50 412 VAL A CA 1
ATOM 3256 C C . VAL A 1 412 ? -8.784 -12.302 9.427 1.00 94.50 412 VAL A C 1
ATOM 3258 O O . VAL A 1 412 ? -8.824 -11.744 10.526 1.00 94.50 412 VAL A O 1
ATOM 3261 N N . GLY A 1 413 ? -9.889 -12.752 8.824 1.00 95.44 413 GLY A N 1
ATOM 3262 C CA . GLY A 1 413 ? -11.236 -12.607 9.386 1.00 95.44 413 GLY A CA 1
ATOM 3263 C C . GLY A 1 413 ? -11.387 -13.219 10.784 1.00 95.44 413 GLY A C 1
ATOM 3264 O O . GLY A 1 413 ? -11.912 -12.571 11.698 1.00 95.44 413 GLY A O 1
ATOM 3265 N N . GLU A 1 414 ? -10.876 -14.435 10.987 1.00 95.00 414 GLU A N 1
ATOM 3266 C CA . GLU A 1 414 ? -10.866 -15.100 12.296 1.00 95.00 414 GLU A CA 1
ATOM 3267 C C . GLU A 1 414 ? -10.056 -14.324 13.342 1.00 95.00 414 GLU A C 1
ATOM 3269 O O . GLU A 1 414 ? -10.526 -14.111 14.467 1.00 95.00 414 GLU A O 1
ATOM 3274 N N . LEU A 1 415 ? -8.837 -13.904 12.982 1.00 93.88 415 LEU A N 1
ATOM 3275 C CA . LEU A 1 415 ? -7.929 -13.179 13.871 1.00 93.88 415 LEU A CA 1
ATOM 3276 C C . LEU A 1 415 ? -8.551 -11.857 14.323 1.00 93.88 415 LEU A C 1
ATOM 3278 O O . LEU A 1 415 ? -8.591 -11.580 15.523 1.00 93.88 415 LEU A O 1
ATOM 3282 N N . LEU A 1 416 ? -9.105 -11.085 13.386 1.00 93.81 416 LEU A N 1
ATOM 3283 C CA . LEU A 1 416 ? -9.767 -9.815 13.676 1.00 93.81 416 LEU A CA 1
ATOM 3284 C C . LEU A 1 416 ? -11.010 -10.016 14.544 1.00 93.81 416 LEU A C 1
ATOM 3286 O O . LEU A 1 416 ? -11.184 -9.315 15.542 1.00 93.81 416 LEU A O 1
ATOM 3290 N N . THR A 1 417 ? -11.851 -11.002 14.224 1.00 93.94 417 THR A N 1
ATOM 3291 C CA . THR A 1 417 ? -13.051 -11.309 15.018 1.00 93.94 417 THR A CA 1
ATOM 3292 C C . THR A 1 417 ? -12.681 -11.643 16.464 1.00 93.94 417 THR A C 1
ATOM 3294 O O . THR A 1 417 ? -13.260 -11.097 17.411 1.00 93.94 417 THR A O 1
ATOM 3297 N N . LYS A 1 418 ? -11.676 -12.508 16.650 1.00 92.94 418 LYS A N 1
ATOM 3298 C CA . LYS A 1 418 ? -11.179 -12.906 17.971 1.00 92.94 418 LYS A CA 1
ATOM 3299 C C . LYS A 1 418 ? -10.592 -11.719 18.732 1.00 92.94 418 LYS A C 1
ATOM 3301 O O . LYS A 1 418 ? -10.927 -11.523 19.900 1.00 92.94 418 LYS A O 1
ATOM 3306 N N . TRP A 1 419 ? -9.752 -10.925 18.078 1.00 90.12 419 TRP A N 1
ATOM 3307 C CA . TRP A 1 419 ? -9.106 -9.763 18.678 1.00 90.12 419 TRP A CA 1
ATOM 3308 C C . TRP A 1 419 ? -10.123 -8.717 19.147 1.00 90.12 419 TRP A C 1
ATOM 3310 O O . TRP A 1 419 ? -10.079 -8.272 20.295 1.00 90.12 419 TRP A O 1
ATOM 3320 N N . ARG A 1 420 ? -11.121 -8.398 18.313 1.00 87.94 420 ARG A N 1
ATOM 3321 C CA . ARG A 1 420 ? -12.191 -7.453 18.670 1.00 87.94 420 ARG A CA 1
ATOM 3322 C C . ARG A 1 420 ? -12.988 -7.922 19.879 1.00 87.94 420 ARG A C 1
ATOM 3324 O O . ARG A 1 420 ? -13.331 -7.114 20.741 1.00 87.94 420 ARG A O 1
ATOM 3331 N N . LYS A 1 421 ? -13.292 -9.222 19.953 1.00 89.00 421 LYS A N 1
ATOM 3332 C CA . LYS A 1 421 ? -13.973 -9.808 21.113 1.00 89.00 421 LYS A CA 1
ATOM 3333 C C . LYS A 1 421 ? -13.149 -9.608 22.389 1.00 89.00 421 LYS A C 1
ATOM 3335 O O . LYS A 1 421 ? -13.684 -9.118 23.378 1.00 89.00 421 LYS A O 1
ATOM 3340 N N . GLN A 1 422 ? -11.847 -9.893 22.335 1.00 88.38 422 GLN A N 1
ATOM 3341 C CA . GLN A 1 422 ? -10.942 -9.722 23.475 1.00 88.38 422 GLN A CA 1
ATOM 3342 C C . GLN A 1 422 ? -10.837 -8.263 23.932 1.00 88.38 422 GLN A C 1
ATOM 3344 O O . GLN A 1 422 ? -10.853 -7.999 25.132 1.00 88.38 422 GLN A O 1
ATOM 3349 N N . ILE A 1 423 ? -10.761 -7.303 23.006 1.00 82.44 423 ILE A N 1
ATOM 3350 C CA . ILE A 1 423 ? -10.712 -5.880 23.371 1.00 82.44 423 ILE A CA 1
ATOM 3351 C C . ILE A 1 423 ? -12.001 -5.428 24.046 1.00 82.44 423 ILE A C 1
ATOM 3353 O O . ILE A 1 423 ? -11.934 -4.724 25.053 1.00 82.44 423 ILE A O 1
ATOM 3357 N N . LYS A 1 424 ? -13.164 -5.859 23.545 1.00 84.25 424 LYS A N 1
ATOM 3358 C CA . LYS A 1 424 ? -14.453 -5.550 24.178 1.00 84.25 424 LYS A CA 1
ATOM 3359 C C . LYS A 1 424 ? -14.532 -6.105 25.601 1.00 84.25 424 LYS A C 1
ATOM 3361 O O . LYS A 1 424 ? -14.888 -5.369 26.515 1.00 84.25 424 LYS A O 1
ATOM 3366 N N . GLU A 1 425 ? -14.132 -7.361 25.799 1.00 84.81 425 GLU A N 1
ATOM 3367 C CA . GLU A 1 425 ? -14.090 -7.999 27.123 1.00 84.81 425 GLU A CA 1
ATOM 3368 C C . GLU A 1 425 ? -13.129 -7.267 28.077 1.00 84.81 425 GLU A C 1
ATOM 3370 O O . GLU A 1 425 ? -13.477 -6.973 29.219 1.00 84.81 425 GLU A O 1
ATOM 3375 N N . GLN A 1 426 ? -11.936 -6.890 27.603 1.00 82.69 426 GLN A N 1
ATOM 3376 C CA . GLN A 1 426 ? -10.975 -6.126 28.403 1.00 82.69 426 GLN A CA 1
ATOM 3377 C C . GLN A 1 426 ? -11.465 -4.716 28.744 1.00 82.69 426 GLN A C 1
ATOM 3379 O O . GLN A 1 426 ? -11.164 -4.220 29.829 1.00 82.69 426 GLN A O 1
ATOM 3384 N N . ALA A 1 427 ? -12.159 -4.043 27.826 1.00 80.06 427 ALA A N 1
ATOM 3385 C CA . ALA A 1 427 ? -12.720 -2.718 28.069 1.00 80.06 427 ALA A CA 1
ATOM 3386 C C . ALA A 1 427 ? -13.813 -2.781 29.144 1.00 80.06 427 ALA A C 1
ATOM 3388 O O . ALA A 1 427 ? -13.773 -1.994 30.090 1.00 80.06 427 ALA A O 1
ATOM 3389 N N . GLN A 1 428 ? -14.706 -3.772 29.054 1.00 84.31 428 GLN A N 1
ATOM 3390 C CA . GLN A 1 428 ? -15.745 -4.011 30.054 1.00 84.31 428 GLN A CA 1
ATOM 3391 C C . GLN A 1 428 ? -15.140 -4.300 31.436 1.00 84.31 428 GLN A C 1
ATOM 3393 O O . GLN A 1 428 ? -15.522 -3.667 32.419 1.00 84.31 428 GLN A O 1
ATOM 3398 N N . GLN A 1 429 ? -14.131 -5.174 31.512 1.00 84.31 429 GLN A N 1
ATOM 3399 C CA . GLN A 1 429 ? -13.455 -5.474 32.777 1.00 84.31 429 GLN A CA 1
ATOM 3400 C C . GLN A 1 429 ? -12.797 -4.229 33.393 1.00 84.31 429 GLN A C 1
ATOM 3402 O O . GLN A 1 429 ? -12.904 -3.998 34.596 1.00 84.31 429 GLN A O 1
ATOM 3407 N N . ARG A 1 430 ? -12.144 -3.386 32.577 1.00 84.00 430 ARG A N 1
ATOM 3408 C CA . ARG A 1 430 ? -11.536 -2.130 33.054 1.00 84.00 430 ARG A CA 1
ATOM 3409 C C . ARG A 1 430 ? -12.580 -1.161 33.601 1.00 84.00 430 ARG A C 1
ATOM 3411 O O . ARG A 1 430 ? -12.305 -0.480 34.588 1.00 84.00 430 ARG A O 1
ATOM 3418 N N . GLU A 1 431 ? -13.746 -1.076 32.970 1.00 86.88 431 GLU A N 1
ATOM 3419 C CA . GLU A 1 431 ? -14.839 -0.222 33.436 1.00 86.88 431 GLU A CA 1
ATOM 3420 C C . GLU A 1 431 ? -15.407 -0.722 34.772 1.00 86.88 431 GLU A C 1
ATOM 3422 O O . GLU A 1 431 ? -15.582 0.068 35.704 1.00 86.88 431 GLU A O 1
ATOM 3427 N N . GLU A 1 432 ? -15.601 -2.035 34.912 1.00 89.06 432 GLU A N 1
ATOM 3428 C CA . GLU A 1 432 ? -16.028 -2.670 36.162 1.00 89.06 432 GLU A CA 1
ATOM 3429 C C . GLU A 1 432 ? -15.011 -2.452 37.295 1.00 89.06 432 GLU A C 1
ATOM 3431 O O . GLU A 1 432 ? -15.390 -2.059 38.406 1.00 89.06 432 GLU A O 1
ATOM 3436 N N . ASP A 1 433 ? -13.717 -2.618 37.015 1.00 87.38 433 ASP A N 1
ATOM 3437 C CA . ASP A 1 433 ? -12.637 -2.387 37.978 1.00 87.38 433 ASP A CA 1
ATOM 3438 C C . ASP A 1 433 ? -12.563 -0.912 38.404 1.00 87.38 433 ASP A C 1
ATOM 3440 O O . ASP A 1 433 ? -12.436 -0.606 39.595 1.00 87.38 433 ASP A O 1
ATOM 3444 N N . GLN A 1 434 ? -12.712 0.025 37.460 1.00 87.12 434 GLN A N 1
ATOM 3445 C CA . GLN A 1 434 ? -12.773 1.458 37.764 1.00 87.12 434 GLN A CA 1
ATOM 3446 C C . GLN A 1 434 ? -14.011 1.816 38.590 1.00 87.12 434 GLN A C 1
ATOM 3448 O O . GLN A 1 434 ? -13.913 2.594 39.544 1.00 87.12 434 GLN A O 1
ATOM 3453 N N . ALA A 1 435 ? -15.174 1.247 38.269 1.00 88.19 435 ALA A N 1
ATOM 3454 C CA . ALA A 1 435 ? -16.399 1.450 39.035 1.00 88.19 435 ALA A CA 1
ATOM 3455 C C . ALA A 1 435 ? -16.262 0.899 40.463 1.00 88.19 435 ALA A C 1
ATOM 3457 O O . ALA A 1 435 ? -16.673 1.556 41.427 1.00 88.19 435 ALA A O 1
ATOM 3458 N N . ARG A 1 436 ? -15.631 -0.271 40.622 1.00 90.31 436 ARG A N 1
ATOM 3459 C CA . ARG A 1 436 ? -15.324 -0.866 41.928 1.00 90.31 436 ARG A CA 1
ATOM 3460 C C . ARG A 1 436 ? -14.383 0.023 42.738 1.00 90.31 436 ARG A C 1
ATOM 3462 O O . ARG A 1 436 ? -14.667 0.288 43.907 1.00 90.31 436 ARG A O 1
ATOM 3469 N N . LEU A 1 437 ? -13.327 0.545 42.113 1.00 86.00 437 LEU A N 1
ATOM 3470 C CA . LEU A 1 437 ? -12.382 1.457 42.757 1.00 86.00 437 LEU A CA 1
ATOM 3471 C C . LEU A 1 437 ? -13.071 2.752 43.218 1.00 86.00 437 LEU A C 1
ATOM 3473 O O . LEU A 1 437 ? -12.898 3.153 44.368 1.00 86.00 437 LEU A O 1
ATOM 3477 N N . ARG A 1 438 ? -13.931 3.349 42.377 1.00 87.94 438 ARG A N 1
ATOM 3478 C CA . ARG A 1 438 ? -14.725 4.546 42.725 1.00 87.94 438 ARG A CA 1
ATOM 3479 C C . ARG A 1 438 ? -15.626 4.311 43.940 1.00 87.94 438 ARG A C 1
ATOM 3481 O O . ARG A 1 438 ? -15.664 5.151 44.843 1.00 87.94 438 ARG A O 1
ATOM 3488 N N . ARG A 1 439 ? -16.303 3.156 44.008 1.00 87.19 439 ARG A N 1
ATOM 3489 C CA . ARG A 1 439 ? -17.131 2.774 45.168 1.00 87.19 439 ARG A CA 1
ATOM 3490 C C . ARG A 1 439 ? -16.288 2.663 46.442 1.00 87.19 439 ARG A C 1
ATOM 3492 O O . ARG A 1 439 ? -16.662 3.256 47.452 1.00 87.19 439 ARG A O 1
ATOM 3499 N N . MET A 1 440 ? -15.127 2.007 46.380 1.00 79.69 440 MET A N 1
ATOM 3500 C CA . MET A 1 440 ? -14.222 1.858 47.531 1.00 79.69 440 MET A CA 1
ATOM 3501 C C . MET A 1 440 ? -13.658 3.200 48.023 1.00 79.69 440 MET A C 1
ATOM 3503 O O . MET A 1 440 ? -13.560 3.420 49.231 1.00 79.69 440 MET A O 1
ATOM 3507 N N . THR A 1 441 ? -13.344 4.131 47.117 1.00 76.62 441 THR A N 1
ATOM 3508 C CA . THR A 1 441 ? -12.890 5.479 47.498 1.00 76.62 441 THR A CA 1
ATOM 3509 C C . THR A 1 441 ? -14.004 6.330 48.115 1.00 76.62 441 THR A C 1
ATOM 3511 O O . THR A 1 441 ? -13.730 7.111 49.021 1.00 76.62 441 THR A O 1
ATOM 3514 N N . SER A 1 442 ? -15.264 6.138 47.700 1.00 64.50 442 SER A N 1
ATOM 3515 C CA . SER A 1 442 ? -16.420 6.871 48.248 1.00 64.50 442 SER A CA 1
ATOM 3516 C C . SER A 1 442 ? -16.864 6.393 49.639 1.00 64.50 442 SER A C 1
ATOM 3518 O O . SER A 1 442 ? -17.400 7.176 50.420 1.00 64.50 442 SER A O 1
ATOM 3520 N N . SER A 1 443 ? -16.602 5.129 49.993 1.00 58.06 443 SER A N 1
ATOM 3521 C CA . SER A 1 443 ? -16.900 4.581 51.326 1.00 58.06 443 SER A CA 1
ATOM 3522 C C . SER A 1 443 ? -15.869 4.959 52.399 1.00 58.06 443 SER A C 1
ATOM 3524 O O . SER A 1 443 ? -16.185 4.910 53.585 1.00 58.06 443 SER A O 1
ATOM 3526 N N . SER A 1 444 ? -14.658 5.374 52.008 1.00 54.00 444 SER A N 1
ATOM 3527 C CA . SER A 1 444 ? -13.589 5.776 52.941 1.00 54.00 444 SER A CA 1
ATOM 3528 C C . SER A 1 444 ? -13.587 7.273 53.286 1.00 54.00 444 SER A C 1
ATOM 3530 O O . SER A 1 444 ? -12.873 7.686 54.197 1.00 54.00 444 SER A O 1
ATOM 3532 N N . SER A 1 445 ? -14.397 8.103 52.617 1.00 52.16 445 SER A N 1
ATOM 3533 C CA . SER A 1 445 ? -14.479 9.552 52.869 1.00 52.16 445 SER A CA 1
ATOM 3534 C C . SER A 1 445 ? -15.485 9.965 53.955 1.00 52.16 445 SER A C 1
ATOM 3536 O O . SER A 1 445 ? -15.632 11.154 54.218 1.00 52.16 445 SER A O 1
ATOM 3538 N N . ASN A 1 446 ? -16.135 9.020 54.646 1.00 48.81 446 ASN A N 1
ATOM 3539 C CA . ASN A 1 446 ? -17.095 9.330 55.719 1.00 48.81 446 ASN A CA 1
ATOM 3540 C C . ASN A 1 446 ? -16.466 9.442 57.125 1.00 48.81 446 ASN A C 1
ATOM 3542 O O . ASN A 1 446 ? -17.161 9.359 58.135 1.00 48.81 446 ASN A O 1
ATOM 3546 N N . GLY A 1 447 ? -15.146 9.639 57.211 1.00 49.53 447 GLY A N 1
ATOM 3547 C CA . GLY A 1 447 ? -14.424 9.627 58.482 1.00 49.53 447 GLY A CA 1
ATOM 3548 C C . GLY A 1 447 ? -13.178 10.504 58.522 1.00 49.53 447 GLY A C 1
ATOM 3549 O O . GLY A 1 447 ? -12.101 9.981 58.776 1.00 49.53 447 GLY A O 1
ATOM 3550 N N . ARG A 1 448 ? -13.320 11.818 58.286 1.00 41.47 448 ARG A N 1
ATOM 3551 C CA . ARG A 1 448 ? -12.607 12.923 58.979 1.00 41.47 448 ARG A CA 1
ATOM 3552 C C . ARG A 1 448 ? -12.733 14.218 58.183 1.00 41.47 448 ARG A C 1
ATOM 3554 O O . ARG A 1 448 ? -12.065 14.426 57.178 1.00 41.47 448 ARG A O 1
ATOM 3561 N N . ASN A 1 449 ? -13.554 15.119 58.703 1.00 43.88 449 ASN A N 1
ATOM 3562 C CA . ASN A 1 449 ? -13.519 16.525 58.345 1.00 43.88 449 ASN A CA 1
ATOM 3563 C C . ASN A 1 449 ? -12.485 17.213 59.254 1.00 43.88 449 ASN A C 1
ATOM 3565 O O . ASN A 1 449 ? -12.668 17.178 60.473 1.00 43.88 449 ASN A O 1
ATOM 3569 N N . ARG A 1 450 ? -11.413 17.792 58.688 1.00 42.62 450 ARG A N 1
ATOM 3570 C CA . ARG A 1 450 ? -10.741 19.017 59.179 1.00 42.62 450 ARG A CA 1
ATOM 3571 C C . ARG A 1 450 ? -9.572 19.445 58.272 1.00 42.62 450 ARG A C 1
ATOM 3573 O O . ARG A 1 450 ? -8.552 18.774 58.215 1.00 42.62 450 ARG A O 1
ATOM 3580 N N . ASN A 1 451 ? -9.759 20.635 57.695 1.00 41.41 451 ASN A N 1
ATOM 3581 C CA . ASN A 1 451 ? -8.798 21.645 57.234 1.00 41.41 451 ASN A CA 1
ATOM 3582 C C . ASN A 1 451 ? -7.812 21.317 56.100 1.00 41.41 451 ASN A C 1
ATOM 3584 O O . ASN A 1 451 ? -6.896 20.520 56.253 1.00 41.41 451 ASN A O 1
ATOM 3588 N N . GLY A 1 452 ? -7.911 22.108 55.024 1.00 34.81 452 GLY A N 1
ATOM 3589 C CA . GLY A 1 452 ? -6.830 22.302 54.057 1.00 34.81 452 GLY A CA 1
ATOM 3590 C C . GLY A 1 452 ? -7.332 22.604 52.651 1.00 34.81 452 GLY A C 1
ATOM 3591 O O . GLY A 1 452 ? -7.431 21.707 51.825 1.00 34.81 452 GLY A O 1
ATOM 3592 N N . SER A 1 453 ? -7.643 23.871 52.379 1.00 41.28 453 SER A N 1
ATOM 3593 C CA . SER A 1 453 ? -7.855 24.389 51.025 1.00 41.28 453 SER A CA 1
ATOM 3594 C C . SER A 1 453 ? -6.588 24.197 50.187 1.00 41.28 453 SER A C 1
ATOM 3596 O O . SER A 1 453 ? -5.639 24.957 50.349 1.00 41.28 453 SER A O 1
ATOM 3598 N N . LEU A 1 454 ? -6.596 23.224 49.277 1.00 33.47 454 LEU A N 1
ATOM 3599 C CA . LEU A 1 454 ? -5.688 23.135 48.133 1.00 33.47 454 LEU A CA 1
ATOM 3600 C C . LEU A 1 454 ? -6.506 22.648 46.936 1.00 33.47 454 LEU A C 1
ATOM 3602 O O . LEU A 1 454 ? -6.830 21.468 46.798 1.00 33.47 454 LEU A O 1
ATOM 3606 N N . THR A 1 455 ? -6.878 23.598 46.086 1.00 35.06 455 THR A N 1
ATOM 3607 C CA . THR A 1 455 ? -7.491 23.376 44.779 1.00 35.06 455 THR A CA 1
ATOM 3608 C C . THR A 1 455 ? -6.495 22.643 43.882 1.00 35.06 455 THR A C 1
ATOM 3610 O O . THR A 1 455 ? -5.671 23.265 43.217 1.00 35.06 455 THR A O 1
ATOM 3613 N N . SER A 1 456 ? -6.547 21.312 43.873 1.00 30.75 456 SER A N 1
ATOM 3614 C CA . SER A 1 456 ? -5.935 20.512 42.814 1.00 30.75 456 SER A CA 1
ATOM 3615 C C . SER A 1 456 ? -6.983 20.314 41.726 1.00 30.75 456 SER A C 1
ATOM 3617 O O . SER A 1 456 ? -7.886 19.486 41.820 1.00 30.75 456 SER A O 1
ATOM 3619 N N . SER A 1 457 ? -6.890 21.144 40.693 1.00 29.41 457 SER A N 1
ATOM 3620 C CA . SER A 1 457 ? -7.565 20.926 39.423 1.00 29.41 457 SER A CA 1
ATOM 3621 C C . SER A 1 457 ? -7.009 19.642 38.810 1.00 29.41 457 SER A C 1
ATOM 3623 O O . SER A 1 457 ? -6.022 19.663 38.077 1.00 29.41 457 SER A O 1
ATOM 3625 N N . ALA A 1 458 ? -7.631 18.510 39.134 1.00 30.56 458 ALA A N 1
ATOM 3626 C CA . ALA A 1 458 ? -7.534 17.303 38.337 1.00 30.56 458 ALA A CA 1
ATOM 3627 C C . ALA A 1 458 ? -8.249 17.587 37.011 1.00 30.56 458 ALA A C 1
ATOM 3629 O O . ALA A 1 458 ? -9.429 17.284 36.836 1.00 30.56 458 ALA A O 1
ATOM 3630 N N . SER A 1 459 ? -7.542 18.240 36.090 1.00 27.72 459 SER A N 1
ATOM 3631 C CA . SER A 1 459 ? -7.908 18.245 34.684 1.00 27.72 459 SER A CA 1
ATOM 3632 C C . SER A 1 459 ? -7.806 16.803 34.215 1.00 27.72 459 SER A C 1
ATOM 3634 O O . SER A 1 459 ? -6.720 16.304 33.917 1.00 27.72 459 SER A O 1
ATOM 3636 N N . GLY A 1 460 ? -8.951 16.119 34.226 1.00 26.17 460 GLY A N 1
ATOM 3637 C CA . GLY A 1 460 ? -9.139 14.894 33.479 1.00 26.17 460 GLY A CA 1
ATOM 3638 C C . GLY A 1 460 ? -8.621 15.145 32.074 1.00 26.17 460 GLY A C 1
ATOM 3639 O O . GLY A 1 460 ? -9.121 16.021 31.368 1.00 26.17 460 GLY A O 1
ATOM 3640 N N . ILE A 1 461 ? -7.575 14.414 31.705 1.00 26.20 461 ILE A N 1
ATOM 3641 C CA . ILE A 1 461 ? -7.155 14.296 30.320 1.00 26.20 461 ILE A CA 1
ATOM 3642 C C . ILE A 1 461 ? -8.315 13.581 29.634 1.00 26.20 461 ILE A C 1
ATOM 3644 O O . ILE A 1 461 ? -8.428 12.359 29.660 1.00 26.20 461 ILE A O 1
ATOM 3648 N N . SER A 1 462 ? -9.241 14.379 29.112 1.00 24.56 462 SER A N 1
ATOM 3649 C CA . SER A 1 462 ? -10.147 13.983 28.052 1.00 24.56 462 SER A CA 1
ATOM 3650 C C . SER A 1 462 ? -9.258 13.595 26.880 1.00 24.56 462 SER A C 1
ATOM 3652 O O . SER A 1 462 ? -8.825 14.461 26.122 1.00 24.56 462 SER A O 1
ATOM 3654 N N . THR A 1 463 ? -8.940 12.307 26.766 1.00 26.70 463 THR A N 1
ATOM 3655 C CA . THR A 1 463 ? -8.428 11.726 25.528 1.00 26.70 463 THR A CA 1
ATOM 3656 C C . THR A 1 463 ? -9.457 12.039 24.457 1.00 26.70 463 THR A C 1
ATOM 3658 O O . THR A 1 463 ? -10.561 11.497 24.464 1.00 26.70 463 THR A O 1
ATOM 3661 N N . THR A 1 464 ? -9.136 12.995 23.599 1.00 28.89 464 THR A N 1
ATOM 3662 C CA . THR A 1 464 ? -9.898 13.280 22.392 1.00 28.89 464 THR A CA 1
ATOM 3663 C C . THR A 1 464 ? -10.086 11.970 21.633 1.00 28.89 464 THR A C 1
ATOM 3665 O O . THR A 1 464 ? -9.115 11.252 21.404 1.00 28.89 464 THR A O 1
ATOM 3668 N N . ASN A 1 465 ? -11.326 11.650 21.261 1.00 35.47 465 ASN A N 1
ATOM 3669 C CA . ASN A 1 465 ? -11.736 10.377 20.652 1.00 35.47 465 ASN A CA 1
ATOM 3670 C C . ASN A 1 465 ? -10.940 9.949 19.388 1.00 35.47 465 ASN A C 1
ATOM 3672 O O . ASN A 1 465 ? -11.108 8.822 18.943 1.00 35.47 465 ASN A O 1
ATOM 3676 N N . GLY A 1 466 ? -10.069 10.797 18.822 1.00 37.94 466 GLY A N 1
ATOM 3677 C CA . GLY A 1 466 ? -9.263 10.502 17.628 1.00 37.94 466 GLY A CA 1
ATOM 3678 C C . GLY A 1 466 ? -8.039 9.596 17.845 1.00 37.94 466 GLY A C 1
ATOM 3679 O O . GLY A 1 466 ? -7.739 8.778 16.980 1.00 37.94 466 GLY A O 1
ATOM 3680 N N . ASP A 1 467 ? -7.364 9.660 19.000 1.00 51.03 467 ASP A N 1
ATOM 3681 C CA . ASP A 1 467 ? -6.120 8.889 19.225 1.00 51.03 467 ASP A CA 1
ATOM 3682 C C . ASP A 1 467 ? -6.377 7.395 19.490 1.00 51.03 467 ASP A C 1
ATOM 3684 O O . ASP A 1 467 ? -5.517 6.544 19.249 1.00 51.03 467 ASP A O 1
ATOM 3688 N N . GLY A 1 468 ? -7.575 7.059 19.984 1.00 61.47 468 GLY A N 1
ATOM 3689 C CA . GLY A 1 468 ? -7.961 5.685 20.309 1.00 61.47 468 GLY A CA 1
ATOM 3690 C C . GLY A 1 468 ? -8.087 4.795 19.072 1.00 61.47 468 GLY A C 1
ATOM 3691 O O . GLY A 1 468 ? -7.532 3.698 19.057 1.00 61.47 468 GLY A O 1
ATOM 3692 N N . GLY A 1 469 ? -8.755 5.285 18.023 1.00 72.56 469 GLY A N 1
ATOM 3693 C CA . GLY A 1 469 ? -8.956 4.523 16.787 1.00 72.56 469 GLY A CA 1
ATOM 3694 C C . GLY A 1 469 ? -7.662 4.302 16.002 1.00 72.56 469 GLY A C 1
ATOM 3695 O O . GLY A 1 469 ? -7.425 3.221 15.471 1.00 72.56 469 GLY A O 1
ATOM 3696 N N . ALA A 1 470 ? -6.757 5.287 15.972 1.00 74.50 470 ALA A N 1
ATOM 3697 C CA . ALA A 1 470 ? -5.494 5.138 15.244 1.00 74.50 470 ALA A CA 1
ATOM 3698 C C . ALA A 1 470 ? -4.586 4.106 15.934 1.00 74.50 470 ALA A C 1
ATOM 3700 O O . ALA A 1 470 ? -3.927 3.301 15.276 1.00 74.50 470 ALA A O 1
ATOM 3701 N N . MET A 1 471 ? -4.610 4.076 17.271 1.00 78.62 471 MET A N 1
ATOM 3702 C CA . MET A 1 471 ? -3.937 3.045 18.057 1.00 78.62 471 MET A CA 1
ATOM 3703 C C . MET A 1 471 ? -4.570 1.659 17.855 1.00 78.62 471 MET A C 1
ATOM 3705 O O . MET A 1 471 ? -3.843 0.671 17.775 1.00 78.62 471 MET A O 1
ATOM 3709 N N . GLU A 1 472 ? -5.900 1.575 17.752 1.00 83.19 472 GLU A N 1
ATOM 3710 C CA . GLU A 1 472 ? -6.625 0.337 17.429 1.00 83.19 472 GLU A CA 1
ATOM 3711 C C . GLU A 1 472 ? -6.180 -0.217 16.064 1.00 83.19 472 GLU A C 1
ATOM 3713 O O . GLU A 1 472 ? -5.759 -1.372 15.964 1.00 83.19 472 GLU A O 1
ATOM 3718 N N . ALA A 1 473 ? -6.188 0.630 15.031 1.00 88.50 473 ALA A N 1
ATOM 3719 C CA . ALA A 1 473 ? -5.736 0.282 13.688 1.00 88.50 473 ALA A CA 1
ATOM 3720 C C . ALA A 1 473 ? -4.261 -0.159 13.662 1.00 88.50 473 ALA A C 1
ATOM 3722 O O . ALA A 1 473 ? -3.929 -1.176 13.053 1.00 88.50 473 ALA A O 1
ATOM 3723 N N . TYR A 1 474 ? -3.381 0.544 14.382 1.00 86.94 474 TYR A N 1
ATOM 3724 C CA . TYR A 1 474 ? -1.975 0.156 14.530 1.00 86.94 474 TYR A CA 1
ATOM 3725 C C . TYR A 1 474 ? -1.819 -1.228 15.173 1.00 86.94 474 TYR A C 1
ATOM 3727 O O . TYR A 1 474 ? -1.065 -2.065 14.682 1.00 86.94 474 TYR A O 1
ATOM 3735 N N . GLN A 1 475 ? -2.535 -1.492 16.268 1.00 85.00 475 GLN A N 1
ATOM 3736 C CA . GLN A 1 475 ? -2.458 -2.776 16.965 1.00 85.00 475 GLN A CA 1
ATOM 3737 C C . GLN A 1 475 ? -2.932 -3.936 16.084 1.00 85.00 475 GLN A C 1
ATOM 3739 O O . GLN A 1 475 ? -2.344 -5.016 16.142 1.00 85.00 475 GLN A O 1
ATOM 3744 N N . LEU A 1 476 ? -3.952 -3.710 15.252 1.00 91.06 476 LEU A N 1
ATOM 3745 C CA . LEU A 1 476 ? -4.395 -4.673 14.244 1.00 91.06 476 LEU A CA 1
ATOM 3746 C C . LEU A 1 476 ? -3.323 -4.925 13.187 1.00 91.06 476 LEU A C 1
ATOM 3748 O O . LEU A 1 476 ? -2.991 -6.082 12.933 1.00 91.06 476 LEU A O 1
ATOM 3752 N N . ALA A 1 477 ? -2.760 -3.861 12.609 1.00 92.94 477 ALA A N 1
ATOM 3753 C CA . ALA A 1 477 ? -1.687 -3.977 11.628 1.00 92.94 477 ALA A CA 1
ATOM 3754 C C . ALA A 1 477 ? -0.504 -4.766 12.207 1.00 92.94 477 ALA A C 1
ATOM 3756 O O . ALA A 1 477 ? -0.038 -5.729 11.601 1.00 92.94 477 ALA A O 1
ATOM 3757 N N . ARG A 1 478 ? -0.081 -4.431 13.433 1.00 91.56 478 ARG A N 1
ATOM 3758 C CA . ARG A 1 478 ? 1.028 -5.110 14.109 1.00 91.56 478 ARG A CA 1
ATOM 3759 C C . ARG A 1 478 ? 0.729 -6.575 14.407 1.00 91.56 478 ARG A C 1
ATOM 3761 O O . ARG A 1 478 ? 1.601 -7.414 14.217 1.00 91.56 478 ARG A O 1
ATOM 3768 N N . MET A 1 479 ? -0.492 -6.894 14.834 1.00 92.81 479 MET A N 1
ATOM 3769 C CA . MET A 1 479 ? -0.910 -8.280 15.052 1.00 92.81 479 MET A CA 1
ATOM 3770 C C . MET A 1 479 ? -0.782 -9.111 13.769 1.00 92.81 479 MET A C 1
ATOM 3772 O O . MET A 1 479 ? -0.306 -10.240 13.839 1.00 92.81 479 MET A O 1
ATOM 3776 N N . LEU A 1 480 ? -1.195 -8.571 12.617 1.00 95.19 480 LEU A N 1
ATOM 3777 C CA . LEU A 1 480 ? -1.093 -9.267 11.330 1.00 95.19 480 LEU A CA 1
ATOM 3778 C C . LEU A 1 480 ? 0.365 -9.441 10.891 1.00 95.19 480 LEU A C 1
ATOM 3780 O O . LEU A 1 480 ? 0.751 -10.535 10.489 1.00 95.19 480 LEU A O 1
ATOM 3784 N N . VAL A 1 481 ? 1.179 -8.397 11.052 1.00 93.56 481 VAL A N 1
ATOM 3785 C CA . VAL A 1 481 ? 2.624 -8.426 10.792 1.00 93.56 481 VAL A CA 1
ATOM 3786 C C . VAL A 1 481 ? 3.325 -9.501 11.637 1.00 93.56 481 VAL A C 1
ATOM 3788 O O . VAL A 1 481 ? 4.016 -10.366 11.098 1.00 93.56 481 VAL A O 1
ATOM 3791 N N . ASP A 1 482 ? 3.099 -9.512 12.955 1.00 87.81 482 ASP A N 1
ATOM 3792 C CA . ASP A 1 482 ? 3.691 -10.503 13.863 1.00 87.81 482 ASP A CA 1
ATOM 3793 C C . ASP A 1 482 ? 3.174 -11.925 13.575 1.00 87.81 482 ASP A C 1
ATOM 3795 O O . ASP A 1 482 ? 3.933 -12.897 13.648 1.00 87.81 482 ASP A O 1
ATOM 3799 N N . TYR A 1 483 ? 1.889 -12.067 13.232 1.00 90.81 483 TYR A N 1
ATOM 3800 C CA . TYR A 1 483 ? 1.309 -13.358 12.864 1.00 90.81 483 TYR A CA 1
ATOM 3801 C C . TYR A 1 483 ? 1.953 -13.912 11.590 1.00 90.81 483 TYR A C 1
ATOM 3803 O O . TYR A 1 483 ? 2.348 -15.075 11.581 1.00 90.81 483 TYR A O 1
ATOM 3811 N N . SER A 1 484 ? 2.125 -13.093 10.549 1.00 92.81 484 SER A N 1
ATOM 3812 C CA . SER A 1 484 ? 2.774 -13.534 9.309 1.00 92.81 484 SER A CA 1
ATOM 3813 C C . SER A 1 484 ? 4.226 -13.967 9.548 1.00 92.81 484 SER A C 1
ATOM 3815 O O . SER A 1 484 ? 4.628 -15.081 9.202 1.00 92.81 484 SER A O 1
ATOM 3817 N N . TYR A 1 485 ? 4.997 -13.145 10.268 1.00 90.62 485 TYR A N 1
ATOM 3818 C CA . TYR A 1 485 ? 6.389 -13.458 10.602 1.00 90.62 485 TYR A CA 1
ATOM 3819 C C . TYR A 1 485 ? 6.541 -14.770 11.385 1.00 90.62 485 TYR A C 1
ATOM 3821 O O . TYR A 1 485 ? 7.460 -15.557 11.141 1.00 90.62 485 TYR A O 1
ATOM 3829 N N . THR A 1 486 ? 5.647 -15.009 12.349 1.00 88.31 486 THR A N 1
ATOM 3830 C CA . THR A 1 486 ? 5.659 -16.239 13.157 1.00 88.31 486 THR A CA 1
ATOM 3831 C C . THR A 1 486 ? 5.102 -17.453 12.418 1.00 88.31 486 THR A C 1
ATOM 3833 O O . THR A 1 486 ? 5.455 -18.573 12.784 1.00 88.31 486 THR A O 1
ATOM 3836 N N . SER A 1 487 ? 4.290 -17.245 11.378 1.00 88.25 487 SER A N 1
ATOM 3837 C CA . SER A 1 487 ? 3.727 -18.319 10.550 1.00 88.25 487 SER A CA 1
ATOM 3838 C C . SER A 1 487 ? 4.724 -18.874 9.541 1.00 88.25 487 SER A C 1
ATOM 3840 O O . SER A 1 487 ? 4.658 -20.058 9.229 1.00 88.25 487 SER A O 1
ATOM 3842 N N . GLY A 1 488 ? 5.699 -18.075 9.107 1.00 85.50 488 GLY A N 1
ATOM 3843 C CA . GLY A 1 488 ? 6.675 -18.570 8.141 1.00 85.50 488 GLY A CA 1
ATOM 3844 C C . GLY A 1 488 ? 7.346 -17.508 7.296 1.00 85.50 488 GLY A C 1
ATOM 3845 O O . GLY A 1 488 ? 8.448 -17.786 6.822 1.00 85.50 488 GLY A O 1
ATOM 3846 N N . SER A 1 489 ? 6.773 -16.301 7.212 1.00 91.31 489 SER A N 1
ATOM 3847 C CA . SER A 1 489 ? 7.205 -15.292 6.241 1.00 91.31 489 SER A CA 1
ATOM 3848 C C . SER A 1 489 ? 8.707 -15.039 6.300 1.00 91.31 489 SER A C 1
ATOM 3850 O O . SER A 1 489 ? 9.296 -14.804 7.366 1.00 91.31 489 SER A O 1
ATOM 3852 N N . TYR A 1 490 ? 9.332 -15.126 5.131 1.00 90.31 490 TYR A N 1
ATOM 3853 C CA . TYR A 1 490 ? 10.740 -14.804 4.934 1.00 90.31 490 TYR A CA 1
ATOM 3854 C C . TYR A 1 490 ? 10.945 -13.400 4.354 1.00 90.31 490 TYR A C 1
ATOM 3856 O O . TYR A 1 490 ? 12.098 -13.003 4.164 1.00 90.31 490 TYR A O 1
ATOM 3864 N N . ASP A 1 491 ? 9.859 -12.662 4.110 1.00 94.19 491 ASP A N 1
ATOM 3865 C CA . ASP A 1 491 ? 9.882 -11.407 3.369 1.00 94.19 491 ASP A CA 1
ATOM 386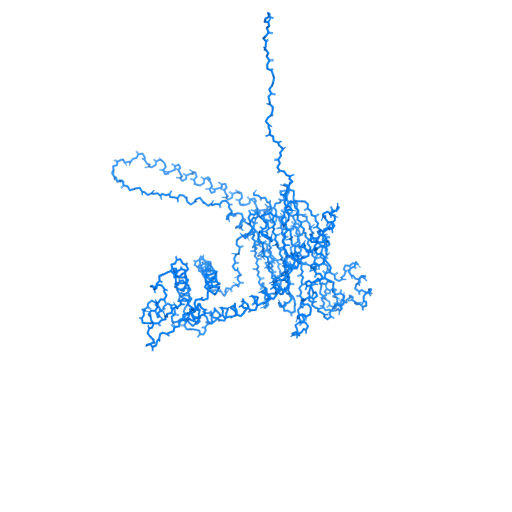6 C C . ASP A 1 491 ? 9.877 -10.142 4.243 1.00 94.19 491 ASP A C 1
ATOM 3868 O O . ASP A 1 491 ? 9.832 -10.218 5.477 1.00 94.19 491 ASP A O 1
ATOM 3872 N N . ASN A 1 492 ? 9.964 -8.973 3.601 1.00 96.81 492 ASN A N 1
ATOM 3873 C CA . ASN A 1 492 ? 9.455 -7.729 4.165 1.00 96.81 492 ASN A CA 1
ATOM 3874 C C . ASN A 1 492 ? 7.945 -7.862 4.388 1.00 96.81 492 ASN A C 1
ATOM 3876 O O . ASN A 1 492 ? 7.246 -8.506 3.619 1.00 96.81 492 ASN A O 1
ATOM 3880 N N . ILE A 1 493 ? 7.436 -7.312 5.488 1.00 97.44 493 ILE A N 1
ATOM 3881 C CA . ILE A 1 493 ? 6.021 -7.439 5.842 1.00 97.44 493 ILE A CA 1
ATOM 3882 C C . ILE A 1 493 ? 5.507 -6.061 6.200 1.00 97.44 493 ILE A C 1
ATOM 3884 O O . ILE A 1 493 ? 5.887 -5.516 7.232 1.00 97.44 493 ILE A O 1
ATOM 3888 N N . SER A 1 494 ? 4.603 -5.535 5.388 1.00 97.31 494 SER A N 1
ATOM 3889 C CA . SER A 1 494 ? 3.976 -4.230 5.554 1.00 97.31 494 SER A CA 1
ATOM 3890 C C . SER A 1 494 ? 2.463 -4.377 5.558 1.00 97.31 494 SER A C 1
ATOM 3892 O O . SER A 1 494 ? 1.893 -5.008 4.672 1.00 97.31 494 SER A O 1
ATOM 3894 N N . VAL A 1 495 ? 1.793 -3.785 6.550 1.00 97.94 495 VAL A N 1
ATOM 3895 C CA . VAL A 1 495 ? 0.330 -3.823 6.687 1.00 97.94 495 VAL A CA 1
ATOM 3896 C C . VAL A 1 495 ? -0.197 -2.453 7.084 1.00 97.94 495 VAL A C 1
ATOM 3898 O O . VAL A 1 495 ? 0.260 -1.867 8.062 1.00 97.94 495 VAL A O 1
ATOM 3901 N N . ILE A 1 496 ? -1.209 -1.963 6.369 1.00 97.12 496 ILE A N 1
ATOM 3902 C CA . ILE A 1 496 ? -1.947 -0.736 6.684 1.00 97.12 496 ILE A CA 1
ATOM 3903 C C . ILE A 1 496 ? -3.392 -1.108 7.001 1.00 97.12 496 ILE A C 1
ATOM 3905 O O . ILE A 1 496 ? -4.027 -1.857 6.261 1.00 97.12 496 ILE A O 1
ATOM 3909 N N . VAL A 1 497 ? -3.931 -0.543 8.077 1.00 96.38 497 VAL A N 1
ATOM 3910 C CA . VAL A 1 497 ? -5.325 -0.689 8.491 1.00 96.38 497 VAL A CA 1
ATOM 3911 C C . VAL A 1 497 ? -5.975 0.690 8.546 1.00 96.38 497 VAL A C 1
ATOM 3913 O O . VAL A 1 497 ? -5.515 1.587 9.251 1.00 96.38 497 VAL A O 1
ATOM 3916 N N . VAL A 1 498 ? -7.075 0.849 7.816 1.00 95.44 498 VAL A N 1
ATOM 3917 C CA . VAL A 1 498 ? -7.955 2.021 7.871 1.00 95.44 498 VAL A CA 1
ATOM 3918 C C . VAL A 1 498 ? -9.237 1.614 8.586 1.00 95.44 498 VAL A C 1
ATOM 3920 O O . VAL A 1 498 ? -9.960 0.734 8.116 1.00 95.44 498 VAL A O 1
ATOM 3923 N N . GLN A 1 499 ? -9.539 2.253 9.713 1.00 93.69 499 GLN A N 1
ATOM 3924 C CA . GLN A 1 499 ? -10.786 2.051 10.442 1.00 93.69 499 GLN A CA 1
ATOM 3925 C C . GLN A 1 499 ? -11.897 2.887 9.800 1.00 93.69 499 GLN A C 1
ATOM 3927 O O . GLN A 1 499 ? -11.945 4.103 9.948 1.00 93.69 499 GLN A O 1
ATOM 3932 N N . LEU A 1 500 ? -12.800 2.225 9.076 1.00 92.81 500 LEU A N 1
ATOM 3933 C CA . LEU A 1 500 ? -13.903 2.867 8.348 1.00 92.81 500 LEU A CA 1
ATOM 3934 C C . LEU A 1 500 ? -15.118 3.157 9.240 1.00 92.81 500 LEU A C 1
ATOM 3936 O O . LEU A 1 500 ? -16.022 3.894 8.837 1.00 92.81 500 LEU A O 1
ATOM 3940 N N . LYS A 1 501 ? -15.139 2.577 10.445 1.00 85.94 501 LYS A N 1
ATOM 3941 C CA . LYS A 1 501 ? -16.221 2.709 11.4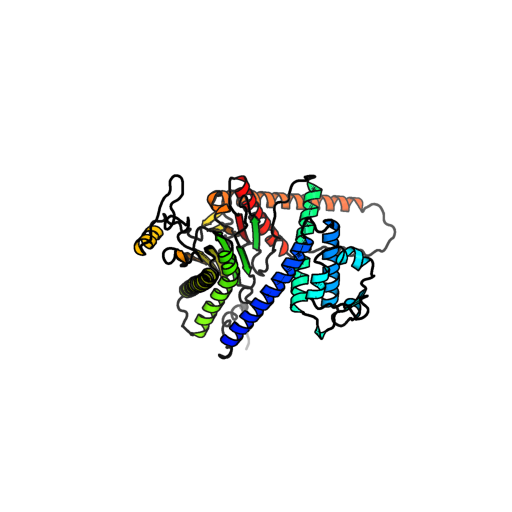19 1.00 85.94 501 LYS A CA 1
ATOM 3942 C C . LYS A 1 501 ? -15.694 2.670 12.851 1.00 85.94 501 LYS A C 1
ATOM 3944 O O . LYS A 1 501 ? -14.905 1.788 13.199 1.00 85.94 501 LYS A O 1
ATOM 3949 N N . ASP A 1 502 ? -16.205 3.583 13.670 1.00 61.19 502 ASP A N 1
ATOM 3950 C CA . ASP A 1 502 ? -15.903 3.706 15.103 1.00 61.19 502 ASP A CA 1
ATOM 3951 C C . ASP A 1 502 ? -16.383 2.505 15.922 1.00 61.19 502 ASP A C 1
ATOM 3953 O O . ASP A 1 502 ? -17.497 1.975 15.684 1.00 61.19 502 ASP A O 1
#

Foldseek 3Di:
DDDDDDDDDDDDDDDDDPDDDPDDDDDPDPPVVVVVVVVVVVVVVVVLVVLLVVLVVQLPDPVLPDDPVLSLLLLVVLLVLLVCCVVCVVDQVSQKDFCPPPSCVRNAVSGGSSVSLVVSQQWDQDPVRGMTGHDPVRGDPVSSVVSNVVSVQVNQVSVVVVVVCVVPVDPDDDFDWHDWDFDPAPAWTKTKGWGQFQPPDFQKDWAWDHCQVVNNQKIKIKIKRKPLHNQARVLCNVALSVQLVVLVVVVVVVVDDCPDPVVSNLVSNQSSLVVSQVVSQVVCVVVVRQMWIWMWMWIRHHQKTKIWTFAAWWKWWQFLVLDIGTQFDHAFCPDPVLVVLLVVVVWHFDDDVPGATATNVPHRGQETGGSSVSPPSHPSGIDIGMDGHDPRTFKMKIKDVLLPVQAPRSNLSVVVVVVVVVVVVVVVVVVVVVVVVVVVVVVVPPDDDDDDDDDDPPPPPPPDPSSVRNVVQNVSNVVSQVVSSVRDRNRIIMMMMIGNDD

Sequence (502 aa):
MDEVSSKQATPKRVAAGKKAIFAQSWPRQDLQSLERKVADQLKAAQAANTLVESALKDMKEPNSGHTAEEFQQALQTLLTYLLNIKHHPESNHYKRIGVHNPNFKWKVQSVSGAVEMLLAVGFRLNSEGDCLELLDSHLDKRMLDLLIDRLQRELTLHFQHTRFLRRKGLQGSPLRDRPVELSPSLRYPIGYADMTGRRPTMEDQIVIRGMYRGYPDEDFVGMFDGHGGKGAADLAAATLYLELWKYITLQKERGQKIEDEDALITKVVRESFHSTNSKICQTLNLIGDFSGTTVLMSWIVGQKLVIANAGDSRAVLYKDSGKVVRLSKDHRPEDPEEKERIEALGGRVVTLPQDAPRLNGTLSVSRGFGDFDLQPCLSPDPFINIVPISPDDRYLILGCDGLWDEVEEEKVGELLTKWRKQIKEQAQQREEDQARLRRMTSSSSNGRNRNGSLTSSASGISTTNGDGGAMEAYQLARMLVDYSYTSGSYDNISVIVVQLKD